Protein AF-0000000080278504 (afdb_homodimer)

Solvent-accessible surface area (backbone atoms only — not comparable to full-atom values): 30532 Å² total; per-residue (Å²): 127,79,62,38,25,28,32,38,35,16,24,67,31,50,74,54,19,68,70,51,45,72,42,65,40,37,61,46,48,38,53,39,74,38,29,20,72,43,46,51,51,50,52,53,53,46,66,71,35,82,59,40,37,34,35,39,34,25,11,42,58,45,89,61,22,21,20,58,58,24,51,53,20,31,54,75,59,33,57,46,95,83,23,35,33,38,81,39,81,30,53,71,37,39,37,78,32,60,40,69,67,48,55,52,47,46,42,72,57,40,50,76,41,89,39,65,66,44,75,51,64,69,59,54,51,51,52,62,67,66,51,78,81,73,70,78,67,66,50,70,75,65,65,59,62,78,80,69,61,76,78,68,79,59,62,59,69,43,47,56,51,42,47,69,68,27,53,56,52,60,46,79,50,84,67,50,74,72,78,65,76,68,71,68,62,87,57,35,46,78,49,70,49,76,39,68,93,77,56,27,38,37,39,34,37,26,37,79,78,54,44,39,37,34,34,38,69,42,62,46,38,68,26,50,50,51,28,40,41,72,73,61,56,51,69,52,27,62,55,25,16,53,48,19,18,52,34,34,48,49,37,47,17,66,74,68,50,30,40,75,50,82,100,51,78,76,44,70,69,63,76,73,79,73,77,74,79,72,81,120,129,80,60,37,26,26,33,38,35,16,25,68,32,51,75,54,19,69,70,51,45,73,42,65,40,36,60,46,46,37,54,41,72,39,28,18,69,43,45,51,51,50,52,52,54,46,68,71,34,83,59,40,38,34,34,40,34,24,11,42,58,45,88,61,22,22,22,57,60,26,52,53,21,31,54,76,59,33,58,46,96,83,24,35,32,39,81,40,81,27,53,72,34,39,39,78,32,59,40,69,69,46,54,51,46,46,43,71,57,38,49,76,41,86,37,65,65,44,76,50,65,69,60,53,52,51,52,61,69,67,51,78,82,73,69,79,68,65,52,71,74,64,66,58,60,79,79,71,62,77,78,67,78,58,64,61,70,43,47,54,49,40,48,70,68,27,52,55,50,60,45,80,49,84,68,52,74,72,79,65,76,68,71,67,63,85,57,36,46,78,48,71,48,75,39,67,94,76,57,26,39,38,40,34,39,27,37,80,77,54,45,41,37,34,33,38,70,42,62,46,38,68,28,50,51,51,28,40,41,71,73,62,56,52,67,50,26,63,55,25,16,51,50,18,18,53,35,33,49,48,37,49,17,65,74,68,50,30,39,75,50,83,99,52,80,76,44,70,68,62,74,73,79,74,78,75,78,74,80,118

Sequence (560 aa):
MVTADVAVCTLGTPALSARVSAHPRVAVAAGLATANLGIETLVLGALARPSVRHVVVCGRDSRLFHPGQSLLSLAANGVADDGTIIGAAGHRPRLRTLRPAVVAEFRRRIAVHDLRECENEREVLTTVAALPIMKEFPRMSELRRPEAAETGIDDISSIAAEMACSGPVLERLPVQGKRSPIASGGNGYFVVSLDRPARRIVLRHYRPDLTTGHELRHHSAAALMTSVVSHGLISDPAHAGYLGGELAKAETALRLDLGYAQDRPLAGPVVALRGGNHDGMVTADVAVCTLGTPALSARVSAHPRVAVAAGLATANLGIETLVLGALARPSVRHVVVCGRDSRLFHPGQSLLSLAANGVADDGTIIGAAGHRPRLRTLRPAVVAEFRRRIAVHDLRECENEREVLTTVAALPIMKEFPRMSELRRPEAAETGIDDISSIAAEMACSGPVLERLPVQGKRSPIASGGNGYFVVSLDRPARRIVLRHYRPDLTTGHELRHHSAAALMTSVVSHGLISDPAHAGYLGGELAKAETALRLDLGYAQDRPLAGPVVALRGGNHDG

Organism: Amycolatopsis orientalis (NCBI:txid31958)

Secondary structure (DSSP, 8-state):
-----EEEE-TT-THHHHHHTTSTTEEEEE----SSHHHHHHHHHHHHSTT--EEEEEEPPPTTT-HHHHHHHHHHH-B-TTSBBTT--SS--B-SS--HHHHHHHHHH-EEEEEET---HHHHHHHHHHS--------TTT---TTTTSS---HHHHHHHHHHT-S-EEEE-------------SS-EEEEEEETTTTEEEEEEE-TTSSEEEEEEES-HHHHHHHHHHTTS---HHHHHHHHHHHHHHHHHHHHTEE--TTSPPEEE-----------/-----EEEE-TT-THHHHHHTTSTTEEEEE----SSHHHHHHHHHHHHSTT--EEEEEEPPPTTT-HHHHHHHHHHH-B-TTSBBTT--SSS-B-SS--HHHHHHHHHH-EEEEEET---HHHHHHHHHHS--------TTT---TTTTSS---HHHHHHHHHHT-S-EEEE-------------SS-EEEEEEETTTTEEEEEEE-TTSSEEEEEEES-HHHHHHHHHHTTS---HHHHHHHHHHHHHHHHHHHHTEE--TTSPPEEE-----------

pLDDT: mean 84.85, std 19.75, range [19.56, 98.56]

Radius of gyration: 30.26 Å; Cα contacts (8 Å, |Δi|>4): 1079; chains: 2; bounding box: 46×99×77 Å

Nearest PDB structures (foldseek):
  5l8x-assembly2_B  TM=9.746E-01  e=4.360E-10  Methanocaldococcus jannaschii DSM 2661
  5laa-assembly2_B  TM=9.404E-01  e=5.117E-09  Methanothermus fervidus DSM 2088
  7w7h-assembly1_B  TM=4.396E-01  e=4.352E-01  Streptococcus suis 05ZYH33
  3wnv-assembly1_A  TM=4.663E-01  e=6.493E+00  Paecilomyces sp. 'thermophila'
  5l8x-assembly2_B  TM=9.747E-01  e=8.513E-10  Methanocaldococcus jannaschii DSM 2661

Structure (mmCIF, N/CA/C/O backbone):
data_AF-0000000080278504-model_v1
#
loop_
_entity.id
_entity.type
_entity.pdbx_description
1 polymer 'DUF4346 domain-containing protein'
#
loop_
_atom_site.group_PDB
_atom_site.id
_atom_site.type_symbol
_atom_site.label_atom_id
_atom_site.label_alt_id
_atom_site.label_comp_id
_atom_site.label_asym_id
_atom_site.label_entity_id
_atom_site.label_seq_id
_atom_site.pdbx_PDB_ins_code
_atom_site.Cartn_x
_atom_site.Cartn_y
_atom_site.Cartn_z
_atom_site.occupancy
_atom_site.B_iso_or_equiv
_atom_site.auth_seq_id
_atom_site.auth_comp_id
_atom_site.auth_asym_id
_atom_site.auth_atom_id
_atom_site.pdbx_PDB_model_num
ATOM 1 N N . MET A 1 1 ? -3.309 17.922 38.906 1 51.06 1 MET A N 1
ATOM 2 C CA . MET A 1 1 ? -3.33 17.109 37.688 1 51.06 1 MET A CA 1
ATOM 3 C C . MET A 1 1 ? -2.674 17.859 36.531 1 51.06 1 MET A C 1
ATOM 5 O O . MET A 1 1 ? -2.934 19.047 36.312 1 51.06 1 MET A O 1
ATOM 9 N N . VAL A 1 2 ? -1.536 17.375 36.094 1 69.75 2 VAL A N 1
ATOM 10 C CA . VAL A 1 2 ? -0.755 18.062 35.062 1 69.75 2 VAL A CA 1
ATOM 11 C C . VAL A 1 2 ? -1.6 18.25 33.812 1 69.75 2 VAL A C 1
ATOM 13 O O . VAL A 1 2 ? -2.248 17.312 33.344 1 69.75 2 VAL A O 1
ATOM 16 N N . THR A 1 3 ? -1.937 19.406 33.5 1 82 3 THR A N 1
ATOM 17 C CA . THR A 1 3 ? -2.756 19.781 32.344 1 82 3 THR A CA 1
ATOM 18 C C . THR A 1 3 ? -1.975 19.609 31.047 1 82 3 THR A C 1
ATOM 20 O O . THR A 1 3 ? -0.789 19.938 30.984 1 82 3 THR A O 1
ATOM 23 N N . ALA A 1 4 ? -2.6 18.922 30.141 1 92.62 4 ALA A N 1
ATOM 24 C CA . ALA A 1 4 ? -2.021 18.766 28.812 1 92.62 4 ALA A CA 1
ATOM 25 C C . ALA A 1 4 ? -2.098 20.078 28.031 1 92.62 4 ALA A C 1
ATOM 27 O O . ALA A 1 4 ? -3.074 20.328 27.312 1 92.62 4 ALA A O 1
ATOM 28 N N . ASP A 1 5 ? -1.044 20.891 28.188 1 95.75 5 ASP A N 1
ATOM 29 C CA . ASP A 1 5 ? -1.117 22.234 27.641 1 95.75 5 ASP A CA 1
ATOM 30 C C . ASP A 1 5 ? -0.084 22.438 26.531 1 95.75 5 ASP A C 1
ATOM 32 O O . ASP A 1 5 ? 0.168 23.578 26.109 1 95.75 5 ASP A O 1
ATOM 36 N N . VAL A 1 6 ? 0.541 21.344 26.062 1 97.38 6 VAL A N 1
ATOM 37 C CA . VAL A 1 6 ? 1.594 21.484 25.062 1 97.38 6 VAL A CA 1
ATOM 38 C C . VAL A 1 6 ? 1.244 20.672 23.828 1 97.38 6 VAL A C 1
ATOM 40 O O . VAL A 1 6 ? 0.9 19.484 23.938 1 97.38 6 VAL A O 1
ATOM 43 N N . ALA A 1 7 ? 1.254 21.281 22.672 1 97.56 7 ALA A N 1
ATOM 44 C CA . ALA A 1 7 ? 1.255 20.578 21.375 1 97.56 7 ALA A CA 1
ATOM 45 C C . ALA A 1 7 ? 2.67 20.469 20.828 1 97.56 7 ALA A C 1
ATOM 47 O O . ALA A 1 7 ? 3.469 21.391 20.938 1 97.56 7 ALA A O 1
ATOM 48 N N . VAL A 1 8 ? 2.986 19.297 20.266 1 97.94 8 VAL A N 1
ATOM 49 C CA . VAL A 1 8 ? 4.324 19.094 19.719 1 97.94 8 VAL A CA 1
ATOM 50 C C . VAL A 1 8 ? 4.23 18.859 18.219 1 97.94 8 VAL A C 1
ATOM 52 O O . VAL A 1 8 ? 3.539 17.938 17.766 1 97.94 8 VAL A O 1
ATOM 55 N N . CYS A 1 9 ? 4.875 19.703 17.453 1 97.81 9 CYS A N 1
ATOM 56 C CA . CYS A 1 9 ? 5.027 19.547 16.016 1 97.81 9 CYS A CA 1
ATOM 57 C C . CYS A 1 9 ? 6.379 18.938 15.664 1 97.81 9 CYS A C 1
ATOM 59 O O . CYS A 1 9 ? 7.418 19.578 15.852 1 97.81 9 CYS A O 1
ATOM 61 N N . THR A 1 10 ? 6.363 17.797 15.031 1 96.69 10 THR A N 1
ATOM 62 C CA . THR A 1 10 ? 7.609 17.047 14.859 1 96.69 10 THR A CA 1
ATOM 63 C C . THR A 1 10 ? 8.117 17.172 13.422 1 96.69 10 THR A C 1
ATOM 65 O O . THR A 1 10 ? 9.062 16.484 13.039 1 96.69 10 THR A O 1
ATOM 68 N N . LEU A 1 11 ? 7.5 18.016 12.656 1 96.19 11 LEU A N 1
ATOM 69 C CA . LEU A 1 11 ? 7.895 18.328 11.281 1 96.19 11 LEU A CA 1
ATOM 70 C C . LEU A 1 11 ? 8.156 17.062 10.484 1 96.19 11 LEU A C 1
ATOM 72 O O . LEU A 1 11 ? 7.273 16.203 10.375 1 96.19 11 LEU A O 1
ATOM 76 N N . GLY A 1 12 ? 9.281 16.891 9.922 1 92.62 12 GLY A N 1
ATOM 77 C CA . GLY A 1 12 ? 9.602 15.773 9.039 1 92.62 12 GLY A CA 1
ATOM 78 C C . GLY A 1 12 ? 10.07 14.539 9.773 1 92.62 12 GLY A C 1
ATOM 79 O O . GLY A 1 12 ? 10.641 13.625 9.172 1 92.62 12 GLY A O 1
ATOM 80 N N . THR A 1 13 ? 9.883 14.492 11.07 1 91.06 13 THR A N 1
ATOM 81 C CA . THR A 1 13 ? 10.242 13.336 11.883 1 91.06 13 THR A CA 1
ATOM 82 C C . THR A 1 13 ? 9.016 12.773 12.594 1 91.06 13 THR A C 1
ATOM 84 O O . THR A 1 13 ? 8.953 12.766 13.828 1 91.06 13 THR A O 1
ATOM 87 N N . PRO A 1 14 ? 8.148 12.195 11.867 1 85.56 14 PRO A N 1
ATOM 88 C CA . PRO A 1 14 ? 6.852 11.805 12.438 1 85.56 14 PRO A CA 1
ATOM 89 C C . PRO A 1 14 ? 6.977 10.695 13.477 1 85.56 14 PRO A C 1
ATOM 91 O O . PRO A 1 14 ? 6.137 10.594 14.375 1 85.56 14 PRO A O 1
ATOM 94 N N . ALA A 1 15 ? 7.988 9.891 13.445 1 85 15 ALA A N 1
ATOM 95 C CA . ALA A 1 15 ? 8.18 8.836 14.438 1 85 15 ALA A CA 1
ATOM 96 C C . ALA A 1 15 ? 8.32 9.422 15.836 1 85 15 ALA A C 1
ATOM 98 O O . ALA A 1 15 ? 7.969 8.773 16.828 1 85 15 ALA A O 1
ATOM 99 N N . LEU A 1 16 ? 8.828 10.594 15.922 1 91.25 16 LEU A N 1
ATOM 100 C CA . LEU A 1 16 ? 9.039 11.281 17.188 1 91.25 16 LEU A CA 1
ATOM 101 C C . LEU A 1 16 ? 7.707 11.602 17.859 1 91.25 16 LEU A C 1
ATOM 103 O O . LEU A 1 16 ? 7.633 11.727 19.078 1 91.25 16 LEU A O 1
ATOM 107 N N . SER A 1 17 ? 6.648 11.734 17.078 1 91.69 17 SER A N 1
ATOM 108 C CA . SER A 1 17 ? 5.34 12.094 17.594 1 91.69 17 SER A CA 1
ATOM 109 C C . SER A 1 17 ? 4.82 11.039 18.578 1 91.69 17 SER A C 1
ATOM 111 O O . SER A 1 17 ? 4.344 11.375 19.656 1 91.69 17 SER A O 1
ATOM 113 N N . ALA A 1 18 ? 5.012 9.836 18.219 1 86.56 18 ALA A N 1
ATOM 114 C CA . ALA A 1 18 ? 4.539 8.75 19.078 1 86.56 18 ALA A CA 1
ATOM 115 C C . ALA A 1 18 ? 5.332 8.695 20.375 1 86.56 18 ALA A C 1
ATOM 117 O O . ALA A 1 18 ? 4.773 8.422 21.438 1 86.56 18 ALA A O 1
ATOM 118 N N . ARG A 1 19 ? 6.531 9.008 20.312 1 89.94 19 ARG A N 1
ATOM 119 C CA . ARG A 1 19 ? 7.434 8.883 21.438 1 89.94 19 ARG A CA 1
ATOM 120 C C . ARG A 1 19 ? 7.191 9.992 22.469 1 89.94 19 ARG A C 1
ATOM 122 O O . ARG A 1 19 ? 7.352 9.781 23.672 1 89.94 19 ARG A O 1
ATOM 129 N N . VAL A 1 20 ? 6.75 11.047 21.984 1 94.25 20 VAL A N 1
ATOM 130 C CA . VAL A 1 20 ? 6.641 12.18 22.906 1 94.25 20 VAL A CA 1
ATOM 131 C C . VAL A 1 20 ? 5.203 12.305 23.406 1 94.25 20 VAL A C 1
ATOM 133 O O . VAL A 1 20 ? 4.934 13.031 24.359 1 94.25 20 VAL A O 1
ATOM 136 N N . SER A 1 21 ? 4.301 11.578 22.781 1 92 21 SER A N 1
ATOM 137 C CA . SER A 1 21 ? 2.879 11.719 23.062 1 92 21 SER A CA 1
ATOM 138 C C . SER A 1 21 ? 2.549 11.211 24.469 1 92 21 SER A C 1
ATOM 140 O O . SER A 1 21 ? 1.524 11.586 25.047 1 92 21 SER A O 1
ATOM 142 N N . ALA A 1 22 ? 3.438 10.492 25.047 1 90.56 22 ALA A N 1
ATOM 143 C CA . ALA A 1 22 ? 3.166 9.883 26.344 1 90.56 22 ALA A CA 1
ATOM 144 C C . ALA A 1 22 ? 3.389 10.883 27.469 1 90.56 22 ALA A C 1
ATOM 146 O O . ALA A 1 22 ? 2.938 10.672 28.594 1 90.56 22 ALA A O 1
ATOM 147 N N . HIS A 1 23 ? 4.047 11.898 27.266 1 94.19 23 HIS A N 1
ATOM 148 C CA . HIS A 1 23 ? 4.289 12.898 28.297 1 94.19 23 HIS A CA 1
ATOM 149 C C . HIS A 1 23 ? 2.986 13.531 28.766 1 94.19 23 HIS A C 1
ATOM 151 O O . HIS A 1 23 ? 2.137 13.898 27.953 1 94.19 23 HIS A O 1
ATOM 157 N N . PRO A 1 24 ? 2.76 13.711 29.984 1 93.44 24 PRO A N 1
ATOM 158 C CA . PRO A 1 24 ? 1.479 14.172 30.531 1 93.44 24 PRO A CA 1
ATOM 159 C C . PRO A 1 24 ? 1.11 15.578 30.062 1 93.44 24 PRO A C 1
ATOM 161 O O . PRO A 1 24 ? -0.073 15.914 29.969 1 93.44 24 PRO A O 1
ATOM 164 N N . ARG A 1 25 ? 2.049 16.375 29.75 1 95.81 25 ARG A N 1
ATOM 165 C CA . ARG A 1 25 ? 1.759 17.75 29.344 1 95.81 25 ARG A CA 1
ATOM 166 C C . ARG A 1 25 ? 1.462 17.828 27.844 1 95.81 25 ARG A C 1
ATOM 168 O O . ARG A 1 25 ? 0.989 18.859 27.359 1 95.81 25 ARG A O 1
ATOM 175 N N . VAL A 1 26 ? 1.751 16.766 27.141 1 96.44 26 VAL A N 1
ATOM 176 C CA . VAL A 1 26 ? 1.548 16.797 25.688 1 96.44 26 VAL A CA 1
ATOM 177 C C . VAL A 1 26 ? 0.09 16.469 25.375 1 96.44 26 VAL A C 1
ATOM 179 O O . VAL A 1 26 ? -0.39 15.367 25.656 1 96.44 26 VAL A O 1
ATOM 182 N N . ALA A 1 27 ? -0.533 17.422 24.781 1 95.06 27 ALA A N 1
ATOM 183 C CA . ALA A 1 27 ? -1.935 17.25 24.406 1 95.06 27 ALA A CA 1
ATOM 184 C C . ALA A 1 27 ? -2.062 16.547 23.062 1 95.06 27 ALA A C 1
ATOM 186 O O . ALA A 1 27 ? -3 15.781 22.844 1 95.06 27 ALA A O 1
ATOM 187 N N . VAL A 1 28 ? -1.168 16.859 22.156 1 93.81 28 VAL A N 1
ATOM 188 C CA . VAL A 1 28 ? -1.181 16.312 20.812 1 93.81 28 VAL A CA 1
ATOM 189 C C . VAL A 1 28 ? 0.212 16.422 20.188 1 93.81 28 VAL A C 1
ATOM 191 O O . VAL A 1 28 ? 0.982 17.328 20.547 1 93.81 28 VAL A O 1
ATOM 194 N N . ALA A 1 29 ? 0.587 15.461 19.438 1 94.94 29 ALA A N 1
ATOM 195 C CA . ALA A 1 29 ? 1.85 15.469 18.703 1 94.94 29 ALA A CA 1
ATOM 196 C C . ALA A 1 29 ? 1.652 14.969 17.266 1 94.94 29 ALA A C 1
ATOM 198 O O . ALA A 1 29 ? 0.959 13.977 17.031 1 94.94 29 ALA A O 1
ATOM 199 N N . ALA A 1 30 ? 2.182 15.703 16.312 1 92.19 30 ALA A N 1
ATOM 200 C CA . ALA A 1 30 ? 2.033 15.312 14.914 1 92.19 30 ALA A CA 1
ATOM 201 C C . ALA A 1 30 ? 3.115 15.945 14.047 1 92.19 30 ALA A C 1
ATOM 203 O O . ALA A 1 30 ? 3.764 16.906 14.461 1 92.19 30 ALA A O 1
ATOM 204 N N . GLY A 1 31 ? 3.271 15.445 12.906 1 92.62 31 GLY A N 1
ATOM 205 C CA . GLY A 1 31 ? 4.203 16.016 11.945 1 92.62 31 GLY A CA 1
ATOM 206 C C . GLY A 1 31 ? 3.611 17.156 11.148 1 92.62 31 GLY A C 1
ATOM 207 O O . GLY A 1 31 ? 2.424 17.469 11.273 1 92.62 31 GLY A O 1
ATOM 208 N N . LEU A 1 32 ? 4.402 17.781 10.406 1 93.56 32 LEU A N 1
ATOM 209 C CA . LEU A 1 32 ? 4.047 18.875 9.516 1 93.56 32 LEU A CA 1
ATOM 210 C C . LEU A 1 32 ? 4.941 18.891 8.281 1 93.56 32 LEU A C 1
ATOM 212 O O . LEU A 1 32 ? 6.164 19.047 8.398 1 93.56 32 LEU A O 1
ATOM 216 N N . ALA A 1 33 ? 4.332 18.828 7.148 1 89.31 33 ALA A N 1
ATOM 217 C CA . ALA A 1 33 ? 5.129 18.641 5.938 1 89.31 33 ALA A CA 1
ATOM 218 C C . ALA A 1 33 ? 5.117 19.891 5.07 1 89.31 33 ALA A C 1
ATOM 220 O O . ALA A 1 33 ? 6.078 20.156 4.344 1 89.31 33 ALA A O 1
ATOM 221 N N . THR A 1 34 ? 4 20.641 5.125 1 86.94 34 THR A N 1
ATOM 222 C CA . THR A 1 34 ? 3.883 21.766 4.219 1 86.94 34 THR A CA 1
ATOM 223 C C . THR A 1 34 ? 3.559 23.047 4.992 1 86.94 34 THR A C 1
ATOM 225 O O . THR A 1 34 ? 3.107 22.984 6.141 1 86.94 34 THR A O 1
ATOM 228 N N . ALA A 1 35 ? 3.822 24.156 4.348 1 92.5 35 ALA A N 1
ATOM 229 C CA . ALA A 1 35 ? 3.678 25.469 5 1 92.5 35 ALA A CA 1
ATOM 230 C C . ALA A 1 35 ? 2.328 26.094 4.668 1 92.5 35 ALA A C 1
ATOM 232 O O . ALA A 1 35 ? 2.184 27.312 4.711 1 92.5 35 ALA A O 1
ATOM 233 N N . ASN A 1 36 ? 1.339 25.312 4.301 1 92.56 36 ASN A N 1
ATOM 234 C CA . ASN A 1 36 ? 0.024 25.844 3.934 1 92.56 36 ASN A CA 1
ATOM 235 C C . ASN A 1 36 ? -1.093 25.094 4.66 1 92.56 36 ASN A C 1
ATOM 237 O O . ASN A 1 36 ? -1.348 25.344 5.84 1 92.56 36 ASN A O 1
ATOM 241 N N . LEU A 1 37 ? -1.55 24.062 4.035 1 89.56 37 LEU A N 1
ATOM 242 C CA . LEU A 1 37 ? -2.641 23.297 4.629 1 89.56 37 LEU A CA 1
ATOM 243 C C . LEU A 1 37 ? -2.223 22.703 5.977 1 89.56 37 LEU A C 1
ATOM 245 O O . LEU A 1 37 ? -3.027 22.641 6.906 1 89.56 37 LEU A O 1
ATOM 249 N N . GLY A 1 38 ? -1.004 22.312 6.012 1 92.06 38 GLY A N 1
ATOM 250 C CA . GLY A 1 38 ? -0.511 21.734 7.254 1 92.06 38 GLY A CA 1
ATOM 251 C C . GLY A 1 38 ? -0.543 22.719 8.414 1 92.06 38 GLY A C 1
ATOM 252 O O . GLY A 1 38 ? -0.946 22.359 9.523 1 92.06 38 GLY A O 1
ATOM 253 N N . ILE A 1 39 ? -0.125 23.875 8.164 1 95.25 39 ILE A N 1
ATOM 254 C CA . ILE A 1 39 ? -0.102 24.891 9.203 1 95.25 39 ILE A CA 1
ATOM 255 C C . ILE A 1 39 ? -1.531 25.266 9.586 1 95.25 39 ILE A C 1
ATOM 257 O O . ILE A 1 39 ? -1.831 25.469 10.766 1 95.25 39 ILE A O 1
ATOM 261 N N . GLU A 1 40 ? -2.43 25.375 8.602 1 94.44 40 GLU A N 1
ATOM 262 C CA . GLU A 1 40 ? -3.824 25.672 8.906 1 94.44 40 GLU A CA 1
ATOM 263 C C . GLU A 1 40 ? -4.418 24.625 9.844 1 94.44 40 GLU A C 1
ATOM 265 O O . GLU A 1 40 ? -5.09 24.953 10.82 1 94.44 40 GLU A O 1
ATOM 270 N N . THR A 1 41 ? -4.102 23.391 9.531 1 91.88 41 THR A N 1
ATOM 271 C CA . THR A 1 41 ? -4.598 22.297 10.352 1 91.88 41 THR A CA 1
ATOM 272 C C . THR A 1 41 ? -4.012 22.375 11.758 1 91.88 41 THR A C 1
ATOM 274 O O . THR A 1 41 ? -4.719 22.141 12.742 1 91.88 41 THR A O 1
ATOM 277 N N . LEU A 1 42 ? -2.789 22.641 11.836 1 94.88 42 LEU A N 1
ATOM 278 C CA . LEU A 1 42 ? -2.109 22.734 13.125 1 94.88 42 LEU A CA 1
ATOM 279 C C . LEU A 1 42 ? -2.691 23.859 13.977 1 94.88 42 LEU A C 1
ATOM 281 O O . LEU A 1 42 ? -2.965 23.672 15.164 1 94.88 42 LEU A O 1
ATOM 285 N N . VAL A 1 43 ? -2.9 25.016 13.375 1 96.25 43 VAL A N 1
ATOM 286 C CA . VAL A 1 43 ? -3.432 26.172 14.078 1 96.25 43 VAL A CA 1
ATOM 287 C C . VAL A 1 43 ? -4.828 25.859 14.617 1 96.25 43 VAL A C 1
ATOM 289 O O . VAL A 1 43 ? -5.105 26.062 15.797 1 96.25 43 VAL A O 1
ATOM 292 N N . LEU A 1 44 ? -5.652 25.344 13.781 1 93.81 44 LEU A N 1
ATOM 293 C CA . LEU A 1 44 ? -7.016 25.031 14.18 1 93.81 44 LEU A CA 1
ATOM 294 C C . LEU A 1 44 ? -7.027 23.938 15.25 1 93.81 44 LEU A C 1
ATOM 296 O O . LEU A 1 44 ? -7.809 24 16.203 1 93.81 44 LEU A O 1
ATOM 300 N N . GLY A 1 45 ? -6.164 23 15.109 1 93.19 45 GLY A N 1
ATOM 301 C CA . GLY A 1 45 ? -6.07 21.938 16.094 1 93.19 45 GLY A CA 1
ATOM 302 C C . GLY A 1 45 ? -5.621 22.422 17.453 1 93.19 45 GLY A C 1
ATOM 303 O O . GLY A 1 45 ? -6.145 21.969 18.484 1 93.19 45 GLY A O 1
ATOM 304 N N . ALA A 1 46 ? -4.68 23.234 17.453 1 94.81 46 ALA A N 1
ATOM 305 C CA . ALA A 1 46 ? -4.176 23.781 18.719 1 94.81 46 ALA A CA 1
ATOM 306 C C . ALA A 1 46 ? -5.25 24.625 19.406 1 94.81 46 ALA A C 1
ATOM 308 O O . ALA A 1 46 ? -5.461 24.484 20.625 1 94.81 46 ALA A O 1
ATOM 309 N N . LEU A 1 47 ? -5.938 25.438 18.656 1 93.44 47 LEU A N 1
ATOM 310 C CA . LEU A 1 47 ? -6.934 26.344 19.219 1 93.44 47 LEU A CA 1
ATOM 311 C C . LEU A 1 47 ? -8.18 25.578 19.656 1 93.44 47 LEU A C 1
ATOM 313 O O . LEU A 1 47 ? -8.922 26.047 20.516 1 93.44 47 LEU A O 1
ATOM 317 N N . ALA A 1 48 ? -8.391 24.438 19.047 1 91.81 48 ALA A N 1
ATOM 318 C CA . ALA A 1 48 ? -9.539 23.609 19.406 1 91.81 48 ALA A CA 1
ATOM 319 C C . ALA A 1 48 ? -9.352 23 20.797 1 91.81 48 ALA A C 1
ATOM 321 O O . ALA A 1 48 ? -10.312 22.531 21.406 1 91.81 48 ALA A O 1
ATOM 322 N N . ARG A 1 49 ? -8.133 22.984 21.25 1 90.94 49 ARG A N 1
ATOM 323 C CA . ARG A 1 49 ? -7.805 22.484 22.578 1 90.94 49 ARG A CA 1
ATOM 324 C C . ARG A 1 49 ? -7.605 23.609 23.578 1 90.94 49 ARG A C 1
ATOM 326 O O . ARG A 1 49 ? -6.539 24.234 23.609 1 90.94 49 ARG A O 1
ATOM 333 N N . PRO A 1 50 ? -8.562 23.781 24.406 1 89.12 50 PRO A N 1
ATOM 334 C CA . PRO A 1 50 ? -8.57 24.969 25.266 1 89.12 50 PRO A CA 1
ATOM 335 C C . PRO A 1 50 ? -7.371 25.016 26.203 1 89.12 50 PRO A C 1
ATOM 337 O O . PRO A 1 50 ? -6.938 26.109 26.578 1 89.12 50 PRO A O 1
ATOM 340 N N . SER A 1 51 ? -6.805 23.875 26.469 1 92.06 51 SER A N 1
ATOM 341 C CA . SER A 1 51 ? -5.723 23.844 27.453 1 92.06 51 SER A CA 1
ATOM 342 C C . SER A 1 51 ? -4.379 24.172 26.812 1 92.06 51 SER A C 1
ATOM 344 O O . SER A 1 51 ? -3.412 24.484 27.5 1 92.06 51 SER A O 1
ATOM 346 N N . VAL A 1 52 ? -4.332 24.125 25.562 1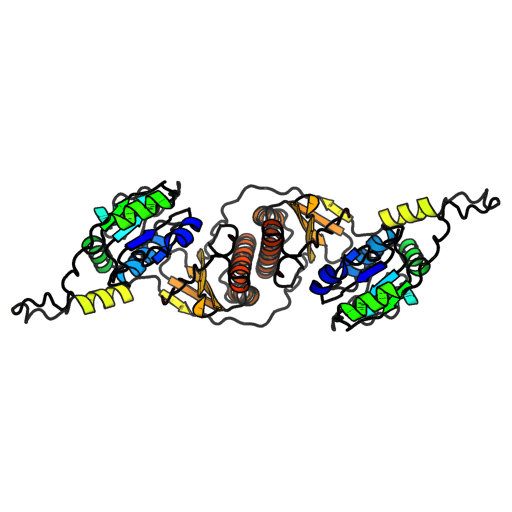 95 52 VAL A N 1
ATOM 347 C CA . VAL A 1 52 ? -3.051 24.266 24.891 1 95 52 VAL A CA 1
ATOM 348 C C . VAL A 1 52 ? -2.607 25.734 24.906 1 95 52 VAL A C 1
ATOM 350 O O . VAL A 1 52 ? -3.385 26.625 24.578 1 95 52 VAL A O 1
ATOM 353 N N . ARG A 1 53 ? -1.3 25.906 25.281 1 95.62 53 ARG A N 1
ATOM 354 C CA . ARG A 1 53 ? -0.721 27.234 25.359 1 95.62 53 ARG A CA 1
ATOM 355 C C . ARG A 1 53 ? 0.634 27.281 24.656 1 95.62 53 ARG A C 1
ATOM 357 O O . ARG A 1 53 ? 1.145 28.375 24.359 1 95.62 53 ARG A O 1
ATOM 364 N N . HIS A 1 54 ? 1.128 26.078 24.438 1 97.31 54 HIS A N 1
ATOM 365 C CA . HIS A 1 54 ? 2.459 25.984 23.859 1 97.31 54 HIS A CA 1
ATOM 366 C C . HIS A 1 54 ? 2.455 25.062 22.641 1 97.31 54 HIS A C 1
ATOM 368 O O . HIS A 1 54 ? 1.75 24.062 22.609 1 97.31 54 HIS A O 1
ATOM 374 N N . VAL A 1 55 ? 3.223 25.469 21.641 1 98.12 55 VAL A N 1
ATOM 375 C CA . VAL A 1 55 ? 3.582 24.578 20.547 1 98.12 55 VAL A CA 1
ATOM 376 C C . VAL A 1 55 ? 5.102 24.453 20.453 1 98.12 55 VAL A C 1
ATOM 378 O O . VAL A 1 55 ? 5.809 25.453 20.312 1 98.12 55 VAL A O 1
ATOM 381 N N . VAL A 1 56 ? 5.586 23.266 20.609 1 98.44 56 VAL A N 1
ATOM 382 C CA . VAL A 1 56 ? 7.008 22.984 20.438 1 98.44 56 VAL A CA 1
ATOM 383 C C . VAL A 1 56 ? 7.258 22.453 19.016 1 98.44 56 VAL A C 1
ATOM 385 O O . VAL A 1 56 ? 6.648 21.469 18.609 1 98.44 56 VAL A O 1
ATOM 388 N N . VAL A 1 57 ? 8.102 23.156 18.297 1 98.5 57 VAL A N 1
ATOM 389 C CA . VAL A 1 57 ? 8.43 22.75 16.938 1 98.5 57 VAL A CA 1
ATOM 390 C C . VAL A 1 57 ? 9.781 22.031 16.922 1 98.5 57 VAL A C 1
ATOM 392 O O . VAL A 1 57 ? 10.82 22.656 17.141 1 98.5 57 VAL A O 1
ATOM 395 N N . CYS A 1 58 ? 9.703 20.734 16.672 1 97.94 58 CYS A N 1
ATOM 396 C CA . CYS A 1 58 ? 10.938 19.953 16.672 1 97.94 58 CYS A CA 1
ATOM 397 C C . CYS A 1 58 ? 10.992 19.031 15.453 1 97.94 58 CYS A C 1
ATOM 399 O O . CYS A 1 58 ? 10.016 18.922 14.703 1 97.94 58 CYS A O 1
ATOM 401 N N . GLY A 1 59 ? 12.188 18.438 15.266 1 96.81 59 GLY A N 1
ATOM 402 C CA . GLY A 1 59 ? 12.375 17.547 14.133 1 96.81 59 GLY A CA 1
ATOM 403 C C . GLY A 1 59 ? 12.961 18.234 12.914 1 96.81 59 GLY A C 1
ATOM 404 O O . GLY A 1 59 ? 13.242 19.438 12.961 1 96.81 59 GLY A O 1
ATOM 405 N N . ARG A 1 60 ? 13.086 17.516 11.812 1 95.75 60 ARG A N 1
ATOM 406 C CA . ARG A 1 60 ? 13.734 18.016 10.609 1 95.75 60 ARG A CA 1
ATOM 407 C C . ARG A 1 60 ? 12.789 18.922 9.812 1 95.75 60 ARG A C 1
ATOM 409 O O . ARG A 1 60 ? 11.688 18.5 9.461 1 95.75 60 ARG A O 1
ATOM 416 N N . ASP A 1 61 ? 13.281 20.094 9.523 1 95.94 61 ASP A N 1
ATOM 417 C CA . ASP A 1 61 ? 12.492 21.016 8.703 1 95.94 61 ASP A CA 1
ATOM 418 C C . ASP A 1 61 ? 12.758 20.781 7.215 1 95.94 61 ASP A C 1
ATOM 420 O O . ASP A 1 61 ? 13.906 20.641 6.793 1 95.94 61 ASP A O 1
ATOM 424 N N . SER A 1 62 ? 11.695 20.719 6.469 1 92.38 62 SER A N 1
ATOM 425 C CA . SER A 1 62 ? 11.836 20.578 5.023 1 92.38 62 SER A CA 1
ATOM 426 C C . SER A 1 62 ? 12.656 21.719 4.426 1 92.38 62 SER A C 1
ATOM 428 O O . SER A 1 62 ? 12.484 22.875 4.805 1 92.38 62 SER A O 1
ATOM 430 N N . ARG A 1 63 ? 13.484 21.359 3.475 1 90.62 63 ARG A N 1
ATOM 431 C CA . ARG A 1 63 ? 14.336 22.359 2.84 1 90.62 63 ARG A CA 1
ATOM 432 C C . ARG A 1 63 ? 13.562 23.125 1.77 1 90.62 63 ARG A C 1
ATOM 434 O O . ARG A 1 63 ? 13.945 24.234 1.4 1 90.62 63 ARG A O 1
ATOM 441 N N . LEU A 1 64 ? 12.539 22.562 1.336 1 88.94 64 LEU A N 1
ATOM 442 C CA . LEU A 1 64 ? 11.75 23.172 0.272 1 88.94 64 LEU A CA 1
ATOM 443 C C . LEU A 1 64 ? 10.609 24 0.852 1 88.94 64 LEU A C 1
ATOM 445 O O . LEU A 1 64 ? 10.445 25.172 0.498 1 88.94 64 LEU A O 1
ATOM 449 N N . PHE A 1 65 ? 9.945 23.469 1.826 1 91.5 65 PHE A N 1
ATOM 450 C CA . PHE A 1 65 ? 8.719 24.109 2.297 1 91.5 65 PHE A CA 1
ATOM 451 C C . PHE A 1 65 ? 8.977 24.906 3.568 1 91.5 65 PHE A C 1
ATOM 453 O O . PHE A 1 65 ? 8.227 25.828 3.891 1 91.5 65 PHE A O 1
ATOM 460 N N . HIS A 1 66 ? 9.961 24.516 4.332 1 95.75 66 HIS A N 1
ATOM 461 C CA . HIS A 1 66 ? 10.32 25.172 5.586 1 95.75 66 HIS A CA 1
ATOM 462 C C . HIS A 1 66 ? 9.094 25.375 6.473 1 95.75 66 HIS A C 1
ATOM 464 O O . HIS A 1 66 ? 8.836 26.484 6.934 1 95.75 66 HIS A O 1
ATOM 470 N N . PRO A 1 67 ? 8.375 24.297 6.711 1 96.19 67 PRO A N 1
ATOM 471 C CA . PRO A 1 67 ? 7.137 24.484 7.469 1 96.19 67 PRO A CA 1
ATOM 472 C C . PRO A 1 67 ? 7.387 24.953 8.906 1 96.19 67 PRO A C 1
ATOM 474 O O . PRO A 1 67 ? 6.594 25.719 9.461 1 96.19 67 PRO A O 1
ATOM 477 N N . GLY A 1 68 ? 8.477 24.516 9.516 1 97.88 68 GLY A N 1
ATOM 478 C CA . GLY A 1 68 ? 8.812 24.984 10.852 1 97.88 68 GLY A CA 1
ATOM 479 C C . GLY A 1 68 ? 9.125 26.469 10.898 1 97.88 68 GLY A C 1
ATOM 480 O O . GLY A 1 68 ? 8.594 27.188 11.75 1 97.88 68 GLY A O 1
ATOM 481 N N . GLN A 1 69 ? 9.977 26.875 10 1 97.81 69 GLN A N 1
ATOM 482 C CA . GLN A 1 69 ? 10.312 28.281 9.906 1 97.81 69 GLN A CA 1
ATOM 483 C C . GLN A 1 69 ? 9.07 29.125 9.617 1 97.81 69 GLN A C 1
ATOM 485 O O . GLN A 1 69 ? 8.922 30.234 10.148 1 97.81 69 GLN A O 1
ATOM 490 N N . SER A 1 70 ? 8.227 28.578 8.82 1 98 70 SER A N 1
ATOM 491 C CA . SER A 1 70 ? 6.996 29.281 8.477 1 98 70 SER A CA 1
ATOM 492 C C . SER A 1 70 ? 6.07 29.406 9.68 1 98 70 SER A C 1
ATOM 494 O O . SER A 1 70 ? 5.434 30.453 9.875 1 98 70 SER A O 1
ATOM 496 N N . LEU A 1 71 ? 5.977 28.359 10.43 1 97.88 71 LEU A N 1
ATOM 497 C CA . LEU A 1 71 ? 5.141 28.375 11.625 1 97.88 71 LEU A CA 1
ATOM 498 C C . LEU A 1 71 ? 5.656 29.406 12.633 1 97.88 71 LEU A C 1
ATOM 500 O O . LEU A 1 71 ? 4.871 30.141 13.227 1 97.88 71 LEU A O 1
ATOM 504 N N . LEU A 1 72 ? 6.918 29.453 12.836 1 97.94 72 LEU A N 1
ATOM 505 C CA . LEU A 1 72 ? 7.539 30.438 13.711 1 97.94 72 LEU A CA 1
ATOM 506 C C . LEU A 1 72 ? 7.289 31.859 13.203 1 97.94 72 LEU A C 1
ATOM 508 O O . LEU A 1 72 ? 6.996 32.75 13.992 1 97.94 72 LEU A O 1
ATOM 512 N N . SER A 1 73 ? 7.41 32.031 11.953 1 98.25 73 SER A N 1
ATOM 513 C CA . SER A 1 73 ? 7.156 33.344 11.336 1 98.25 73 SER A CA 1
ATOM 514 C C . SER A 1 73 ? 5.699 33.75 11.516 1 98.25 73 SER A C 1
ATOM 516 O O . SER A 1 73 ? 5.414 34.938 11.75 1 98.25 73 SER A O 1
ATOM 518 N N . LEU A 1 74 ? 4.836 32.812 11.359 1 97.88 74 LEU A N 1
ATOM 519 C CA . LEU A 1 74 ? 3.418 33.094 11.57 1 97.88 74 LEU A CA 1
ATOM 520 C C . LEU A 1 74 ? 3.162 33.594 12.984 1 97.88 74 LEU A C 1
ATOM 522 O O . LEU A 1 74 ? 2.443 34.562 13.172 1 97.88 74 LEU A O 1
ATOM 526 N N . ALA A 1 75 ? 3.719 32.938 13.938 1 97.31 75 ALA A N 1
ATOM 527 C CA . ALA A 1 75 ? 3.551 33.312 15.336 1 97.31 75 ALA A CA 1
ATOM 528 C C . ALA A 1 75 ? 4.117 34.688 15.609 1 97.31 75 ALA A C 1
ATOM 530 O O . ALA A 1 75 ? 3.539 35.469 16.375 1 97.31 75 ALA A O 1
ATOM 531 N N . ALA A 1 76 ? 5.207 35.031 14.984 1 97.12 76 ALA A N 1
ATOM 532 C CA . ALA A 1 76 ? 5.918 36.281 15.25 1 97.12 76 ALA A CA 1
ATOM 533 C C . ALA A 1 76 ? 5.297 37.438 14.477 1 97.12 76 ALA A C 1
ATOM 535 O O . ALA A 1 76 ? 5.215 38.562 14.984 1 97.12 76 ALA A O 1
ATOM 536 N N . ASN A 1 77 ? 4.836 37.094 13.18 1 97.19 77 ASN A N 1
ATOM 537 C CA . ASN A 1 77 ? 4.59 38.219 12.281 1 97.19 77 ASN A CA 1
ATOM 538 C C . ASN A 1 77 ? 3.172 38.188 11.711 1 97.19 77 ASN A C 1
ATOM 540 O O . ASN A 1 77 ? 2.695 39.156 11.156 1 97.19 77 ASN A O 1
ATOM 544 N N . GLY A 1 78 ? 2.521 37.094 11.828 1 97.12 78 GLY A N 1
ATOM 545 C CA . GLY A 1 78 ? 1.186 37 11.266 1 97.12 78 GLY A CA 1
ATOM 546 C C . GLY A 1 78 ? 1.187 36.812 9.758 1 97.12 78 GLY A C 1
ATOM 547 O O . GLY A 1 78 ? 2.082 36.188 9.203 1 97.12 78 GLY A O 1
ATOM 548 N N . VAL A 1 79 ? 0.108 37.219 9.148 1 97.38 79 VAL A N 1
ATOM 549 C CA . VAL A 1 79 ? -0.059 37.031 7.715 1 97.38 79 VAL A CA 1
ATOM 550 C C . VAL A 1 79 ? -0.355 38.375 7.047 1 97.38 79 VAL A C 1
ATOM 552 O O . VAL A 1 79 ? -0.875 39.281 7.684 1 97.38 79 VAL A O 1
ATOM 555 N N . ALA A 1 80 ? 0.008 38.438 5.781 1 96.94 80 ALA A N 1
ATOM 556 C CA . ALA A 1 80 ? -0.377 39.562 4.949 1 96.94 80 ALA A CA 1
ATOM 557 C C . ALA A 1 80 ? -1.83 39.469 4.496 1 96.94 80 ALA A C 1
ATOM 559 O O . ALA A 1 80 ? -2.51 38.469 4.824 1 96.94 80 ALA A O 1
ATOM 560 N N . ASP A 1 81 ? -2.379 40.438 3.805 1 93.94 81 ASP A N 1
ATOM 561 C CA . ASP A 1 81 ? -3.773 40.5 3.383 1 93.94 81 ASP A CA 1
ATOM 562 C C . ASP A 1 81 ? -4.137 39.312 2.488 1 93.94 81 ASP A C 1
ATOM 564 O O . ASP A 1 81 ? -5.273 38.844 2.506 1 93.94 81 ASP A O 1
ATOM 568 N N . ASP A 1 82 ? -3.172 38.812 1.749 1 92.19 82 ASP A N 1
ATOM 569 C CA . ASP A 1 82 ? -3.453 37.75 0.818 1 92.19 82 ASP A CA 1
ATOM 570 C C . ASP A 1 82 ? -3.275 36.375 1.491 1 92.19 82 ASP A C 1
ATOM 572 O O . ASP A 1 82 ? -3.359 35.344 0.834 1 92.19 82 ASP A O 1
ATOM 576 N N . GLY A 1 83 ? -2.906 36.375 2.781 1 94.62 83 GLY A N 1
ATOM 577 C CA . GLY A 1 83 ? -2.773 35.125 3.523 1 94.62 83 GLY A CA 1
ATOM 578 C C . GLY A 1 83 ? -1.347 34.625 3.588 1 94.62 83 GLY A C 1
ATOM 579 O O . GLY A 1 83 ? -1.072 33.625 4.227 1 94.62 83 GLY A O 1
ATOM 580 N N . THR A 1 84 ? -0.445 35.344 2.961 1 96.94 84 THR A N 1
ATOM 581 C CA . THR A 1 84 ? 0.955 34.938 2.975 1 96.94 84 THR A CA 1
ATOM 582 C C . THR A 1 84 ? 1.568 35.156 4.355 1 96.94 84 THR A C 1
ATOM 584 O O . THR A 1 84 ? 1.413 36.219 4.945 1 96.94 84 THR A O 1
ATOM 587 N N . ILE A 1 85 ? 2.189 34.156 4.828 1 97.5 85 ILE A N 1
ATOM 588 C CA . ILE A 1 85 ? 2.861 34.281 6.117 1 97.5 85 ILE A CA 1
ATOM 589 C C . ILE A 1 85 ? 4.035 35.25 5.996 1 97.5 85 ILE A C 1
ATOM 591 O O . ILE A 1 85 ? 4.949 35.031 5.199 1 97.5 85 ILE A O 1
ATOM 595 N N . ILE A 1 86 ? 3.973 36.25 6.785 1 97.81 86 ILE A N 1
ATOM 596 C CA . ILE A 1 86 ? 5 37.281 6.715 1 97.81 86 ILE A CA 1
ATOM 597 C C . ILE A 1 86 ? 6.32 36.719 7.246 1 97.81 86 ILE A C 1
ATOM 599 O O . ILE A 1 86 ? 6.395 36.25 8.383 1 97.81 86 ILE A O 1
ATOM 603 N N . GLY A 1 87 ? 7.367 36.75 6.41 1 97 87 GLY A N 1
ATOM 604 C CA . GLY A 1 87 ? 8.688 36.312 6.828 1 97 87 GLY A CA 1
ATOM 605 C C . GLY A 1 87 ? 8.961 34.875 6.52 1 97 87 GLY A C 1
ATOM 606 O O . GLY A 1 87 ? 10.055 34.375 6.789 1 97 87 GLY A O 1
ATOM 607 N N . ALA A 1 88 ? 8.008 34.188 6 1 96.88 88 ALA A N 1
ATOM 608 C CA . ALA A 1 88 ? 8.203 32.781 5.648 1 96.88 88 ALA A CA 1
ATOM 609 C C . ALA A 1 88 ? 9.133 32.656 4.445 1 96.88 88 ALA A C 1
ATOM 611 O O . ALA A 1 88 ? 9.039 33.406 3.484 1 96.88 88 ALA A O 1
ATOM 612 N N . ALA A 1 89 ? 10.008 31.625 4.504 1 94.69 89 ALA A N 1
ATOM 613 C CA . ALA A 1 89 ? 11.031 31.469 3.473 1 94.69 89 ALA A CA 1
ATOM 614 C C . ALA A 1 89 ? 10.703 30.297 2.549 1 94.69 89 ALA A C 1
ATOM 616 O O . ALA A 1 89 ? 11.281 30.172 1.467 1 94.69 89 ALA A O 1
ATOM 617 N N . GLY A 1 90 ? 9.773 29.578 2.961 1 91.44 90 GLY A N 1
ATOM 618 C CA . GLY A 1 90 ? 9.516 28.344 2.254 1 91.44 90 GLY A CA 1
ATOM 619 C C . GLY A 1 90 ? 8.656 28.531 1.016 1 91.44 90 GLY A C 1
ATOM 620 O O . GLY A 1 90 ? 8.312 29.656 0.655 1 91.44 90 GLY A O 1
ATOM 621 N N . HIS A 1 91 ? 8.398 27.359 0.354 1 89.31 91 HIS A N 1
ATOM 622 C CA . HIS A 1 91 ? 7.609 27.312 -0.873 1 89.31 91 HIS A CA 1
ATOM 623 C C . HIS A 1 91 ? 6.121 27.469 -0.577 1 89.31 91 HIS A C 1
ATOM 625 O O . HIS A 1 91 ? 5.555 26.688 0.194 1 89.31 91 HIS A O 1
ATOM 631 N N . ARG A 1 92 ? 5.445 28.484 -1.125 1 88.06 92 ARG A N 1
ATOM 632 C CA . ARG A 1 92 ? 4.008 28.734 -1.104 1 88.06 92 ARG A CA 1
ATOM 633 C C . ARG A 1 92 ? 3.479 28.766 0.326 1 88.06 92 ARG A C 1
ATOM 635 O O . ARG A 1 92 ? 2.527 28.062 0.66 1 88.06 92 ARG A O 1
ATOM 642 N N . PRO A 1 93 ? 4.027 29.672 1.113 1 94.19 93 PRO A N 1
ATOM 643 C CA . PRO A 1 93 ? 3.566 29.781 2.498 1 94.19 93 PRO A CA 1
ATOM 644 C C . PRO A 1 93 ? 2.32 30.656 2.633 1 94.19 93 PRO A C 1
ATOM 646 O O . PRO A 1 93 ? 2.348 31.688 3.326 1 94.19 93 PRO A O 1
ATOM 649 N N . ARG A 1 94 ? 1.242 30.219 2.049 1 94.88 94 ARG A N 1
ATOM 650 C CA . ARG A 1 94 ? 0.001 30.984 2.037 1 94.88 94 ARG A CA 1
ATOM 651 C C . ARG A 1 94 ? -1.133 30.203 2.689 1 94.88 94 ARG A C 1
ATOM 653 O O . ARG A 1 94 ? -1.39 29.047 2.324 1 94.88 94 ARG A O 1
ATOM 660 N N . LEU A 1 95 ? -1.719 30.812 3.693 1 95.19 95 LEU A N 1
ATOM 661 C CA . LEU A 1 95 ? -2.879 30.25 4.371 1 95.19 95 LEU A CA 1
ATOM 662 C C . LEU A 1 95 ? -4.176 30.75 3.75 1 95.19 95 LEU A C 1
ATOM 664 O O . LEU A 1 95 ? -4.645 31.844 4.09 1 95.19 95 LEU A O 1
ATOM 668 N N . ARG A 1 96 ? -4.816 30.016 3.006 1 90.94 96 ARG A N 1
ATOM 669 C CA . ARG A 1 96 ? -5.891 30.469 2.129 1 90.94 96 ARG A CA 1
ATOM 670 C C . ARG A 1 96 ? -7.227 30.5 2.863 1 90.94 96 ARG A C 1
ATOM 672 O O . ARG A 1 96 ? -8.117 31.281 2.525 1 90.94 96 ARG A O 1
ATOM 679 N N . THR A 1 97 ? -7.328 29.672 3.877 1 92.44 97 THR A N 1
ATOM 680 C CA . THR A 1 97 ? -8.664 29.516 4.434 1 92.44 97 THR A CA 1
ATOM 681 C C . THR A 1 97 ? -8.703 29.969 5.891 1 92.44 97 THR A C 1
ATOM 683 O O . THR A 1 97 ? -9.766 29.953 6.52 1 92.44 97 THR A O 1
ATOM 686 N N . LEU A 1 98 ? -7.621 30.328 6.426 1 93.12 98 LEU A N 1
ATOM 687 C CA . LEU A 1 98 ? -7.594 30.766 7.816 1 93.12 98 LEU A CA 1
ATOM 688 C C . LEU A 1 98 ? -8.008 32.219 7.934 1 93.12 98 LEU A C 1
ATOM 690 O O . LEU A 1 98 ? -7.363 33.094 7.352 1 93.12 98 LEU A O 1
ATOM 694 N N . ARG A 1 99 ? -8.977 32.5 8.695 1 92.75 99 ARG A N 1
ATOM 695 C CA . ARG A 1 99 ? -9.461 33.875 8.891 1 92.75 99 ARG A CA 1
ATOM 696 C C . ARG A 1 99 ? -8.492 34.656 9.75 1 92.75 99 ARG A C 1
ATOM 698 O O . ARG A 1 99 ? -7.867 34.125 10.664 1 92.75 99 ARG A O 1
ATOM 705 N N . PRO A 1 100 ? -8.438 35.938 9.531 1 92.06 100 PRO A N 1
ATOM 706 C CA . PRO A 1 100 ? -7.504 36.781 10.273 1 92.06 100 PRO A CA 1
ATOM 707 C C . PRO A 1 100 ? -7.723 36.719 11.781 1 92.06 100 PRO A C 1
ATOM 709 O O . PRO A 1 100 ? -6.758 36.75 12.547 1 92.06 100 PRO A O 1
ATOM 712 N N . ALA A 1 101 ? -8.961 36.594 12.164 1 92.81 101 ALA A N 1
ATOM 713 C CA . ALA A 1 101 ? -9.258 36.531 13.594 1 92.81 101 ALA A CA 1
ATOM 714 C C . ALA A 1 101 ? -8.656 35.281 14.227 1 92.81 101 ALA A C 1
ATOM 716 O O . ALA A 1 101 ? -8.234 35.312 15.383 1 92.81 101 ALA A O 1
ATOM 717 N N . VAL A 1 102 ? -8.68 34.25 13.5 1 94.06 102 VAL A N 1
ATOM 718 C CA . VAL A 1 102 ? -8.133 32.969 13.992 1 94.06 102 VAL A CA 1
ATOM 719 C C . VAL A 1 102 ? -6.609 33.094 14.094 1 94.06 102 VAL A C 1
ATOM 721 O O . VAL A 1 102 ? -6.016 32.625 15.07 1 94.06 102 VAL A O 1
ATOM 724 N N . VAL A 1 103 ? -5.969 33.719 13.133 1 95.81 103 VAL A N 1
ATOM 725 C CA . VAL A 1 103 ? -4.531 33.938 13.172 1 95.81 103 VAL A CA 1
ATOM 726 C C . VAL A 1 103 ? -4.168 34.781 14.391 1 95.81 103 VAL A C 1
ATOM 728 O O . VAL A 1 103 ? -3.209 34.469 15.102 1 95.81 103 VAL A O 1
ATOM 731 N N . ALA A 1 104 ? -4.938 35.781 14.594 1 94.69 104 ALA A N 1
ATOM 732 C CA . ALA A 1 104 ? -4.699 36.688 15.727 1 94.69 104 ALA A CA 1
ATOM 733 C C . ALA A 1 104 ? -4.832 35.938 17.047 1 94.69 104 ALA A C 1
ATOM 735 O O . ALA A 1 104 ? -4.035 36.125 17.969 1 94.69 104 ALA A O 1
ATOM 736 N N . GLU A 1 105 ? -5.836 35.094 17.109 1 94.06 105 GLU A N 1
ATOM 737 C CA . GLU A 1 105 ? -6.039 34.312 18.312 1 94.06 105 GLU A CA 1
ATOM 738 C C . GLU A 1 105 ? -4.871 33.344 18.562 1 94.06 105 GLU A C 1
ATOM 740 O O . GLU A 1 105 ? -4.438 33.188 19.703 1 94.06 105 GLU A O 1
ATOM 745 N N . PHE A 1 106 ? -4.418 32.781 17.531 1 96.12 106 PHE A N 1
ATOM 746 C CA . PHE A 1 106 ? -3.277 31.875 17.641 1 96.12 106 PHE A CA 1
ATOM 747 C C . PHE A 1 106 ? -2.055 32.594 18.188 1 96.12 106 PHE A C 1
ATOM 749 O O . PHE A 1 106 ? -1.38 32.094 19.094 1 96.12 106 PHE A O 1
ATOM 756 N N . ARG A 1 107 ? -1.746 33.75 17.672 1 96.56 107 ARG A N 1
ATOM 757 C CA . ARG A 1 107 ? -0.576 34.5 18.078 1 96.56 107 ARG A CA 1
ATOM 758 C C . ARG A 1 107 ? -0.708 35 19.516 1 96.56 107 ARG A C 1
ATOM 760 O O . ARG A 1 107 ? 0.29 35.125 20.219 1 96.56 107 ARG A O 1
ATOM 767 N N . ARG A 1 108 ? -1.85 35.25 19.859 1 93.81 10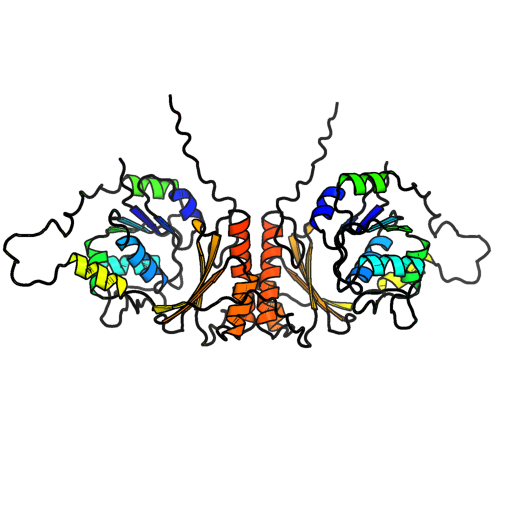8 ARG A N 1
ATOM 768 C CA . ARG A 1 108 ? -2.104 35.781 21.203 1 93.81 108 ARG A CA 1
ATOM 769 C C . ARG A 1 108 ? -2.023 34.688 22.25 1 93.81 108 ARG A C 1
ATOM 771 O O . ARG A 1 108 ? -1.44 34.875 23.312 1 93.81 108 ARG A O 1
ATOM 778 N N . ARG A 1 109 ? -2.578 33.5 21.969 1 92.75 109 ARG A N 1
ATOM 779 C CA . ARG A 1 109 ? -2.82 32.469 22.969 1 92.75 109 ARG A CA 1
ATOM 780 C C . ARG A 1 109 ? -1.655 31.484 23.016 1 92.75 109 ARG A C 1
ATOM 782 O O . ARG A 1 109 ? -1.396 30.875 24.062 1 92.75 109 ARG A O 1
ATOM 789 N N . ILE A 1 110 ? -1.023 31.312 21.906 1 95.81 110 ILE A N 1
ATOM 790 C CA . ILE A 1 110 ? -0.107 30.172 21.812 1 95.81 110 ILE A CA 1
ATOM 791 C C . ILE A 1 110 ? 1.327 30.688 21.672 1 95.81 110 ILE A C 1
ATOM 793 O O . ILE A 1 110 ? 1.626 31.5 20.797 1 95.81 110 ILE A O 1
ATOM 797 N N . ALA A 1 111 ? 2.189 30.25 22.594 1 96.62 111 ALA A N 1
ATOM 798 C CA . ALA A 1 111 ? 3.627 30.469 22.469 1 96.62 111 ALA A CA 1
ATOM 799 C C . ALA A 1 111 ? 4.285 29.344 21.672 1 96.62 111 ALA A C 1
ATOM 801 O O . ALA A 1 111 ? 4.109 28.156 22 1 96.62 111 ALA A O 1
ATOM 802 N N . VAL A 1 112 ? 5.012 29.703 20.609 1 98.06 112 VAL A N 1
ATOM 803 C CA . VAL A 1 112 ? 5.68 28.703 19.766 1 98.06 112 VAL A CA 1
ATOM 804 C C . VAL A 1 112 ? 7.168 28.656 20.109 1 98.06 112 VAL A C 1
ATOM 806 O O . VAL A 1 112 ? 7.832 29.688 20.156 1 98.06 112 VAL A O 1
ATOM 809 N N . HIS A 1 113 ? 7.664 27.453 20.328 1 97.88 113 HIS A N 1
ATOM 810 C CA . HIS A 1 113 ? 9.047 27.25 20.75 1 97.88 113 HIS A CA 1
ATOM 811 C C . HIS A 1 113 ? 9.852 26.531 19.672 1 97.88 113 HIS A C 1
ATOM 813 O O . HIS A 1 113 ? 9.445 25.484 19.172 1 97.88 113 HIS A O 1
ATOM 819 N N . ASP A 1 114 ? 10.984 27.094 19.391 1 98.12 114 ASP A N 1
ATOM 820 C CA . ASP A 1 114 ? 11.812 26.625 18.281 1 98.12 114 ASP A CA 1
ATOM 821 C C . ASP A 1 114 ? 12.797 25.547 18.75 1 98.12 114 ASP A C 1
ATOM 823 O O . ASP A 1 114 ? 13.766 25.859 19.453 1 98.12 114 ASP A O 1
ATOM 827 N N . LEU A 1 115 ? 12.578 24.406 18.391 1 98 115 LEU A N 1
ATOM 828 C CA . LEU A 1 115 ? 13.508 23.281 18.562 1 98 115 LEU A CA 1
ATOM 829 C C . LEU A 1 115 ? 13.727 22.547 17.25 1 98 115 LEU A C 1
ATOM 831 O O . LEU A 1 115 ? 13.891 21.328 17.234 1 98 115 LEU A O 1
ATOM 835 N N . ARG A 1 116 ? 13.633 23.25 16.141 1 97.25 116 ARG A N 1
ATOM 836 C CA . ARG A 1 116 ? 13.844 22.641 14.836 1 97.25 116 ARG A CA 1
ATOM 837 C C . ARG A 1 116 ? 15.188 21.922 14.781 1 97.25 116 ARG A C 1
ATOM 839 O O . ARG A 1 116 ? 16.156 22.328 15.43 1 97.25 116 ARG A O 1
ATOM 846 N N . GLU A 1 117 ? 15.227 20.891 14.039 1 97 117 GLU A N 1
ATOM 847 C CA . GLU A 1 117 ? 16.391 20.062 13.773 1 97 117 GLU A CA 1
ATOM 848 C C . GLU A 1 117 ? 16.734 19.188 14.977 1 97 117 GLU A C 1
ATOM 850 O O . GLU A 1 117 ? 17.656 18.375 14.914 1 97 117 GLU A O 1
ATOM 855 N N . CYS A 1 118 ? 16.031 19.359 16.094 1 97 118 CYS A N 1
ATOM 856 C CA . CYS A 1 118 ? 16.172 18.453 17.234 1 97 118 CYS A CA 1
ATOM 857 C C . CYS A 1 118 ? 15.336 17.203 17.047 1 97 118 CYS A C 1
ATOM 859 O O . CYS A 1 118 ? 14.102 17.266 17.031 1 97 118 CYS A O 1
ATOM 861 N N . GLU A 1 119 ? 15.891 16.078 16.953 1 96 119 GLU A N 1
ATOM 862 C CA . GLU A 1 119 ? 15.188 14.812 16.797 1 96 119 GLU A CA 1
ATOM 863 C C . GLU A 1 119 ? 15.352 13.93 18.031 1 96 119 GLU A C 1
ATOM 865 O O . GLU A 1 119 ? 14.93 12.773 18.031 1 96 119 GLU A O 1
ATOM 870 N N . ASN A 1 120 ? 15.992 14.484 19.031 1 96.31 120 ASN A N 1
ATOM 871 C CA . ASN A 1 120 ? 16.234 13.758 20.266 1 96.31 120 ASN A CA 1
ATOM 872 C C . ASN A 1 120 ? 15.031 13.82 21.203 1 96.31 120 ASN A C 1
ATOM 874 O O . ASN A 1 120 ? 14.68 14.898 21.703 1 96.31 120 ASN A O 1
ATOM 878 N N . GLU A 1 121 ? 14.508 12.68 21.516 1 96.06 121 GLU A N 1
ATOM 879 C CA . GLU A 1 121 ? 13.305 12.57 22.328 1 96.06 121 GLU A CA 1
ATOM 880 C C . GLU A 1 121 ? 13.516 13.203 23.703 1 96.06 121 GLU A C 1
ATOM 882 O O . GLU A 1 121 ? 12.672 13.969 24.188 1 96.06 121 GLU A O 1
ATOM 887 N N . ARG A 1 122 ? 14.602 12.844 24.391 1 95.75 122 ARG A N 1
ATOM 888 C CA . ARG A 1 122 ? 14.883 13.328 25.75 1 95.75 122 ARG A CA 1
ATOM 889 C C . ARG A 1 122 ? 14.977 14.852 25.766 1 95.75 122 ARG A C 1
ATOM 891 O O . ARG A 1 122 ? 14.477 15.5 26.688 1 95.75 122 ARG A O 1
ATOM 898 N N . GLU A 1 123 ? 15.578 15.406 24.797 1 97.5 123 GLU A N 1
ATOM 899 C CA . GLU A 1 123 ? 15.727 16.859 24.719 1 97.5 123 GLU A CA 1
ATOM 900 C C . GLU A 1 123 ? 14.367 17.531 24.531 1 97.5 123 GLU A C 1
ATOM 902 O O . GLU A 1 123 ? 14.094 18.562 25.156 1 97.5 123 GLU A O 1
ATOM 907 N N . VAL A 1 124 ? 13.57 17 23.656 1 97.81 124 VAL A N 1
ATOM 908 C CA . VAL A 1 124 ? 12.242 17.562 23.406 1 97.81 124 VAL A CA 1
ATOM 909 C C . VAL A 1 124 ? 11.406 17.5 24.688 1 97.81 124 VAL A C 1
ATOM 911 O O . VAL A 1 124 ? 10.773 18.484 25.062 1 97.81 124 VAL A O 1
ATOM 914 N N . LEU A 1 125 ? 11.492 16.375 25.406 1 97.12 125 LEU A N 1
ATOM 915 C CA . LEU A 1 125 ? 10.695 16.188 26.609 1 97.12 125 LEU A CA 1
ATOM 916 C C . LEU A 1 125 ? 11.18 17.109 27.719 1 97.12 125 LEU A C 1
ATOM 918 O O . LEU A 1 125 ? 10.383 17.594 28.531 1 97.12 125 LEU A O 1
ATOM 922 N N . THR A 1 126 ? 12.484 17.25 27.766 1 96.94 126 THR A N 1
ATOM 923 C CA . THR A 1 126 ? 13.047 18.172 28.75 1 96.94 126 THR A CA 1
ATOM 924 C C . THR A 1 126 ? 12.539 19.594 28.516 1 96.94 126 THR A C 1
ATOM 926 O O . THR A 1 126 ? 12.203 20.312 29.453 1 96.94 126 THR A O 1
ATOM 929 N N . THR A 1 127 ? 12.484 19.984 27.266 1 97 127 THR A N 1
ATOM 930 C CA . THR A 1 127 ? 11.969 21.297 26.922 1 97 127 THR A CA 1
ATOM 931 C C . THR A 1 127 ? 10.492 21.422 27.297 1 97 127 THR A C 1
ATOM 933 O O . THR A 1 127 ? 10.078 22.438 27.859 1 97 127 THR A O 1
ATOM 936 N N . VAL A 1 128 ? 9.711 20.438 26.984 1 97.06 128 VAL A N 1
ATOM 937 C CA . VAL A 1 128 ? 8.281 20.422 27.281 1 97.06 128 VAL A CA 1
ATOM 938 C C . VAL A 1 128 ? 8.07 20.562 28.797 1 97.06 128 VAL A C 1
ATOM 940 O O . VAL A 1 128 ? 7.227 21.344 29.234 1 97.06 128 VAL A O 1
ATOM 943 N N . ALA A 1 129 ? 8.836 19.875 29.516 1 95.62 129 ALA A N 1
ATOM 944 C CA . ALA A 1 129 ? 8.703 19.859 30.969 1 95.62 129 ALA A CA 1
ATOM 945 C C . ALA A 1 129 ? 9.078 21.219 31.562 1 95.62 129 ALA A C 1
ATOM 947 O O . ALA A 1 129 ? 8.531 21.625 32.594 1 95.62 129 ALA A O 1
ATOM 948 N N . ALA A 1 130 ? 9.961 21.891 30.922 1 95.88 130 ALA A N 1
ATOM 949 C CA . ALA A 1 130 ? 10.523 23.125 31.469 1 95.88 130 ALA A CA 1
ATOM 950 C C . ALA A 1 130 ? 9.648 24.328 31.125 1 95.88 130 ALA A C 1
ATOM 952 O O . ALA A 1 130 ? 9.82 25.422 31.672 1 95.88 130 ALA A O 1
ATOM 953 N N . LEU A 1 131 ? 8.695 24.172 30.219 1 95.56 131 LEU A N 1
ATOM 954 C CA . LEU A 1 131 ? 7.855 25.297 29.797 1 95.56 131 LEU A CA 1
ATOM 955 C C . LEU A 1 131 ? 6.996 25.797 30.953 1 95.56 131 LEU A C 1
ATOM 957 O O . LEU A 1 131 ? 6.551 25 31.797 1 95.56 131 LEU A O 1
ATOM 961 N N . PRO A 1 132 ? 6.785 27.078 31.047 1 91.88 132 PRO A N 1
ATOM 962 C CA . PRO A 1 132 ? 5.973 27.609 32.125 1 91.88 132 PRO A CA 1
ATOM 963 C C . PRO A 1 132 ? 4.512 27.156 32.062 1 91.88 132 PRO A C 1
ATOM 965 O O . PRO A 1 132 ? 3.961 27.016 30.969 1 91.88 132 PRO A O 1
ATOM 968 N N . ILE A 1 133 ? 3.984 26.828 33.219 1 84.94 133 ILE A N 1
ATOM 969 C CA . ILE A 1 133 ? 2.562 26.516 33.312 1 84.94 133 ILE A CA 1
ATOM 970 C C . ILE A 1 133 ? 1.746 27.797 33.281 1 84.94 133 ILE A C 1
ATOM 972 O O . ILE A 1 133 ? 1.907 28.656 34.156 1 84.94 133 ILE A O 1
ATOM 976 N N . MET A 1 134 ? 1.322 28.141 32.125 1 70.5 134 MET A N 1
ATOM 977 C CA . MET A 1 134 ? 0.59 29.391 32 1 70.5 134 MET A CA 1
ATOM 978 C C . MET A 1 134 ? -0.776 29.297 32.688 1 70.5 134 MET A C 1
ATOM 980 O O . MET A 1 134 ? -1.42 28.25 32.625 1 70.5 134 MET A O 1
ATOM 984 N N . LYS A 1 135 ? -0.894 30.062 33.812 1 59.06 135 LYS A N 1
ATOM 985 C CA . LYS A 1 135 ? -2.168 30.172 34.5 1 59.06 135 LYS A CA 1
ATOM 986 C C . LYS A 1 135 ? -3.322 30.359 33.531 1 59.06 135 LYS A C 1
ATOM 988 O O . LYS A 1 135 ? -3.131 30.891 32.438 1 59.06 135 LYS A O 1
ATOM 993 N N . GLU A 1 136 ? -4.379 29.641 33.688 1 54.03 136 GLU A N 1
ATOM 994 C CA . GLU A 1 136 ? -5.598 29.641 32.906 1 54.03 136 GLU A CA 1
ATOM 995 C C . GLU A 1 136 ? -5.949 31.047 32.438 1 54.03 136 GLU A C 1
ATOM 997 O O . GLU A 1 136 ? -5.922 32 33.219 1 54.03 136 GLU A O 1
ATOM 1002 N N . PHE A 1 137 ? -5.41 31.562 31.281 1 50.12 137 PHE A N 1
ATOM 1003 C CA . PHE A 1 137 ? -6.004 32.812 30.812 1 50.12 137 PHE A CA 1
ATOM 1004 C C . PHE A 1 137 ? -7.48 32.875 31.172 1 50.12 137 PHE A C 1
ATOM 1006 O O . PHE A 1 137 ? -8.172 31.859 31.219 1 50.12 137 PHE A O 1
ATOM 1013 N N . PRO A 1 138 ? -7.945 33.906 31.906 1 43.88 138 PRO A N 1
ATOM 1014 C CA . PRO A 1 138 ? -9.383 33.906 32.188 1 43.88 138 PRO A CA 1
ATOM 1015 C C . PRO A 1 138 ? -10.219 33.469 30.984 1 43.88 138 PRO A C 1
ATOM 1017 O O . PRO A 1 138 ? -9.844 33.688 29.844 1 43.88 138 PRO A O 1
ATOM 1020 N N . ARG A 1 139 ? -10.867 32.438 31.219 1 43.72 139 ARG A N 1
ATOM 1021 C CA . ARG A 1 139 ? -11.875 32.094 30.219 1 43.72 139 ARG A CA 1
ATOM 1022 C C . ARG A 1 139 ? -12.469 33.344 29.594 1 43.72 139 ARG A C 1
ATOM 1024 O O . ARG A 1 139 ? -12.758 34.312 30.281 1 43.72 139 ARG A O 1
ATOM 1031 N N . MET A 1 140 ? -12.133 33.531 28.391 1 38.97 140 MET A N 1
ATOM 1032 C CA . MET A 1 140 ? -12.75 34.688 27.734 1 38.97 140 MET A CA 1
ATOM 1033 C C . MET A 1 140 ? -14.133 34.969 28.312 1 38.97 140 MET A C 1
ATOM 1035 O O . MET A 1 140 ? -14.695 36.031 28.094 1 38.97 140 MET A O 1
ATOM 1039 N N . SER A 1 141 ? -14.742 33.938 28.812 1 39.09 141 SER A N 1
ATOM 1040 C CA . SER A 1 141 ? -15.992 34.219 29.516 1 39.09 141 SER A CA 1
ATOM 1041 C C . SER A 1 141 ? -15.758 35.094 30.734 1 39.09 141 SER A C 1
ATOM 1043 O O . SER A 1 141 ? -16.625 35.906 31.109 1 39.09 141 SER A O 1
ATOM 1045 N N . GLU A 1 142 ? -14.664 34.875 31.375 1 41.59 142 GLU A N 1
ATOM 1046 C CA . GLU A 1 142 ? -14.578 35.531 32.656 1 41.59 142 GLU A CA 1
ATOM 1047 C C . GLU A 1 142 ? -13.992 36.938 32.5 1 41.59 142 GLU A C 1
ATOM 1049 O O . GLU A 1 142 ? -13.969 37.719 33.469 1 41.59 142 GLU A O 1
ATOM 1054 N N . LEU A 1 143 ? -13.312 37.25 31.438 1 39.38 143 LEU A N 1
ATOM 1055 C CA . LEU A 1 143 ? -12.906 38.625 31.219 1 39.38 143 LEU A CA 1
ATOM 1056 C C . LEU A 1 143 ? -14.109 39.5 30.891 1 39.38 143 LEU A C 1
ATOM 1058 O O . LEU A 1 143 ? -14.328 39.875 29.734 1 39.38 143 LEU A O 1
ATOM 1062 N N . ARG A 1 144 ? -15.312 39.156 31.328 1 38.66 144 ARG A N 1
ATOM 1063 C CA . ARG A 1 144 ? -16.422 40.094 31.328 1 38.66 144 ARG A CA 1
ATOM 1064 C C . ARG A 1 144 ? -16.109 41.344 32.156 1 38.66 144 ARG A C 1
ATOM 1066 O O . ARG A 1 144 ? -16.078 41.281 33.375 1 38.66 144 ARG A O 1
ATOM 1073 N N . ARG A 1 145 ? -15.242 42.125 31.656 1 35.78 145 ARG A N 1
ATOM 1074 C CA . ARG A 1 145 ? -15.414 43.438 32.312 1 35.78 145 ARG A CA 1
ATOM 1075 C C . ARG A 1 145 ? -16.875 43.844 32.312 1 35.78 145 ARG A C 1
ATOM 1077 O O . ARG A 1 145 ? -17.609 43.594 31.328 1 35.78 145 ARG A O 1
ATOM 1084 N N . PRO A 1 146 ? -17.484 44.188 33.375 1 35.88 146 PRO A N 1
ATOM 1085 C CA . PRO A 1 146 ? -18.844 44.719 33.5 1 35.88 146 PRO A CA 1
ATOM 1086 C C . PRO A 1 146 ? -19.219 45.656 32.344 1 35.88 146 PRO A C 1
ATOM 1088 O O . PRO A 1 146 ? -20.359 45.656 31.875 1 35.88 146 PRO A O 1
ATOM 1091 N N . GLU A 1 147 ? -18.438 46.781 32.156 1 35.59 147 GLU A N 1
ATOM 1092 C CA . GLU A 1 147 ? -18.922 47.938 31.438 1 35.59 147 GLU A CA 1
ATOM 1093 C C . GLU A 1 147 ? -19 47.688 29.938 1 35.59 147 GLU A C 1
ATOM 1095 O O . GLU A 1 147 ? -19.297 48.594 29.156 1 35.59 147 GLU A O 1
ATOM 1100 N N . ALA A 1 148 ? -18.297 46.688 29.359 1 38.5 148 ALA A N 1
ATOM 1101 C CA . ALA A 1 148 ? -18.578 46.594 27.938 1 38.5 148 ALA A CA 1
ATOM 1102 C C . ALA A 1 148 ? -20 46.094 27.688 1 38.5 148 ALA A C 1
ATOM 1104 O O . ALA A 1 148 ? -20.25 44.875 27.625 1 38.5 148 ALA A O 1
ATOM 1105 N N . ALA A 1 149 ? -21 46.312 28.359 1 37.09 149 ALA A N 1
ATOM 1106 C CA . ALA A 1 149 ? -22.438 46.188 28.109 1 37.09 149 ALA A CA 1
ATOM 1107 C C . ALA A 1 149 ? -22.766 46.469 26.656 1 37.09 149 ALA A C 1
ATOM 1109 O O . ALA A 1 149 ? -23.641 45.844 26.062 1 37.09 149 ALA A O 1
ATOM 1110 N N . GLU A 1 150 ? -22.609 47.688 26.094 1 35.41 150 GLU A N 1
ATOM 1111 C CA . GLU A 1 150 ? -23.234 48.062 24.828 1 35.41 150 GLU A CA 1
ATOM 1112 C C . GLU A 1 150 ? -22.641 47.281 23.672 1 35.41 150 GLU A C 1
ATOM 1114 O O . GLU A 1 150 ? -23.281 47.094 22.641 1 35.41 150 GLU A O 1
ATOM 1119 N N . THR A 1 151 ? -21.328 47.312 23.422 1 36 151 THR A N 1
ATOM 1120 C CA . THR A 1 151 ? -21.031 46.719 22.125 1 36 151 THR A CA 1
ATOM 1121 C C . THR A 1 151 ? -20.984 45.219 22.219 1 36 151 THR A C 1
ATOM 1123 O O . THR A 1 151 ? -20.25 44.656 23.047 1 36 151 THR A O 1
ATOM 1126 N N . GLY A 1 152 ? -22 44.375 22.125 1 35.12 152 GLY A N 1
ATOM 1127 C CA . GLY A 1 152 ? -22.625 43.062 22.156 1 35.12 152 GLY A CA 1
ATOM 1128 C C . GLY A 1 152 ? -21.672 41.969 21.719 1 35.12 152 GLY A C 1
ATOM 1129 O O . GLY A 1 152 ? -22.094 40.812 21.547 1 35.12 152 GLY A O 1
ATOM 1130 N N . ILE A 1 153 ? -20.828 42.125 20.641 1 40.22 153 ILE A N 1
ATOM 1131 C CA . ILE A 1 153 ? -20.406 40.875 20 1 40.22 153 ILE A CA 1
ATOM 1132 C C . ILE A 1 153 ? -19.641 40 21 1 40.22 153 ILE A C 1
ATOM 1134 O O . ILE A 1 153 ? -18.609 40.406 21.516 1 40.22 153 ILE A O 1
ATOM 1138 N N . ASP A 1 154 ? -20.078 39.188 21.781 1 46.09 154 ASP A N 1
ATOM 1139 C CA . ASP A 1 154 ? -19.547 38.094 22.594 1 46.09 154 ASP A CA 1
ATOM 1140 C C . ASP A 1 154 ? -18.359 37.438 21.906 1 46.09 154 ASP A C 1
ATOM 1142 O O . ASP A 1 154 ? -18.5 36.906 20.797 1 46.09 154 ASP A O 1
ATOM 1146 N N . ASP A 1 155 ? -17.062 37.75 22.203 1 51.34 155 ASP A N 1
ATOM 1147 C CA . ASP A 1 155 ? -15.734 37.5 21.672 1 51.34 155 ASP A CA 1
ATOM 1148 C C . ASP A 1 155 ? -15.5 36 21.469 1 51.34 155 ASP A C 1
ATOM 1150 O O . ASP A 1 155 ? -14.953 35.594 20.438 1 51.34 155 ASP A O 1
ATOM 1154 N N . ILE A 1 156 ? -15.828 35.062 22.516 1 54.47 156 ILE A N 1
ATOM 1155 C CA . ILE A 1 156 ? -15.562 33.656 22.375 1 54.47 156 ILE A CA 1
ATOM 1156 C C . ILE A 1 156 ? -16.406 33.062 21.234 1 54.47 156 ILE A C 1
ATOM 1158 O O . ILE A 1 156 ? -15.906 32.312 20.406 1 54.47 156 ILE A O 1
ATOM 1162 N N . SER A 1 157 ? -17.781 33.344 21.453 1 59.62 157 SER A N 1
ATOM 1163 C CA . SER A 1 157 ? -18.672 32.875 20.391 1 59.62 157 SER A CA 1
ATOM 1164 C C . SER A 1 157 ? -18.188 33.344 19.016 1 59.62 157 SER A C 1
ATOM 1166 O O . SER A 1 157 ? -18.297 32.625 18.031 1 59.62 157 SER A O 1
ATOM 1168 N N . SER A 1 158 ? -17.328 34.438 19.234 1 80.12 158 SER A N 1
ATOM 1169 C CA . SER A 1 158 ? -16.891 35.031 17.969 1 80.12 158 SER A CA 1
ATOM 1170 C C . SER A 1 158 ? -15.734 34.219 17.359 1 80.12 158 SER A C 1
ATOM 1172 O O . SER A 1 158 ? -15.742 33.938 16.172 1 80.12 158 SER A O 1
ATOM 1174 N N . ILE A 1 159 ? -14.891 33.656 18.328 1 85.5 159 ILE A N 1
ATOM 1175 C CA . ILE A 1 159 ? -13.734 32.969 17.766 1 85.5 159 ILE A CA 1
ATOM 1176 C C . ILE A 1 159 ? -14.164 31.578 17.266 1 85.5 159 ILE A C 1
ATOM 1178 O O . ILE A 1 159 ? -13.656 31.094 16.234 1 85.5 159 ILE A O 1
ATOM 1182 N N . ALA A 1 160 ? -15.031 31.016 18.047 1 87.56 160 ALA A N 1
ATOM 1183 C CA . ALA A 1 160 ? -15.562 29.719 17.609 1 87.56 160 ALA A CA 1
ATOM 1184 C C . ALA A 1 160 ? -16.172 29.812 16.219 1 87.56 160 ALA A C 1
ATOM 1186 O O . ALA A 1 160 ? -15.977 28.922 15.383 1 87.56 160 ALA A O 1
ATOM 1187 N N . ALA A 1 161 ? -16.875 30.844 16.031 1 88.31 161 ALA A N 1
ATOM 1188 C CA . ALA A 1 161 ? -17.5 31.047 14.727 1 88.31 161 ALA A CA 1
ATOM 1189 C C . ALA A 1 161 ? -16.453 31.266 13.648 1 88.31 161 ALA A C 1
ATOM 1191 O O . ALA A 1 161 ? -16.578 30.766 12.531 1 88.31 161 ALA A O 1
ATOM 1192 N N . GLU A 1 162 ? -15.43 32.031 13.984 1 90.75 162 GLU A N 1
ATOM 1193 C CA . GLU A 1 162 ? -14.336 32.281 13.055 1 90.75 162 GLU A CA 1
ATOM 1194 C C . GLU A 1 162 ? -13.57 31.016 12.719 1 90.75 162 GLU A C 1
ATOM 1196 O O . GLU A 1 162 ? -13.156 30.812 11.57 1 90.75 162 GLU A O 1
ATOM 1201 N N . MET A 1 163 ? -13.414 30.219 13.727 1 90.19 163 MET A N 1
ATOM 1202 C CA . MET A 1 163 ? -12.734 28.953 13.516 1 90.19 163 MET A CA 1
ATOM 1203 C C . MET A 1 163 ? -13.57 28.031 12.641 1 90.19 163 MET A C 1
ATOM 1205 O O . MET A 1 163 ? -13.031 27.328 11.773 1 90.19 163 MET A O 1
ATOM 1209 N N . ALA A 1 164 ? -14.867 28.062 12.852 1 87.88 164 ALA A N 1
ATOM 1210 C CA . ALA A 1 164 ? -15.781 27.219 12.078 1 87.88 164 ALA A CA 1
ATOM 1211 C C . ALA A 1 164 ? -15.766 27.609 10.602 1 87.88 164 ALA A C 1
ATOM 1213 O O . ALA A 1 164 ? -15.953 26.766 9.727 1 87.88 164 ALA A O 1
ATOM 1214 N N . CYS A 1 165 ? -15.484 28.859 10.391 1 89.25 165 CYS A N 1
ATOM 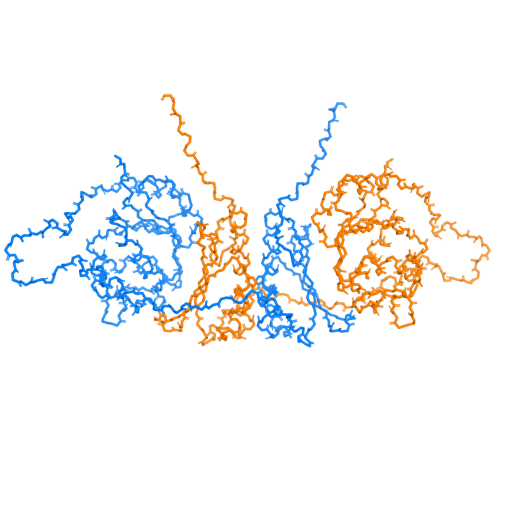1215 C CA . CYS A 1 165 ? -15.477 29.359 9.023 1 89.25 165 CYS A CA 1
ATOM 1216 C C . CYS A 1 165 ? -14.078 29.297 8.422 1 89.25 165 CYS A C 1
ATOM 1218 O O . CYS A 1 165 ? -13.859 29.766 7.305 1 89.25 165 CYS A O 1
ATOM 1220 N N . SER A 1 166 ? -13.18 28.781 9.281 1 89.5 166 SER A N 1
ATOM 1221 C CA . SER A 1 166 ? -11.812 28.594 8.797 1 89.5 166 SER A CA 1
ATOM 1222 C C . SER A 1 166 ? -11.57 27.141 8.391 1 89.5 166 SER A C 1
ATOM 1224 O O . SER A 1 166 ? -12.188 26.219 8.945 1 89.5 166 SER A O 1
ATOM 1226 N N . GLY A 1 167 ? -10.711 26.969 7.43 1 89 167 GLY A N 1
ATOM 1227 C CA . GLY A 1 167 ? -10.438 25.641 6.898 1 89 167 GLY A CA 1
ATOM 1228 C C . GLY A 1 167 ? -11.109 25.375 5.562 1 89 167 GLY A C 1
ATOM 1229 O O . GLY A 1 167 ? -12.109 26.031 5.23 1 89 167 GLY A O 1
ATOM 1230 N N . PRO A 1 168 ? -10.539 24.484 4.816 1 87.31 168 PRO A N 1
ATOM 1231 C CA . PRO A 1 168 ? -11.133 24.172 3.518 1 87.31 168 PRO A CA 1
ATOM 1232 C C . PRO A 1 168 ? -12.523 23.547 3.646 1 87.31 168 PRO A C 1
ATOM 1234 O O . PRO A 1 168 ? -12.797 22.812 4.602 1 87.31 168 PRO A O 1
ATOM 1237 N N . VAL A 1 169 ? -13.383 23.938 2.746 1 86.69 169 VAL A N 1
ATOM 1238 C CA . VAL A 1 169 ? -14.711 23.344 2.693 1 86.69 169 VAL A CA 1
ATOM 1239 C C . VAL A 1 169 ? -14.648 22 1.963 1 86.69 169 VAL A C 1
ATOM 1241 O O . VAL A 1 169 ? -14.312 21.953 0.778 1 86.69 169 VAL A O 1
ATOM 1244 N N . LEU A 1 170 ? -14.938 20.969 2.684 1 91.62 170 LEU A N 1
ATOM 1245 C CA . LEU A 1 170 ? -14.844 19.625 2.105 1 91.62 170 LEU A CA 1
ATOM 1246 C C . LEU A 1 170 ? -16.234 19.016 1.936 1 91.62 170 LEU A C 1
ATOM 1248 O O . LEU A 1 170 ? -17 18.906 2.9 1 91.62 170 LEU A O 1
ATOM 1252 N N . GLU A 1 171 ? -16.594 18.672 0.75 1 93.06 171 GLU A N 1
ATOM 1253 C CA . GLU A 1 171 ? -17.828 17.938 0.477 1 93.06 171 GLU A CA 1
ATOM 1254 C C . GLU A 1 171 ? -17.641 16.453 0.715 1 93.06 171 GLU A C 1
ATOM 1256 O O . GLU A 1 171 ? -16.688 15.844 0.211 1 93.06 171 GLU A O 1
ATOM 1261 N N . ARG A 1 172 ? -18.531 15.898 1.47 1 94.25 172 ARG A N 1
ATOM 1262 C CA . ARG A 1 172 ? -18.469 14.461 1.706 1 94.25 172 ARG A CA 1
ATOM 1263 C C . ARG A 1 172 ? -19 13.68 0.503 1 94.25 172 ARG A C 1
ATOM 1265 O O . ARG A 1 172 ? -20.094 13.953 0.016 1 94.25 172 ARG A O 1
ATOM 1272 N N . LEU A 1 173 ? -18.219 12.766 0.012 1 94.06 173 LEU A N 1
ATOM 1273 C CA . LEU A 1 173 ? -18.609 11.922 -1.104 1 94.06 173 LEU A CA 1
ATOM 1274 C C . LEU A 1 173 ? -18.875 10.492 -0.637 1 94.06 173 LEU A C 1
ATOM 1276 O O . LEU A 1 173 ? -18.156 9.984 0.24 1 94.06 173 LEU A O 1
ATOM 1280 N N . PRO A 1 174 ? -19.844 9.828 -1.231 1 91.19 174 PRO A N 1
ATOM 1281 C CA . PRO A 1 174 ? -20.109 8.43 -0.881 1 91.19 174 PRO A CA 1
ATOM 1282 C C . PRO A 1 174 ? -19.031 7.48 -1.391 1 91.19 174 PRO A C 1
ATOM 1284 O O . PRO A 1 174 ? -18.391 7.754 -2.414 1 91.19 174 PRO A O 1
ATOM 1287 N N . VAL A 1 175 ? -18.75 6.422 -0.679 1 91.19 175 VAL A N 1
ATOM 1288 C CA . VAL A 1 175 ? -17.812 5.379 -1.085 1 91.19 175 VAL A CA 1
ATOM 1289 C C . VAL A 1 175 ? -18.594 4.145 -1.547 1 91.19 175 VAL A C 1
ATOM 1291 O O . VAL A 1 175 ? -19.453 3.643 -0.828 1 91.19 175 VAL A O 1
ATOM 1294 N N . GLN A 1 176 ? -18.25 3.752 -2.816 1 80.69 176 GLN A N 1
ATOM 1295 C CA . GLN A 1 176 ? -18.922 2.584 -3.383 1 80.69 176 GLN A CA 1
ATOM 1296 C C . GLN A 1 176 ? -18.109 1.312 -3.119 1 80.69 176 GLN A C 1
ATOM 1298 O O . GLN A 1 176 ? -16.891 1.323 -3.184 1 80.69 176 GLN A O 1
ATOM 1303 N N . GLY A 1 177 ? -18.578 0.401 -2.406 1 66.12 177 GLY A N 1
ATOM 1304 C CA . GLY A 1 177 ? -17.922 -0.837 -2.035 1 66.12 177 GLY A CA 1
ATOM 1305 C C . GLY A 1 177 ? -17.75 -1.795 -3.199 1 66.12 177 GLY A C 1
ATOM 1306 O O . GLY A 1 177 ? -17 -2.771 -3.102 1 66.12 177 GLY A O 1
ATOM 1307 N N . LYS A 1 178 ? -18.469 -1.619 -4.332 1 58.5 178 LYS A N 1
ATOM 1308 C CA . LYS A 1 178 ? -18.453 -2.721 -5.289 1 58.5 178 LYS A CA 1
ATOM 1309 C C . LYS A 1 178 ? -17.172 -2.727 -6.109 1 58.5 178 LYS A C 1
ATOM 1311 O O . LYS A 1 178 ? -16.734 -1.681 -6.594 1 58.5 178 LYS A O 1
ATOM 1316 N N . ARG A 1 179 ? -16.5 -3.807 -5.992 1 55 179 ARG A N 1
ATOM 1317 C CA . ARG A 1 179 ? -15.312 -4.098 -6.789 1 55 179 ARG A CA 1
ATOM 1318 C C . ARG A 1 179 ? -15.641 -4.141 -8.273 1 55 179 ARG A C 1
ATOM 1320 O O . ARG A 1 179 ? -16.531 -4.887 -8.695 1 55 179 ARG A O 1
ATOM 1327 N N . SER A 1 180 ? -15.641 -2.994 -8.977 1 51.56 180 SER A N 1
ATOM 1328 C CA . SER A 1 180 ? -15.727 -3.234 -10.414 1 51.56 180 SER A CA 1
ATOM 1329 C C . SER A 1 180 ? -14.5 -3.984 -10.922 1 51.56 180 SER A C 1
ATOM 1331 O O . SER A 1 180 ? -13.375 -3.736 -10.469 1 51.56 180 SER A O 1
ATOM 1333 N N . PRO A 1 181 ? -14.789 -5.164 -11.516 1 51.41 181 PRO A N 1
ATOM 1334 C CA . PRO A 1 181 ? -13.633 -5.844 -12.094 1 51.41 181 PRO A CA 1
ATOM 1335 C C . PRO A 1 181 ? -12.703 -4.891 -12.844 1 51.41 181 PRO A C 1
ATOM 1337 O O . PRO A 1 181 ? -13.172 -3.939 -13.477 1 51.41 181 PRO A O 1
ATOM 1340 N N . ILE A 1 182 ? -11.625 -4.535 -12.281 1 50.22 182 ILE A N 1
ATOM 1341 C CA . ILE A 1 182 ? -10.656 -3.758 -13.047 1 50.22 182 ILE A CA 1
ATOM 1342 C C . ILE A 1 182 ? -10.625 -4.246 -14.492 1 50.22 182 ILE A C 1
ATOM 1344 O O . ILE A 1 182 ? -10.359 -5.422 -14.75 1 50.22 182 ILE A O 1
ATOM 1348 N N . ALA A 1 183 ? -11.453 -3.611 -15.289 1 45.91 183 ALA A N 1
ATOM 1349 C CA . ALA A 1 183 ? -11.398 -3.941 -16.719 1 45.91 183 ALA A CA 1
ATOM 1350 C C . ALA A 1 183 ? -9.961 -4.145 -17.172 1 45.91 183 ALA A C 1
ATOM 1352 O O . ALA A 1 183 ? -9.086 -3.328 -16.875 1 45.91 183 ALA A O 1
ATOM 1353 N N . SER A 1 184 ? -9.422 -5.328 -17.016 1 49.28 184 SER A N 1
ATOM 1354 C CA . SER A 1 184 ? -8.164 -5.551 -17.719 1 49.28 184 SER A CA 1
ATOM 1355 C C . SER A 1 184 ? -8.109 -4.754 -19.016 1 49.28 184 SER A C 1
ATOM 1357 O O . SER A 1 184 ? -8.625 -5.199 -20.047 1 49.28 184 SER A O 1
ATOM 1359 N N . GLY A 1 185 ? -8.586 -3.639 -18.969 1 46.81 185 GLY A N 1
ATOM 1360 C CA . GLY A 1 185 ? -8.281 -3.047 -20.266 1 46.81 185 GLY A CA 1
ATOM 1361 C C . GLY A 1 185 ? -6.859 -3.299 -20.719 1 46.81 185 GLY A C 1
ATOM 1362 O O . GLY A 1 185 ? -5.91 -3.088 -19.969 1 46.81 185 GLY A O 1
ATOM 1363 N N . GLY A 1 186 ? -6.727 -3.986 -21.984 1 58.84 186 GLY A N 1
ATOM 1364 C CA . GLY A 1 186 ? -5.824 -4.41 -23.031 1 58.84 186 GLY A CA 1
ATOM 1365 C C . GLY A 1 186 ? -4.379 -4.496 -22.594 1 58.84 186 GLY A C 1
ATOM 1366 O O . GLY A 1 186 ? -3.523 -5 -23.312 1 58.84 186 GLY A O 1
ATOM 1367 N N . ASN A 1 187 ? -4.086 -3.916 -21.219 1 71.44 187 ASN A N 1
ATOM 1368 C CA . ASN A 1 187 ? -2.631 -3.799 -21.172 1 71.44 187 ASN A CA 1
ATOM 1369 C C . ASN A 1 187 ? -1.997 -4.934 -20.375 1 71.44 187 ASN A C 1
ATOM 1371 O O . ASN A 1 187 ? -0.796 -4.91 -20.109 1 71.44 187 ASN A O 1
ATOM 1375 N N . GLY A 1 188 ? -2.807 -5.961 -19.969 1 83.88 188 GLY A N 1
ATOM 1376 C CA . GLY A 1 188 ? -2.129 -7.129 -19.422 1 83.88 188 GLY A CA 1
ATOM 1377 C C . GLY A 1 188 ? -2.35 -7.316 -17.938 1 83.88 188 GLY A C 1
ATOM 1378 O O . GLY A 1 188 ? -3.303 -6.773 -17.375 1 83.88 188 GLY A O 1
ATOM 1379 N N . TYR A 1 189 ? -1.619 -8.312 -17.391 1 88.06 189 TYR A N 1
ATOM 1380 C CA . TYR A 1 189 ? -1.762 -8.703 -15.992 1 88.06 189 TYR A CA 1
ATOM 1381 C C . TYR A 1 189 ? -0.455 -8.508 -15.234 1 88.06 189 TYR A C 1
ATOM 1383 O O . TYR A 1 189 ? 0.629 -8.672 -15.797 1 88.06 189 TYR A O 1
ATOM 1391 N N . PHE A 1 190 ? -0.694 -8.062 -13.977 1 93.12 190 PHE A N 1
ATOM 1392 C CA . PHE A 1 190 ? 0.483 -7.883 -13.133 1 93.12 190 PHE A CA 1
ATOM 1393 C C . PHE A 1 190 ? 0.511 -8.914 -12.008 1 93.12 190 PHE A C 1
ATOM 1395 O O . PHE A 1 190 ? -0.523 -9.219 -11.414 1 93.12 190 PHE A O 1
ATOM 1402 N N . VAL A 1 191 ? 1.611 -9.492 -11.789 1 92.56 191 VAL A N 1
ATOM 1403 C CA . VAL A 1 191 ? 1.845 -10.398 -10.664 1 92.56 191 VAL A CA 1
ATOM 1404 C C . VAL A 1 191 ? 2.971 -9.859 -9.789 1 92.56 191 VAL A C 1
ATOM 1406 O O . VAL A 1 191 ? 4.059 -9.547 -10.281 1 92.56 191 VAL A O 1
ATOM 1409 N N . VAL A 1 192 ? 2.666 -9.703 -8.547 1 96.06 192 VAL A N 1
ATOM 1410 C CA . VAL A 1 192 ? 3.629 -9.188 -7.578 1 96.06 192 VAL A CA 1
ATOM 1411 C C . VAL A 1 192 ? 4.078 -10.32 -6.656 1 96.06 192 VAL A C 1
ATOM 1413 O O . VAL A 1 192 ? 3.252 -11.07 -6.133 1 96.06 192 VAL A O 1
ATOM 1416 N N . SER A 1 193 ? 5.332 -10.523 -6.492 1 93.62 193 SER A N 1
ATOM 1417 C CA . SER A 1 193 ? 5.898 -11.508 -5.574 1 93.62 193 SER A CA 1
ATOM 1418 C C . SER A 1 193 ? 7.145 -10.969 -4.883 1 93.62 193 SER A C 1
ATOM 1420 O O . SER A 1 193 ? 7.57 -9.844 -5.152 1 93.62 193 SER A O 1
ATOM 1422 N N . LEU A 1 194 ? 7.637 -11.766 -3.898 1 94.81 194 LEU A N 1
ATOM 1423 C CA . LEU A 1 194 ? 8.789 -11.32 -3.127 1 94.81 194 LEU A CA 1
ATOM 1424 C C . LEU A 1 194 ? 9.977 -12.258 -3.328 1 94.81 194 LEU A C 1
ATOM 1426 O O . LEU A 1 194 ? 9.805 -13.477 -3.365 1 94.81 194 LEU A O 1
ATOM 1430 N N . ASP A 1 195 ? 11.117 -11.727 -3.625 1 94.62 195 ASP A N 1
ATOM 1431 C CA . ASP A 1 195 ? 12.414 -12.383 -3.467 1 94.62 195 ASP A CA 1
ATOM 1432 C C . ASP A 1 195 ? 13.062 -12 -2.141 1 94.62 195 ASP A C 1
ATOM 1434 O O . ASP A 1 195 ? 13.844 -11.047 -2.08 1 94.62 195 ASP A O 1
ATOM 1438 N N . ARG A 1 196 ? 12.727 -12.711 -1.086 1 92.38 196 ARG A N 1
ATOM 1439 C CA . ARG A 1 196 ? 13.07 -12.328 0.278 1 92.38 196 ARG A CA 1
ATOM 1440 C C . ARG A 1 196 ? 14.578 -12.383 0.499 1 92.38 196 ARG A C 1
ATOM 1442 O O . ARG A 1 196 ? 15.164 -11.477 1.094 1 92.38 196 ARG A O 1
ATOM 1449 N N . PRO A 1 197 ? 15.234 -13.523 -0.005 1 92.69 197 PRO A N 1
ATOM 1450 C CA . PRO A 1 197 ? 16.688 -13.539 0.177 1 92.69 197 PRO A CA 1
ATOM 1451 C C . PRO A 1 197 ? 17.359 -12.312 -0.423 1 92.69 197 PRO A C 1
ATOM 1453 O O . PRO A 1 197 ? 18.297 -11.766 0.174 1 92.69 197 PRO A O 1
ATOM 1456 N N . ALA A 1 198 ? 16.922 -11.828 -1.559 1 95.88 198 ALA A N 1
ATOM 1457 C CA . ALA A 1 198 ? 17.516 -10.664 -2.219 1 95.88 198 ALA A CA 1
ATOM 1458 C C . ALA A 1 198 ? 16.891 -9.367 -1.718 1 95.88 198 ALA A C 1
ATOM 1460 O O . ALA A 1 198 ? 17.312 -8.273 -2.105 1 95.88 198 ALA A O 1
ATOM 1461 N N . ARG A 1 199 ? 15.836 -9.508 -0.904 1 95.88 199 ARG A N 1
ATOM 1462 C CA . ARG A 1 199 ? 15.094 -8.375 -0.361 1 95.88 199 ARG A CA 1
ATOM 1463 C C . ARG A 1 199 ? 14.586 -7.469 -1.477 1 95.88 199 ARG A C 1
ATOM 1465 O O . ARG A 1 199 ? 14.805 -6.254 -1.444 1 95.88 199 ARG A O 1
ATOM 1472 N N . ARG A 1 200 ? 13.984 -8.117 -2.482 1 97.69 200 ARG A N 1
ATOM 1473 C CA . ARG A 1 200 ? 13.445 -7.387 -3.625 1 97.69 200 ARG A CA 1
ATOM 1474 C C . ARG A 1 200 ? 12.008 -7.797 -3.914 1 97.69 200 ARG A C 1
ATOM 1476 O O . ARG A 1 200 ? 11.602 -8.922 -3.605 1 97.69 200 ARG A O 1
ATOM 1483 N N . ILE A 1 201 ? 11.281 -6.828 -4.422 1 97.88 201 ILE A N 1
ATOM 1484 C CA . ILE A 1 201 ? 9.977 -7.094 -5.012 1 97.88 201 ILE A CA 1
ATOM 1485 C C . ILE A 1 201 ? 10.141 -7.512 -6.473 1 97.88 201 ILE A C 1
ATOM 1487 O O . ILE A 1 201 ? 10.93 -6.91 -7.211 1 97.88 201 ILE A O 1
ATOM 1491 N N . VAL A 1 202 ? 9.531 -8.547 -6.852 1 96.94 202 VAL A N 1
ATOM 1492 C CA . VAL A 1 202 ? 9.508 -8.992 -8.242 1 96.94 202 VAL A CA 1
ATOM 1493 C C . VAL A 1 202 ? 8.156 -8.656 -8.867 1 96.94 202 VAL A C 1
ATOM 1495 O O . VAL A 1 202 ? 7.117 -9.148 -8.406 1 96.94 202 VAL A O 1
ATOM 1498 N N . LEU A 1 203 ? 8.141 -7.797 -9.82 1 97.38 203 LEU A N 1
ATOM 1499 C CA . LEU A 1 203 ? 6.941 -7.406 -10.555 1 97.38 203 LEU A CA 1
ATOM 1500 C C . LEU A 1 203 ? 6.977 -7.949 -11.977 1 97.38 203 LEU A C 1
ATOM 1502 O O . LEU A 1 203 ? 7.898 -7.641 -12.742 1 97.38 203 LEU A O 1
ATOM 1506 N N . ARG A 1 204 ? 5.984 -8.719 -12.32 1 93.94 204 ARG A N 1
ATOM 1507 C CA . ARG A 1 204 ? 5.891 -9.266 -13.672 1 93.94 204 ARG A CA 1
ATOM 1508 C C . ARG A 1 204 ? 4.629 -8.766 -14.375 1 93.94 204 ARG A C 1
ATOM 1510 O O . ARG A 1 204 ? 3.564 -8.688 -13.758 1 93.94 204 ARG A O 1
ATOM 1517 N N . HIS A 1 205 ? 4.766 -8.336 -15.523 1 94 205 HIS A N 1
ATOM 1518 C CA . HIS A 1 205 ? 3.68 -7.945 -16.406 1 94 205 HIS A CA 1
ATOM 1519 C C . HIS A 1 205 ? 3.502 -8.953 -17.547 1 94 205 HIS A C 1
ATOM 1521 O O . HIS A 1 205 ? 4.461 -9.289 -18.234 1 94 205 HIS A O 1
ATOM 1527 N N . TYR A 1 206 ? 2.297 -9.5 -17.656 1 89.19 206 TYR A N 1
ATOM 1528 C CA . TYR A 1 206 ? 1.978 -10.43 -18.734 1 89.19 206 TYR A CA 1
ATOM 1529 C C . TYR A 1 206 ? 1.03 -9.789 -19.734 1 89.19 206 TYR A C 1
ATOM 1531 O O . TYR A 1 206 ? 0.041 -9.156 -19.359 1 89.19 206 TYR A O 1
ATOM 1539 N N . ARG A 1 207 ? 1.355 -9.938 -20.938 1 86.94 207 ARG A N 1
ATOM 1540 C CA . ARG A 1 207 ? 0.434 -9.492 -21.984 1 86.94 207 ARG A CA 1
ATOM 1541 C C . ARG A 1 207 ? -0.847 -10.32 -21.969 1 86.94 207 ARG A C 1
ATOM 1543 O O . ARG A 1 207 ? -0.911 -11.367 -21.312 1 86.94 207 ARG A O 1
ATOM 1550 N N . PRO A 1 208 ? -1.832 -9.836 -22.641 1 82.5 208 PRO A N 1
ATOM 1551 C CA . PRO A 1 208 ? -3.131 -10.508 -22.562 1 82.5 208 PRO A CA 1
ATOM 1552 C C . PRO A 1 208 ? -3.064 -11.969 -23 1 82.5 208 PRO A C 1
ATOM 1554 O O . PRO A 1 208 ? -3.842 -12.797 -22.531 1 82.5 208 PRO A O 1
ATOM 1557 N N . ASP A 1 209 ? -2.105 -12.336 -23.812 1 81 209 ASP A N 1
ATOM 1558 C CA . ASP A 1 209 ? -2.004 -13.703 -24.297 1 81 209 ASP A CA 1
ATOM 1559 C C . ASP A 1 209 ? -1.188 -14.57 -23.344 1 81 209 ASP A C 1
ATOM 1561 O O . ASP A 1 209 ? -1.077 -15.789 -23.547 1 81 209 ASP A O 1
ATOM 1565 N N . LEU A 1 210 ? -0.538 -14.023 -22.344 1 84.31 210 LEU A N 1
ATOM 1566 C CA . LEU A 1 210 ? 0.153 -14.68 -21.234 1 84.31 210 LEU A CA 1
ATOM 1567 C C . LEU A 1 210 ? 1.425 -15.367 -21.719 1 84.31 210 LEU A C 1
ATOM 1569 O O . LEU A 1 210 ? 1.956 -16.25 -21.047 1 84.31 210 LEU A O 1
ATOM 1573 N N . THR A 1 211 ? 1.888 -15.039 -22.891 1 85.94 211 THR A N 1
ATOM 1574 C CA . THR A 1 211 ? 3.055 -15.719 -23.453 1 85.94 211 THR A CA 1
ATOM 1575 C C . THR A 1 211 ? 4.305 -14.852 -23.297 1 85.94 211 THR A C 1
ATOM 1577 O O . THR A 1 211 ? 5.426 -15.375 -23.281 1 85.94 211 THR A O 1
ATOM 1580 N N . THR A 1 212 ? 4.043 -13.625 -23.359 1 85 212 THR A N 1
ATOM 1581 C CA . THR A 1 212 ? 5.156 -12.688 -23.203 1 85 212 THR A CA 1
ATOM 1582 C C . THR A 1 212 ? 4.828 -11.617 -22.172 1 85 212 THR A C 1
ATOM 1584 O O . THR A 1 212 ? 3.672 -11.453 -21.781 1 85 212 THR A O 1
ATOM 1587 N N . GLY A 1 213 ? 5.922 -11.055 -21.719 1 92.25 213 GLY A N 1
ATOM 1588 C CA . GLY A 1 213 ? 5.73 -9.984 -20.75 1 92.25 213 GLY A CA 1
ATOM 1589 C C . GLY A 1 213 ? 7.027 -9.328 -20.328 1 92.25 213 GLY A C 1
ATOM 1590 O O . GLY A 1 213 ? 7.961 -9.211 -21.125 1 92.25 213 GLY A O 1
ATOM 1591 N N . HIS A 1 214 ? 6.98 -8.695 -19.219 1 94.56 214 HIS A N 1
ATOM 1592 C CA . HIS A 1 214 ? 8.117 -7.953 -18.672 1 94.56 214 HIS A CA 1
ATOM 1593 C C . HIS A 1 214 ? 8.32 -8.273 -17.188 1 94.56 214 HIS A C 1
ATOM 1595 O O . HIS A 1 214 ? 7.387 -8.703 -16.5 1 94.56 214 HIS A O 1
ATOM 1601 N N . GLU A 1 215 ? 9.523 -8.148 -16.766 1 95.62 215 GLU A N 1
ATOM 1602 C CA . GLU A 1 215 ? 9.844 -8.32 -15.359 1 95.62 215 GLU A CA 1
ATOM 1603 C C . GLU A 1 215 ? 10.656 -7.141 -14.828 1 95.62 215 GLU A C 1
ATOM 1605 O O . GLU A 1 215 ? 11.586 -6.68 -15.492 1 95.62 215 GLU A O 1
ATOM 1610 N N . LEU A 1 216 ? 10.281 -6.578 -13.773 1 97 216 LEU A N 1
ATOM 1611 C CA . LEU A 1 216 ? 11.016 -5.559 -13.039 1 97 216 LEU A CA 1
ATOM 1612 C C . LEU A 1 216 ? 11.312 -6.023 -11.609 1 97 216 LEU A C 1
ATOM 1614 O O . LEU A 1 216 ? 10.469 -6.656 -10.977 1 97 216 LEU A O 1
ATOM 1618 N N . ARG A 1 217 ? 12.477 -5.738 -11.133 1 96.88 217 ARG A N 1
ATOM 1619 C CA . ARG A 1 217 ? 12.883 -6.07 -9.773 1 96.88 217 ARG A CA 1
ATOM 1620 C C . ARG A 1 217 ? 13.477 -4.859 -9.07 1 96.88 217 ARG A C 1
ATOM 1622 O O . ARG A 1 217 ? 14.32 -4.16 -9.633 1 96.88 217 ARG A O 1
ATOM 1629 N N . HIS A 1 218 ? 13.016 -4.625 -7.906 1 97.19 218 HIS A N 1
ATOM 1630 C CA . HIS A 1 218 ? 13.539 -3.52 -7.113 1 97.19 218 HIS A CA 1
ATOM 1631 C C . HIS A 1 218 ? 13.039 -3.59 -5.672 1 97.19 218 HIS A C 1
ATOM 1633 O O . HIS A 1 218 ? 12.055 -4.281 -5.387 1 97.19 218 HIS A O 1
ATOM 1639 N N . HIS A 1 219 ? 13.703 -2.959 -4.77 1 96.19 219 HIS A N 1
ATOM 1640 C CA . HIS A 1 219 ? 13.289 -3 -3.371 1 96.19 219 HIS A CA 1
ATOM 1641 C C . HIS A 1 219 ? 12.227 -1.942 -3.078 1 96.19 219 HIS A C 1
ATOM 1643 O O . HIS A 1 219 ? 11.516 -2.035 -2.076 1 96.19 219 HIS A O 1
ATOM 1649 N N . SER A 1 220 ? 12.125 -0.946 -3.926 1 95.88 220 SER A N 1
ATOM 1650 C CA . SER A 1 220 ? 11.25 0.195 -3.691 1 95.88 220 SER A CA 1
ATOM 1651 C C . SER A 1 220 ? 9.961 0.078 -4.504 1 95.88 220 SER A C 1
ATOM 1653 O O . SER A 1 220 ? 10 0.045 -5.738 1 95.88 220 SER A O 1
ATOM 1655 N N . ALA A 1 221 ? 8.852 0.063 -3.781 1 97.06 221 ALA A N 1
ATOM 1656 C CA . ALA A 1 221 ? 7.547 0.054 -4.434 1 97.06 221 ALA A CA 1
ATOM 1657 C C . ALA A 1 221 ? 7.375 1.276 -5.332 1 97.06 221 ALA A C 1
ATOM 1659 O O . ALA A 1 221 ? 6.863 1.168 -6.449 1 97.06 221 ALA A O 1
ATOM 1660 N N . ALA A 1 222 ? 7.754 2.461 -4.82 1 95.31 222 ALA A N 1
ATOM 1661 C CA . ALA A 1 222 ? 7.613 3.709 -5.566 1 95.31 222 ALA A CA 1
ATOM 1662 C C . ALA A 1 222 ? 8.398 3.656 -6.875 1 95.31 222 ALA A C 1
ATOM 1664 O O . ALA A 1 222 ? 7.91 4.105 -7.914 1 95.31 222 ALA A O 1
ATOM 1665 N N . ALA A 1 223 ? 9.602 3.123 -6.855 1 95.56 223 ALA A N 1
ATOM 1666 C CA . ALA A 1 223 ? 10.438 3.01 -8.047 1 95.56 223 ALA A CA 1
ATOM 1667 C C . ALA A 1 223 ? 9.797 2.082 -9.078 1 95.56 223 ALA A C 1
ATOM 1669 O O . ALA A 1 223 ? 9.805 2.377 -10.273 1 95.56 223 ALA A O 1
ATOM 1670 N N . LEU A 1 224 ? 9.297 0.98 -8.602 1 97.06 224 LEU A N 1
ATOM 1671 C CA . LEU A 1 224 ? 8.641 0.038 -9.5 1 97.06 224 LEU A CA 1
ATOM 1672 C C . LEU A 1 224 ? 7.414 0.674 -10.156 1 97.06 224 LEU A C 1
ATOM 1674 O O . LEU A 1 224 ? 7.223 0.56 -11.367 1 97.06 224 LEU A O 1
ATOM 1678 N N . MET A 1 225 ? 6.594 1.362 -9.32 1 95.56 225 MET A N 1
ATOM 1679 C CA . MET A 1 225 ? 5.367 1.97 -9.828 1 95.56 225 MET A CA 1
ATOM 1680 C C . MET A 1 225 ? 5.676 3.023 -10.883 1 95.56 225 MET A C 1
ATOM 1682 O O . MET A 1 225 ? 5.051 3.047 -11.945 1 95.56 225 MET A O 1
ATOM 1686 N N . THR A 1 226 ? 6.594 3.9 -10.609 1 93.75 226 THR A N 1
ATOM 1687 C CA . THR A 1 226 ? 6.977 4.945 -11.555 1 93.75 226 THR A CA 1
ATOM 1688 C C . THR A 1 226 ? 7.512 4.336 -12.844 1 93.75 226 THR A C 1
ATOM 1690 O O . THR A 1 226 ? 7.223 4.832 -13.938 1 93.75 226 THR A O 1
ATOM 1693 N N . SER A 1 227 ? 8.266 3.271 -12.75 1 94.88 227 SER A N 1
ATOM 1694 C CA . SER A 1 227 ? 8.867 2.637 -13.922 1 94.88 227 SER A CA 1
ATOM 1695 C C . SER A 1 227 ? 7.809 1.989 -14.805 1 94.88 227 SER A C 1
ATOM 1697 O O . SER A 1 227 ? 7.891 2.055 -16.031 1 94.88 227 SER A O 1
ATOM 1699 N N . VAL A 1 228 ? 6.887 1.332 -14.18 1 94.38 228 VAL A N 1
ATOM 1700 C CA . VAL A 1 228 ? 5.82 0.677 -14.938 1 94.38 228 VAL A CA 1
ATOM 1701 C C . VAL A 1 228 ? 5.047 1.716 -15.742 1 94.38 228 VAL A C 1
ATOM 1703 O O . VAL A 1 228 ? 4.664 1.463 -16.891 1 94.38 228 VAL A O 1
ATOM 1706 N N . VAL A 1 229 ? 4.77 2.881 -15.164 1 93.06 229 VAL A N 1
ATOM 1707 C CA . VAL A 1 229 ? 4.07 3.961 -15.852 1 93.06 229 VAL A CA 1
ATOM 1708 C C . VAL A 1 229 ? 4.953 4.516 -16.969 1 93.06 229 VAL A C 1
ATOM 1710 O O . VAL A 1 229 ? 4.492 4.715 -18.094 1 93.06 229 VAL A O 1
ATOM 1713 N N . SER A 1 230 ? 6.172 4.719 -16.672 1 93.12 230 SER A N 1
ATOM 1714 C CA . SER A 1 230 ? 7.109 5.285 -17.625 1 93.12 230 SER A CA 1
ATOM 1715 C C . SER A 1 230 ? 7.285 4.371 -18.828 1 93.12 230 SER A C 1
ATOM 1717 O O . SER A 1 230 ? 7.465 4.844 -19.953 1 93.12 230 SER A O 1
ATOM 1719 N N . HIS A 1 231 ? 7.277 3.061 -18.672 1 93.56 231 HIS A N 1
ATOM 1720 C CA . HIS A 1 231 ? 7.43 2.092 -19.75 1 93.56 231 HIS A CA 1
ATOM 1721 C C . HIS A 1 231 ? 6.117 1.889 -20.5 1 93.56 231 HIS A C 1
ATOM 1723 O O . HIS A 1 231 ? 6.062 1.12 -21.469 1 93.56 231 HIS A O 1
ATOM 1729 N N . GLY A 1 232 ? 5.059 2.527 -20 1 92 232 GLY A N 1
ATOM 1730 C CA . GLY A 1 232 ? 3.779 2.461 -20.688 1 92 232 GLY A CA 1
ATOM 1731 C C . GLY A 1 232 ? 3.053 1.146 -20.469 1 92 232 GLY A C 1
ATOM 1732 O O . GLY A 1 232 ? 2.232 0.742 -21.297 1 92 232 GLY A O 1
ATOM 1733 N N . LEU A 1 233 ? 3.318 0.452 -19.422 1 93.19 233 LEU A N 1
ATOM 1734 C CA . LEU A 1 233 ? 2.727 -0.859 -19.172 1 93.19 233 LEU A CA 1
ATOM 1735 C C . LEU A 1 233 ? 1.357 -0.725 -18.516 1 93.19 233 LEU A C 1
ATOM 1737 O O . LEU A 1 233 ? 0.589 -1.688 -18.469 1 93.19 233 LEU A O 1
ATOM 1741 N N . ILE A 1 234 ? 1.1 0.461 -17.938 1 92.62 234 ILE A N 1
ATOM 1742 C CA . ILE A 1 234 ? -0.175 0.706 -17.266 1 92.62 234 ILE A CA 1
ATOM 1743 C C . ILE A 1 234 ? -0.646 2.129 -17.562 1 92.62 234 ILE A C 1
ATOM 1745 O O . ILE A 1 234 ? 0.141 3.076 -17.5 1 92.62 234 ILE A O 1
ATOM 1749 N N . SER A 1 235 ? -1.93 2.264 -17.938 1 91.31 235 SER A N 1
ATOM 1750 C CA . SER A 1 235 ? -2.455 3.584 -18.266 1 91.31 235 SER A CA 1
ATOM 1751 C C . SER A 1 235 ? -3.76 3.861 -17.531 1 91.31 235 SER A C 1
ATOM 1753 O O . SER A 1 235 ? -4.145 5.02 -17.344 1 91.31 235 SER A O 1
ATOM 1755 N N . ASP A 1 236 ? -4.453 2.867 -17.141 1 92.44 236 ASP A N 1
ATOM 1756 C CA . ASP A 1 236 ? -5.727 3.01 -16.453 1 92.44 236 ASP A CA 1
ATOM 1757 C C . ASP A 1 236 ? -5.516 3.375 -14.977 1 92.44 236 ASP A C 1
ATOM 1759 O O . ASP A 1 236 ? -4.824 2.662 -14.25 1 92.44 236 ASP A O 1
ATOM 1763 N N . PRO A 1 237 ? -6.137 4.441 -14.477 1 92.69 237 PRO A N 1
ATOM 1764 C CA . PRO A 1 237 ? -5.887 4.883 -13.109 1 92.69 237 PRO A CA 1
ATOM 1765 C C . PRO A 1 237 ? -6.371 3.879 -12.062 1 92.69 237 PRO A C 1
ATOM 1767 O O . PRO A 1 237 ? -5.762 3.746 -11 1 92.69 237 PRO A O 1
ATOM 1770 N N . ALA A 1 238 ? -7.477 3.256 -12.383 1 92.62 238 ALA A N 1
ATOM 1771 C CA . ALA A 1 238 ? -7.965 2.258 -11.438 1 92.62 238 ALA A CA 1
ATOM 1772 C C . ALA A 1 238 ? -6.973 1.11 -11.289 1 92.62 238 ALA A C 1
ATOM 1774 O O . ALA A 1 238 ? -6.676 0.677 -10.172 1 92.62 238 ALA A O 1
ATOM 1775 N N . HIS A 1 239 ? -6.457 0.655 -12.383 1 94.62 239 HIS A N 1
ATOM 1776 C CA . HIS A 1 239 ? -5.465 -0.412 -12.367 1 94.62 239 HIS A CA 1
ATOM 1777 C C . HIS A 1 239 ? -4.176 0.043 -11.695 1 94.62 239 HIS A C 1
ATOM 1779 O O . HIS A 1 239 ? -3.553 -0.725 -10.953 1 94.62 239 HIS A O 1
ATOM 1785 N N . ALA A 1 240 ? -3.797 1.258 -12 1 94.94 240 ALA A N 1
ATOM 1786 C CA . ALA A 1 240 ? -2.604 1.819 -11.367 1 94.94 240 ALA A CA 1
ATOM 1787 C C . ALA A 1 240 ? -2.766 1.899 -9.859 1 94.94 240 ALA A C 1
ATOM 1789 O O . ALA A 1 240 ? -1.834 1.589 -9.109 1 94.94 240 ALA A O 1
ATOM 1790 N N . GLY A 1 241 ? -3.934 2.342 -9.43 1 95.75 241 GLY A N 1
ATOM 1791 C CA . GLY A 1 241 ? -4.211 2.383 -8 1 95.75 241 GLY A CA 1
ATOM 1792 C C . GLY A 1 241 ? -4.125 1.022 -7.336 1 95.75 241 GLY A C 1
ATOM 1793 O O . GLY A 1 241 ? -3.529 0.886 -6.266 1 95.75 241 GLY A O 1
ATOM 1794 N N . TYR A 1 242 ? -4.691 0.049 -7.984 1 95.81 242 TYR A N 1
ATOM 1795 C CA . TYR A 1 242 ? -4.598 -1.318 -7.484 1 95.81 242 TYR A CA 1
ATOM 1796 C C . TYR A 1 242 ? -3.143 -1.758 -7.371 1 95.81 242 TYR A C 1
ATOM 1798 O O . TYR A 1 242 ? -2.725 -2.285 -6.34 1 95.81 242 TYR A O 1
ATOM 1806 N N . LEU A 1 243 ? -2.436 -1.558 -8.438 1 96.88 243 LEU A N 1
ATOM 1807 C CA . LEU A 1 243 ? -1.049 -2.008 -8.477 1 96.88 243 LEU A CA 1
ATOM 1808 C C . LEU A 1 243 ? -0.22 -1.295 -7.414 1 96.88 243 LEU A C 1
ATOM 1810 O O . LEU A 1 243 ? 0.601 -1.92 -6.738 1 96.88 243 LEU A O 1
ATOM 1814 N N . GLY A 1 244 ? -0.412 -0.009 -7.297 1 97.44 244 GLY A N 1
ATOM 1815 C CA . GLY A 1 244 ? 0.274 0.729 -6.25 1 97.44 244 GLY A CA 1
ATOM 1816 C C . GLY A 1 244 ? 0.037 0.159 -4.863 1 97.44 244 GLY A C 1
ATOM 1817 O O . GLY A 1 244 ? 0.963 0.071 -4.059 1 97.44 244 GLY A O 1
ATOM 1818 N N . GLY A 1 245 ? -1.172 -0.146 -4.625 1 98.06 245 GLY A N 1
ATOM 1819 C CA . GLY A 1 245 ? -1.504 -0.771 -3.355 1 98.06 245 GLY A CA 1
ATOM 1820 C C . GLY A 1 245 ? -0.78 -2.084 -3.131 1 98.06 245 GLY A C 1
ATOM 1821 O O . GLY A 1 245 ? -0.243 -2.324 -2.047 1 98.06 245 GLY A O 1
ATOM 1822 N N . GLU A 1 246 ? -0.77 -2.92 -4.121 1 97.81 246 GLU A N 1
ATOM 1823 C CA . GLU A 1 246 ? -0.119 -4.223 -4.008 1 97.81 246 GLU A CA 1
ATOM 1824 C C . GLU A 1 246 ? 1.387 -4.07 -3.807 1 97.81 246 GLU A C 1
ATOM 1826 O O . GLU A 1 246 ? 1.986 -4.793 -3.006 1 97.81 246 GLU A O 1
ATOM 1831 N N . LEU A 1 247 ? 1.992 -3.191 -4.535 1 98.25 247 LEU A N 1
ATOM 1832 C CA . LEU A 1 247 ? 3.426 -2.953 -4.402 1 98.25 247 LEU A CA 1
ATOM 1833 C C . LEU A 1 247 ? 3.762 -2.434 -3.008 1 98.25 247 LEU A C 1
ATOM 1835 O O . LEU A 1 247 ? 4.77 -2.834 -2.418 1 98.25 247 LEU A O 1
ATOM 1839 N N . ALA A 1 248 ? 2.918 -1.525 -2.531 1 97.94 248 ALA A N 1
ATOM 1840 C CA . ALA A 1 248 ? 3.137 -1.013 -1.181 1 97.94 248 ALA A CA 1
ATOM 1841 C C . ALA A 1 248 ? 3.031 -2.129 -0.146 1 97.94 248 ALA A C 1
ATOM 1843 O O . ALA A 1 248 ? 3.818 -2.182 0.801 1 97.94 248 ALA A O 1
ATOM 1844 N N . LYS A 1 249 ? 2.033 -2.965 -0.293 1 97.31 249 LYS A N 1
ATOM 1845 C CA . LYS A 1 249 ? 1.914 -4.125 0.586 1 97.31 249 LYS A CA 1
ATOM 1846 C C . LYS A 1 249 ? 3.168 -4.992 0.524 1 97.31 249 LYS A C 1
ATOM 1848 O O . LYS A 1 249 ? 3.666 -5.445 1.556 1 97.31 249 LYS A O 1
ATOM 1853 N N . ALA A 1 250 ? 3.611 -5.23 -0.652 1 97.69 250 ALA A N 1
ATOM 1854 C CA . ALA A 1 250 ? 4.797 -6.059 -0.846 1 97.69 250 ALA A CA 1
ATOM 1855 C C . ALA A 1 250 ? 6.012 -5.453 -0.149 1 97.69 250 ALA A C 1
ATOM 1857 O O . ALA A 1 250 ? 6.762 -6.156 0.534 1 97.69 250 ALA A O 1
ATOM 1858 N N . GLU A 1 251 ? 6.207 -4.184 -0.329 1 97.38 251 GLU A N 1
ATOM 1859 C CA . GLU A 1 251 ? 7.332 -3.506 0.313 1 97.38 251 GLU A CA 1
ATOM 1860 C C . GLU A 1 251 ? 7.227 -3.586 1.834 1 97.38 251 GLU A C 1
ATOM 1862 O O . GLU A 1 251 ? 8.227 -3.828 2.518 1 97.38 251 GLU A O 1
ATOM 1867 N N . THR A 1 252 ? 6.047 -3.391 2.328 1 95.94 252 THR A N 1
ATOM 1868 C CA . THR A 1 252 ? 5.812 -3.469 3.766 1 95.94 252 THR A CA 1
ATOM 1869 C C . THR A 1 252 ? 6.121 -4.867 4.289 1 95.94 252 THR A C 1
ATOM 1871 O O . THR A 1 252 ? 6.738 -5.02 5.344 1 95.94 252 THR A O 1
ATOM 1874 N N . ALA A 1 253 ? 5.676 -5.824 3.584 1 94.81 253 ALA A N 1
ATOM 1875 C CA . ALA A 1 253 ? 5.926 -7.211 3.973 1 94.81 253 ALA A CA 1
ATOM 1876 C C . ALA A 1 253 ? 7.422 -7.492 4.066 1 94.81 253 ALA A C 1
ATOM 1878 O O . ALA A 1 253 ? 7.875 -8.164 4.996 1 94.81 253 ALA A O 1
ATOM 1879 N N . LEU A 1 254 ? 8.195 -7.008 3.139 1 94.25 254 LEU A N 1
ATOM 1880 C CA . LEU A 1 254 ? 9.648 -7.184 3.146 1 94.25 254 LEU A CA 1
ATOM 1881 C C . LEU A 1 254 ? 10.273 -6.496 4.355 1 94.25 254 LEU A C 1
ATOM 1883 O O . LEU A 1 254 ? 11.117 -7.078 5.035 1 94.25 254 LEU A O 1
ATOM 1887 N N . ARG A 1 255 ? 9.789 -5.352 4.582 1 92.69 255 ARG A N 1
ATOM 1888 C CA . ARG A 1 255 ? 10.391 -4.531 5.629 1 92.69 255 ARG A CA 1
ATOM 1889 C C . ARG A 1 255 ? 10.062 -5.074 7.012 1 92.69 255 ARG A C 1
ATOM 1891 O O . ARG A 1 255 ? 10.906 -5.051 7.914 1 92.69 255 ARG A O 1
ATOM 1898 N N . LEU A 1 256 ? 8.883 -5.562 7.18 1 91.38 256 LEU A N 1
ATOM 1899 C CA . LEU A 1 256 ? 8.422 -5.969 8.5 1 91.38 256 LEU A CA 1
ATOM 1900 C C . LEU A 1 256 ? 8.391 -7.488 8.625 1 91.38 256 LEU A C 1
ATOM 1902 O O . LEU A 1 256 ? 7.891 -8.023 9.617 1 91.38 256 LEU A O 1
ATOM 1906 N N . ASP A 1 257 ? 8.828 -8.156 7.547 1 89.44 257 ASP A N 1
ATOM 1907 C CA . ASP A 1 257 ? 8.883 -9.609 7.516 1 89.44 257 ASP A CA 1
ATOM 1908 C C . ASP A 1 257 ? 7.504 -10.219 7.73 1 89.44 257 ASP A C 1
ATOM 1910 O O . ASP A 1 257 ? 7.32 -11.07 8.602 1 89.44 257 ASP A O 1
ATOM 1914 N N . LEU A 1 258 ? 6.602 -9.711 7.027 1 90.25 258 LEU A N 1
ATOM 1915 C CA . LEU A 1 258 ? 5.234 -10.227 7.047 1 90.25 258 LEU A CA 1
ATOM 1916 C C . LEU A 1 258 ? 4.973 -11.125 5.844 1 90.25 258 LEU A C 1
ATOM 1918 O O . LEU A 1 258 ? 5.707 -11.078 4.855 1 90.25 258 LEU A O 1
ATOM 1922 N N . GLY A 1 259 ? 3.943 -12.008 5.988 1 88.75 259 GLY A N 1
ATOM 1923 C CA . GLY A 1 259 ? 3.498 -12.773 4.832 1 88.75 259 GLY A CA 1
ATOM 1924 C C . GLY A 1 259 ? 2.807 -11.922 3.785 1 88.75 259 GLY A C 1
ATOM 1925 O O . GLY A 1 259 ? 2.059 -11 4.121 1 88.75 259 GLY A O 1
ATOM 1926 N N . TYR A 1 260 ? 3.119 -12.203 2.582 1 92.81 260 TYR A N 1
ATOM 1927 C CA . TYR A 1 260 ? 2.494 -11.477 1.482 1 92.81 260 TYR A CA 1
ATOM 1928 C C . TYR A 1 260 ? 1.854 -12.438 0.488 1 92.81 260 TYR A C 1
ATOM 1930 O O . TYR A 1 260 ? 2.473 -13.422 0.083 1 92.81 260 TYR A O 1
ATOM 1938 N N . ALA A 1 261 ? 0.647 -12.203 0.188 1 89.94 261 ALA A N 1
ATOM 1939 C CA . ALA A 1 261 ? -0.092 -12.812 -0.914 1 89.94 261 ALA A CA 1
ATOM 1940 C C . ALA A 1 261 ? -0.922 -11.766 -1.659 1 89.94 261 ALA A C 1
ATOM 1942 O O . ALA A 1 261 ? -1.662 -11 -1.042 1 89.94 261 ALA A O 1
ATOM 1943 N N . GLN A 1 262 ? -0.728 -11.711 -2.963 1 91.5 262 GLN A N 1
ATOM 1944 C CA . GLN A 1 262 ? -1.469 -10.742 -3.771 1 91.5 262 GLN A CA 1
ATOM 1945 C C . GLN A 1 262 ? -2.975 -10.906 -3.574 1 91.5 262 GLN A C 1
ATOM 1947 O O . GLN A 1 262 ? -3.473 -12.023 -3.449 1 91.5 262 GLN A O 1
ATOM 1952 N N . ASP A 1 263 ? -3.74 -9.773 -3.539 1 89.88 263 ASP A N 1
ATOM 1953 C CA . ASP A 1 263 ? -5.191 -9.672 -3.422 1 89.88 263 ASP A CA 1
ATOM 1954 C C . ASP A 1 263 ? -5.656 -10.062 -2.021 1 89.88 263 ASP A C 1
ATOM 1956 O O . ASP A 1 263 ? -6.844 -10.32 -1.804 1 89.88 263 ASP A O 1
ATOM 1960 N N . ARG A 1 264 ? -4.68 -10.203 -1.07 1 89.06 264 ARG A N 1
ATOM 1961 C CA . ARG A 1 264 ? -5.012 -10.477 0.325 1 89.06 264 ARG A CA 1
ATOM 1962 C C . ARG A 1 264 ? -4.375 -9.445 1.249 1 89.06 264 ARG A C 1
ATOM 1964 O O . ARG A 1 264 ? -3.312 -8.898 0.942 1 89.06 264 ARG A O 1
ATOM 1971 N N . PRO A 1 265 ? -5.07 -9.156 2.4 1 90.19 265 PRO A N 1
ATOM 1972 C CA . PRO A 1 265 ? -4.406 -8.305 3.389 1 90.19 265 PRO A CA 1
ATOM 1973 C C . PRO A 1 265 ? -3.133 -8.938 3.949 1 90.19 265 PRO A C 1
ATOM 1975 O O . PRO A 1 265 ? -3.006 -10.164 3.967 1 90.19 265 PRO A O 1
ATOM 1978 N N . LEU A 1 266 ? -2.162 -8.094 4.332 1 89.69 266 LEU A N 1
ATOM 1979 C CA . LEU A 1 266 ? -0.94 -8.609 4.938 1 89.69 266 LEU A CA 1
ATOM 1980 C C . LEU A 1 266 ? -1.257 -9.422 6.191 1 89.69 266 LEU A C 1
ATOM 1982 O O . LEU A 1 266 ? -2.154 -9.062 6.957 1 89.69 266 LEU A O 1
ATOM 1986 N N . ALA A 1 267 ? -0.671 -10.547 6.27 1 76.69 267 ALA A N 1
ATOM 1987 C CA . ALA A 1 267 ? -0.866 -11.43 7.414 1 76.69 267 ALA A CA 1
ATOM 1988 C C . ALA A 1 267 ? 0.265 -11.273 8.43 1 76.69 267 ALA A C 1
ATOM 1990 O O . ALA A 1 267 ? 1.317 -10.719 8.109 1 76.69 267 ALA A O 1
ATOM 1991 N N . GLY A 1 268 ? -0.008 -11.562 9.781 1 66.56 268 GLY A N 1
ATOM 1992 C CA . GLY A 1 268 ? 0.966 -11.453 10.852 1 66.56 268 GLY A CA 1
ATOM 1993 C C . GLY A 1 268 ? 2.291 -12.117 10.523 1 66.56 268 GLY A C 1
ATOM 1994 O O . GLY A 1 268 ? 2.473 -12.648 9.43 1 66.56 268 GLY A O 1
ATOM 1995 N N . PRO A 1 269 ? 3.25 -11.945 11.469 1 60 269 PRO A N 1
ATOM 1996 C CA . PRO A 1 269 ? 4.629 -12.383 11.242 1 60 269 PRO A CA 1
ATOM 1997 C C . PRO A 1 269 ? 4.723 -13.852 10.844 1 60 269 PRO A C 1
ATOM 1999 O O . PRO A 1 269 ? 3.938 -14.68 11.312 1 60 269 PRO A O 1
ATOM 2002 N N . VAL A 1 270 ? 5.301 -14.219 9.773 1 49.88 270 VAL A N 1
ATOM 2003 C CA . VAL A 1 270 ? 5.695 -15.57 9.398 1 49.88 270 VAL A CA 1
ATOM 2004 C C . VAL A 1 270 ? 6.715 -16.109 10.398 1 49.88 270 VAL A C 1
ATOM 2006 O O . VAL A 1 270 ? 7.789 -15.523 10.57 1 49.88 270 VAL A O 1
ATOM 2009 N N . VAL A 1 271 ? 6.344 -16.531 11.57 1 40.38 271 VAL A N 1
ATOM 2010 C CA . VAL A 1 271 ? 7.254 -17.109 12.555 1 40.38 271 VAL A CA 1
ATOM 2011 C C . VAL A 1 271 ? 8.156 -18.141 11.883 1 40.38 271 VAL A C 1
ATOM 2013 O O . VAL A 1 271 ? 7.676 -19.125 11.312 1 40.38 271 VAL A O 1
ATOM 2016 N N . ALA A 1 272 ? 9.266 -17.875 11.391 1 37.56 272 ALA A N 1
ATOM 2017 C CA . ALA A 1 272 ? 10.219 -18.969 11.195 1 37.56 272 ALA A CA 1
ATOM 2018 C C . ALA A 1 272 ? 10.422 -19.766 12.484 1 37.56 272 ALA A C 1
ATOM 2020 O O . ALA A 1 272 ? 10.781 -19.203 13.516 1 37.56 272 ALA A O 1
ATOM 2021 N N . LEU A 1 273 ? 9.805 -20.812 12.773 1 30.25 273 LEU A N 1
ATOM 2022 C CA . LEU A 1 273 ? 10.281 -21.734 13.805 1 30.25 273 LEU A CA 1
ATOM 2023 C C . LEU A 1 273 ? 11.773 -22.016 13.633 1 30.25 273 LEU A C 1
ATOM 2025 O O . LEU A 1 273 ? 12.188 -22.562 12.609 1 30.25 273 LEU A O 1
ATOM 2029 N N . ARG A 1 274 ? 12.773 -21.25 14.094 1 29.89 274 ARG A N 1
ATOM 2030 C CA . ARG A 1 274 ? 14.117 -21.75 14.336 1 29.89 274 ARG A CA 1
ATOM 2031 C C . ARG A 1 274 ? 14.07 -23.031 15.164 1 29.89 274 ARG A C 1
ATOM 2033 O O . ARG A 1 274 ? 13.438 -23.078 16.219 1 29.89 274 ARG A O 1
ATOM 2040 N N . GLY A 1 275 ? 14.164 -24.188 14.531 1 26.45 275 GLY A N 1
ATOM 2041 C CA . GLY A 1 275 ? 14.57 -25.422 15.203 1 26.45 275 GLY A CA 1
ATOM 2042 C C . GLY A 1 275 ? 15.672 -25.203 16.234 1 26.45 275 GLY A C 1
ATOM 2043 O O . GLY A 1 275 ? 16.703 -24.594 15.922 1 26.45 275 GLY A O 1
ATOM 2044 N N . GLY A 1 276 ? 15.352 -24.969 17.469 1 26.19 276 GLY A N 1
ATOM 2045 C CA . GLY A 1 276 ? 16.266 -25.234 18.578 1 26.19 276 GLY A CA 1
ATOM 2046 C C . GLY A 1 276 ? 16.984 -26.562 18.438 1 26.19 276 GLY A C 1
ATOM 2047 O O . GLY A 1 276 ? 16.359 -27.625 18.344 1 26.19 276 GLY A O 1
ATOM 2048 N N . ASN A 1 277 ? 18.125 -26.656 17.734 1 25.3 277 ASN A N 1
ATOM 2049 C CA . ASN A 1 277 ? 19.109 -27.688 18.031 1 25.3 277 ASN A CA 1
ATOM 2050 C C . ASN A 1 277 ? 19.344 -27.828 19.531 1 25.3 277 ASN A C 1
ATOM 2052 O O . ASN A 1 277 ? 19.844 -26.906 20.188 1 25.3 277 ASN A O 1
ATOM 2056 N N . HIS A 1 278 ? 18.406 -28.422 20.297 1 23.22 278 HIS A N 1
ATOM 2057 C CA . HIS A 1 278 ? 18.859 -29.031 21.547 1 23.22 278 HIS A CA 1
ATOM 2058 C C . HIS A 1 278 ? 20 -30.016 21.312 1 23.22 278 HIS A C 1
ATOM 2060 O O . HIS A 1 278 ? 19.797 -31.031 20.641 1 23.22 278 HIS A O 1
ATOM 2066 N N . ASP A 1 279 ? 21.219 -29.594 21.156 1 21.36 279 ASP A N 1
ATOM 2067 C CA . ASP A 1 279 ? 22.422 -30.312 21.562 1 21.36 279 ASP A CA 1
ATOM 2068 C C . ASP A 1 279 ? 22.328 -30.75 23.031 1 21.36 279 ASP A C 1
ATOM 2070 O O . ASP A 1 279 ? 22.328 -29.922 23.938 1 21.36 279 ASP A O 1
ATOM 2074 N N . GLY A 1 280 ? 21.344 -31.484 23.625 1 19.56 280 GLY A N 1
ATOM 2075 C CA . GLY A 1 280 ? 21.844 -32.531 24.5 1 19.56 280 GLY A CA 1
ATOM 2076 C C . GLY A 1 280 ? 22.344 -33.75 23.75 1 19.56 280 GLY A C 1
ATOM 2077 O O . GLY A 1 280 ? 21.969 -33.969 22.594 1 19.56 280 GLY A O 1
ATOM 2078 N N . MET B 1 1 ? 17.172 -39.406 6.527 1 51.06 1 MET B N 1
ATOM 2079 C CA . MET B 1 1 ? 16.797 -38 6.43 1 51.06 1 MET B CA 1
ATOM 2080 C C . MET B 1 1 ? 15.539 -37.812 5.59 1 51.06 1 MET B C 1
ATOM 2082 O O . MET B 1 1 ? 15.406 -38.406 4.523 1 51.06 1 MET B O 1
ATOM 2086 N N . VAL B 1 2 ? 14.461 -37.406 6.246 1 70 2 VAL B N 1
ATOM 2087 C CA . VAL B 1 2 ? 13.172 -37.312 5.578 1 70 2 VAL B CA 1
ATOM 2088 C C . VAL B 1 2 ? 13.273 -36.375 4.379 1 70 2 VAL B C 1
ATOM 2090 O O . VAL B 1 2 ? 13.82 -35.281 4.488 1 70 2 VAL B O 1
ATOM 2093 N N . THR B 1 3 ? 13.172 -36.844 3.227 1 82.25 3 THR B N 1
ATOM 2094 C CA . THR B 1 3 ? 13.273 -36.125 1.972 1 82.25 3 THR B CA 1
ATOM 2095 C C . THR B 1 3 ? 12.039 -35.25 1.754 1 82.25 3 THR B C 1
ATOM 2097 O O . THR B 1 3 ? 10.914 -35.688 2.027 1 82.25 3 THR B O 1
ATOM 2100 N N . ALA B 1 4 ? 12.32 -34.031 1.462 1 92.69 4 ALA B N 1
ATOM 2101 C CA . ALA B 1 4 ? 11.242 -33.094 1.114 1 92.69 4 ALA B CA 1
ATOM 2102 C C . ALA B 1 4 ? 10.672 -33.406 -0.266 1 92.69 4 ALA B C 1
ATOM 2104 O O . ALA B 1 4 ? 11.133 -32.875 -1.272 1 92.69 4 ALA B O 1
ATOM 2105 N N . ASP B 1 5 ? 9.656 -34.281 -0.268 1 95.81 5 ASP B N 1
ATOM 2106 C CA . ASP B 1 5 ? 9.18 -34.812 -1.548 1 95.81 5 ASP B CA 1
ATOM 2107 C C . ASP B 1 5 ? 7.738 -34.375 -1.812 1 95.81 5 ASP B C 1
ATOM 2109 O O . ASP B 1 5 ? 7.09 -34.906 -2.725 1 95.81 5 ASP B O 1
ATOM 2113 N N . VAL B 1 6 ? 7.219 -33.438 -1.006 1 97.38 6 VAL B N 1
ATOM 2114 C CA . VAL B 1 6 ? 5.82 -33.031 -1.156 1 97.38 6 VAL B CA 1
ATOM 2115 C C . VAL B 1 6 ? 5.727 -31.547 -1.407 1 97.38 6 VAL B C 1
ATOM 2117 O O . VAL B 1 6 ? 6.324 -30.75 -0.68 1 97.38 6 VAL B O 1
ATOM 2120 N N . ALA B 1 7 ? 5.051 -31.141 -2.463 1 97.62 7 ALA B N 1
ATOM 2121 C CA . ALA B 1 7 ? 4.609 -29.766 -2.658 1 97.62 7 ALA B CA 1
ATOM 2122 C C . ALA B 1 7 ? 3.158 -29.594 -2.223 1 97.62 7 ALA B C 1
ATOM 2124 O O . ALA B 1 7 ? 2.32 -30.469 -2.457 1 97.62 7 ALA B O 1
ATOM 2125 N N . VAL B 1 8 ? 2.879 -28.484 -1.563 1 97.94 8 VAL B N 1
ATOM 2126 C CA . VAL B 1 8 ? 1.519 -28.234 -1.099 1 97.94 8 VAL B CA 1
ATOM 2127 C C . VAL B 1 8 ? 0.958 -26.984 -1.785 1 97.94 8 VAL B C 1
ATOM 2129 O O . VAL B 1 8 ? 1.545 -25.906 -1.7 1 97.94 8 VAL B O 1
ATOM 2132 N N . CYS B 1 9 ? -0.131 -27.156 -2.5 1 97.88 9 CYS B N 1
ATOM 2133 C CA . CYS B 1 9 ? -0.888 -26.062 -3.102 1 97.88 9 CYS B CA 1
ATOM 2134 C C . CYS B 1 9 ? -2.088 -25.703 -2.238 1 97.88 9 CYS B C 1
ATOM 2136 O O . CYS B 1 9 ? -3.029 -26.484 -2.104 1 97.88 9 CYS B O 1
ATOM 2138 N N . THR B 1 10 ? -2.117 -24.438 -1.773 1 96.69 10 THR B N 1
ATOM 2139 C CA . THR B 1 10 ? -3.109 -24.078 -0.768 1 96.69 10 THR B CA 1
ATOM 2140 C C . THR B 1 10 ? -4.238 -23.266 -1.39 1 96.69 10 THR B C 1
ATOM 2142 O O . THR B 1 10 ? -5.082 -22.719 -0.676 1 96.69 10 THR B O 1
ATOM 2145 N N . LEU B 1 11 ? -4.25 -23.172 -2.688 1 96.25 11 LEU B N 1
ATOM 2146 C CA . LEU B 1 11 ? -5.289 -22.5 -3.465 1 96.25 11 LEU B CA 1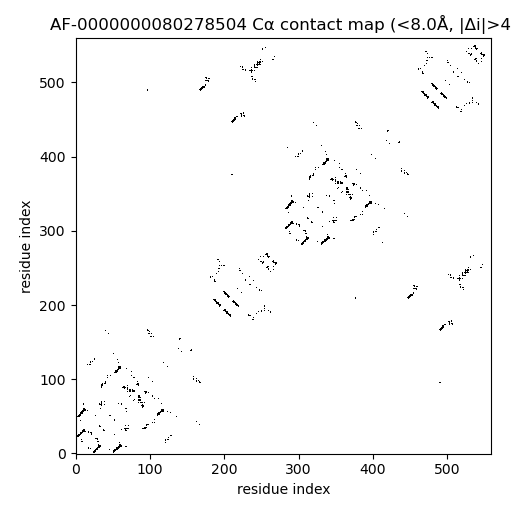
ATOM 2147 C C . LEU B 1 11 ? -5.609 -21.125 -2.875 1 96.25 11 LEU B C 1
ATOM 2149 O O . LEU B 1 11 ? -4.719 -20.281 -2.736 1 96.25 11 LEU B O 1
ATOM 2153 N N . GLY B 1 12 ? -6.801 -20.844 -2.539 1 92.81 12 GLY B N 1
ATOM 2154 C CA . GLY B 1 12 ? -7.246 -19.531 -2.09 1 92.81 12 GLY B CA 1
ATOM 2155 C C . GLY B 1 12 ? -7.047 -19.312 -0.603 1 92.81 12 GLY B C 1
ATOM 2156 O O . GLY B 1 12 ? -7.625 -18.391 -0.024 1 92.81 12 GLY B O 1
ATOM 2157 N N . THR B 1 13 ? -6.289 -20.172 0.048 1 91.25 13 THR B N 1
ATOM 2158 C CA . THR B 1 13 ? -5.977 -20.031 1.467 1 91.25 13 THR B CA 1
ATOM 2159 C C . THR B 1 13 ? -4.473 -19.891 1.68 1 91.25 13 THR B C 1
ATOM 2161 O O . THR B 1 13 ? -3.85 -20.75 2.322 1 91.25 13 THR B O 1
ATOM 2164 N N . PRO B 1 14 ? -3.938 -18.812 1.292 1 85.56 14 PRO B N 1
ATOM 2165 C CA . PRO B 1 14 ? -2.479 -18.688 1.277 1 85.56 14 PRO B CA 1
ATOM 2166 C C . PRO B 1 14 ? -1.87 -18.688 2.678 1 85.56 14 PRO B C 1
ATOM 2168 O O . PRO B 1 14 ? -0.711 -19.078 2.85 1 85.56 14 PRO B O 1
ATOM 2171 N N . ALA B 1 15 ? -2.588 -18.328 3.703 1 85.25 15 ALA B N 1
ATOM 2172 C CA . ALA B 1 15 ? -2.068 -18.359 5.07 1 85.25 15 ALA B CA 1
ATOM 2173 C C . ALA B 1 15 ? -1.673 -19.781 5.477 1 85.25 15 ALA B C 1
ATOM 2175 O O . ALA B 1 15 ? -0.773 -19.969 6.301 1 85.25 15 ALA B O 1
ATOM 2176 N N . LEU B 1 16 ? -2.314 -20.734 4.926 1 91.38 16 LEU B N 1
ATOM 2177 C CA . LEU B 1 16 ? -2.055 -22.141 5.223 1 91.38 16 LEU B CA 1
ATOM 2178 C C . LEU B 1 16 ? -0.668 -22.547 4.738 1 91.38 16 LEU B C 1
ATOM 2180 O O . LEU B 1 16 ? -0.066 -23.484 5.285 1 91.38 16 LEU B O 1
ATOM 2184 N N . SER B 1 17 ? -0.145 -21.875 3.742 1 91.75 17 SER B N 1
ATOM 2185 C CA . SER B 1 17 ? 1.151 -22.219 3.166 1 91.75 17 SER B CA 1
ATOM 2186 C C . SER B 1 17 ? 2.268 -22.078 4.199 1 91.75 17 SER B C 1
ATOM 2188 O O . SER B 1 17 ? 3.109 -22.969 4.332 1 91.75 17 SER B O 1
ATOM 2190 N N . ALA B 1 18 ? 2.191 -21.031 4.938 1 86.62 18 ALA B N 1
ATOM 2191 C CA . ALA B 1 18 ? 3.223 -20.797 5.945 1 86.62 18 ALA B CA 1
ATOM 2192 C C . ALA B 1 18 ? 3.15 -21.859 7.055 1 86.62 18 ALA B C 1
ATOM 2194 O O . ALA B 1 18 ? 4.18 -22.297 7.559 1 86.62 18 ALA B O 1
ATOM 2195 N N . ARG B 1 19 ? 2.021 -22.266 7.355 1 90.06 19 ARG B N 1
ATOM 2196 C CA . ARG B 1 19 ? 1.794 -23.172 8.477 1 90.06 19 ARG B CA 1
ATOM 2197 C C . ARG B 1 19 ? 2.234 -24.594 8.133 1 90.06 19 ARG B C 1
ATOM 2199 O O . ARG B 1 19 ? 2.693 -25.328 9.008 1 90.06 19 ARG B O 1
ATOM 2206 N N . VAL B 1 20 ? 2.182 -24.875 6.926 1 94.31 20 VAL B N 1
ATOM 2207 C CA . VAL B 1 20 ? 2.455 -26.266 6.57 1 94.31 20 VAL B CA 1
ATOM 2208 C C . VAL B 1 20 ? 3.898 -26.406 6.09 1 94.31 20 VAL B C 1
ATOM 2210 O O . VAL B 1 20 ? 4.418 -27.516 5.973 1 94.31 20 VAL B O 1
ATOM 2213 N N . SER B 1 21 ? 4.535 -25.297 5.844 1 92.12 21 SER B N 1
ATOM 2214 C CA . SER B 1 21 ? 5.867 -25.297 5.246 1 92.12 21 SER B CA 1
ATOM 2215 C C . SER B 1 21 ? 6.902 -25.859 6.203 1 92.12 21 SER B C 1
ATOM 2217 O O . SER B 1 21 ? 7.973 -26.312 5.777 1 92.12 21 SER B O 1
ATOM 2219 N N . ALA B 1 22 ? 6.562 -25.969 7.434 1 90.62 22 ALA B N 1
ATOM 2220 C CA . ALA B 1 22 ? 7.523 -26.422 8.438 1 90.62 22 ALA B CA 1
ATOM 2221 C C . ALA B 1 22 ? 7.641 -27.938 8.438 1 90.62 22 ALA B C 1
ATOM 2223 O O . ALA B 1 22 ? 8.594 -28.5 9 1 90.62 22 ALA B O 1
ATOM 2224 N N . HIS B 1 23 ? 6.758 -28.609 7.922 1 94.25 23 HIS B N 1
ATOM 2225 C CA . HIS B 1 23 ? 6.812 -30.078 7.887 1 94.25 23 HIS B CA 1
ATOM 2226 C C . HIS B 1 23 ? 8.016 -30.562 7.09 1 94.25 23 HIS B C 1
ATOM 2228 O O . HIS B 1 23 ? 8.297 -30.047 6 1 94.25 23 HIS B O 1
ATOM 2234 N N . PRO B 1 24 ? 8.742 -31.5 7.512 1 93.5 24 PRO B N 1
ATOM 2235 C CA . PRO B 1 24 ? 9.992 -31.922 6.891 1 93.5 24 PRO B CA 1
ATOM 2236 C C . PRO B 1 24 ? 9.797 -32.469 5.48 1 93.5 24 PRO B C 1
ATOM 2238 O O . PRO B 1 24 ? 10.711 -32.375 4.648 1 93.5 24 PRO B O 1
ATOM 2241 N N . ARG B 1 25 ? 8.672 -32.969 5.18 1 95.81 25 ARG B N 1
ATOM 2242 C CA . ARG B 1 25 ? 8.445 -33.562 3.861 1 95.81 25 ARG B CA 1
ATOM 2243 C C . ARG B 1 25 ? 7.996 -32.5 2.861 1 95.81 25 ARG B C 1
ATOM 2245 O O . ARG B 1 25 ? 7.961 -32.75 1.655 1 95.81 25 ARG B O 1
ATOM 2252 N N . VAL B 1 26 ? 7.641 -31.344 3.363 1 96.5 26 VAL B N 1
ATOM 2253 C CA . VAL B 1 26 ? 7.145 -30.297 2.473 1 96.5 26 VAL B CA 1
ATOM 2254 C C . VAL B 1 26 ? 8.32 -29.547 1.852 1 96.5 26 VAL B C 1
ATOM 2256 O O . VAL B 1 26 ? 9.102 -28.906 2.561 1 96.5 26 VAL B O 1
ATOM 2259 N N . ALA B 1 27 ? 8.391 -29.656 0.575 1 95.12 27 ALA B N 1
ATOM 2260 C CA . ALA B 1 27 ? 9.461 -28.984 -0.151 1 95.12 27 ALA B CA 1
ATOM 2261 C C . ALA B 1 27 ? 9.102 -27.531 -0.438 1 95.12 27 ALA B C 1
ATOM 2263 O O . ALA B 1 27 ? 9.977 -26.656 -0.437 1 95.12 27 ALA B O 1
ATOM 2264 N N . VAL B 1 28 ? 7.852 -27.281 -0.725 1 93.94 28 VAL B N 1
ATOM 2265 C CA . VAL B 1 28 ? 7.359 -25.953 -1.075 1 93.94 28 VAL B CA 1
ATOM 2266 C C . VAL B 1 28 ? 5.852 -25.891 -0.846 1 93.94 28 VAL B C 1
ATOM 2268 O O . VAL B 1 28 ? 5.156 -26.906 -0.941 1 93.94 28 VAL B O 1
ATOM 2271 N N . ALA B 1 29 ? 5.375 -24.781 -0.403 1 95 29 ALA B N 1
ATOM 2272 C CA . ALA B 1 29 ? 3.949 -24.531 -0.221 1 95 29 ALA B CA 1
ATOM 2273 C C . ALA B 1 29 ? 3.566 -23.141 -0.737 1 95 29 ALA B C 1
ATOM 2275 O O . ALA B 1 29 ? 4.266 -22.172 -0.475 1 95 29 ALA B O 1
ATOM 2276 N N . ALA B 1 30 ? 2.529 -23.078 -1.525 1 92.25 30 ALA B N 1
ATOM 2277 C CA . ALA B 1 30 ? 2.1 -21.797 -2.072 1 92.25 30 ALA B CA 1
ATOM 2278 C C . ALA B 1 30 ? 0.633 -21.844 -2.49 1 92.25 30 ALA B C 1
ATOM 2280 O O . ALA B 1 30 ? 0.057 -22.922 -2.643 1 92.25 30 ALA B O 1
ATOM 2281 N N . GLY B 1 31 ? 0.07 -20.719 -2.686 1 92.69 31 GLY B N 1
ATOM 2282 C CA . GLY B 1 31 ? -1.296 -20.625 -3.174 1 92.69 31 GLY B CA 1
ATOM 2283 C C . GLY B 1 31 ? -1.398 -20.719 -4.684 1 92.69 31 GLY B C 1
ATOM 2284 O O . GLY B 1 31 ? -0.381 -20.75 -5.379 1 92.69 31 GLY B O 1
ATOM 2285 N N . LEU B 1 32 ? -2.561 -20.781 -5.152 1 93.69 32 LEU B N 1
ATOM 2286 C CA . LEU B 1 32 ? -2.898 -20.812 -6.574 1 93.69 32 LEU B CA 1
ATOM 2287 C C . LEU B 1 32 ? -4.238 -20.141 -6.832 1 93.69 32 LEU B C 1
ATOM 2289 O O . LEU B 1 32 ? -5.27 -20.578 -6.312 1 93.69 32 LEU B O 1
ATOM 2293 N N . ALA B 1 33 ? -4.223 -19.172 -7.688 1 89.44 33 ALA B N 1
ATOM 2294 C CA . ALA B 1 33 ? -5.426 -18.359 -7.84 1 89.44 33 ALA B CA 1
ATOM 2295 C C . ALA B 1 33 ? -6.082 -18.594 -9.195 1 89.44 33 ALA B C 1
ATOM 2297 O O . ALA B 1 33 ? -7.305 -18.469 -9.328 1 89.44 33 ALA B O 1
ATOM 2298 N N . THR B 1 34 ? -5.258 -18.891 -10.195 1 87.12 34 THR B N 1
ATOM 2299 C CA . THR B 1 34 ? -5.816 -19.016 -11.539 1 87.12 34 THR B CA 1
ATOM 2300 C C . THR B 1 34 ? -5.445 -20.344 -12.172 1 87.12 34 THR B C 1
ATOM 2302 O O . THR B 1 34 ? -4.512 -21.016 -11.719 1 87.12 34 THR B O 1
ATOM 2305 N N . ALA B 1 35 ? -6.207 -20.719 -13.188 1 92.62 35 ALA B N 1
ATOM 2306 C CA . ALA B 1 35 ? -6.055 -22.016 -13.812 1 92.62 35 ALA B CA 1
ATOM 2307 C C . ALA B 1 35 ? -5.18 -21.938 -15.062 1 92.62 35 ALA B C 1
ATOM 2309 O O . ALA B 1 35 ? -5.305 -22.75 -15.969 1 92.62 35 ALA B O 1
ATOM 2310 N N . ASN B 1 36 ? -4.332 -20.938 -15.172 1 92.62 36 ASN B N 1
ATOM 2311 C CA . ASN B 1 36 ? -3.48 -20.75 -16.344 1 92.62 36 ASN B CA 1
ATOM 2312 C C . ASN B 1 36 ? -2.025 -20.531 -15.945 1 92.62 36 ASN B C 1
ATOM 2314 O O . ASN B 1 36 ? -1.315 -21.469 -15.594 1 92.62 36 ASN B O 1
ATOM 2318 N N . LEU B 1 37 ? -1.696 -19.281 -15.766 1 89.62 37 LEU B N 1
ATOM 2319 C CA . LEU B 1 37 ? -0.321 -18.953 -15.406 1 89.62 37 LEU B CA 1
ATOM 2320 C C . LEU B 1 37 ? 0.063 -19.594 -14.078 1 89.62 37 LEU B C 1
ATOM 2322 O O . LEU B 1 37 ? 1.199 -20.047 -13.898 1 89.62 37 LEU B O 1
ATOM 2326 N N . GLY B 1 38 ? -0.886 -19.609 -13.211 1 92.25 38 GLY B N 1
ATOM 2327 C CA . GLY B 1 38 ? -0.617 -20.203 -11.914 1 92.25 38 GLY B CA 1
ATOM 2328 C C . GLY B 1 38 ? -0.264 -21.672 -11.992 1 92.25 38 GLY B C 1
ATOM 2329 O O . GLY B 1 38 ? 0.67 -22.125 -11.328 1 92.25 38 GLY B O 1
ATOM 2330 N N . ILE B 1 39 ? -0.983 -22.359 -12.75 1 95.38 39 ILE B N 1
ATOM 2331 C CA . ILE B 1 39 ? -0.74 -23.797 -12.898 1 95.38 39 ILE B CA 1
ATOM 2332 C C . ILE B 1 39 ? 0.588 -24.016 -13.617 1 95.38 39 ILE B C 1
ATOM 2334 O O . ILE B 1 39 ? 1.347 -24.922 -13.258 1 95.38 39 ILE B O 1
ATOM 2338 N N . GLU B 1 40 ? 0.885 -23.203 -14.633 1 94.5 40 GLU B N 1
ATOM 2339 C CA . GLU B 1 40 ? 2.168 -23.328 -15.32 1 94.5 40 GLU B CA 1
ATOM 2340 C C . GLU B 1 40 ? 3.332 -23.156 -14.352 1 94.5 40 GLU B C 1
ATOM 2342 O O . GLU B 1 40 ? 4.289 -23.938 -14.367 1 94.5 40 GLU B O 1
ATOM 2347 N N . THR B 1 41 ? 3.174 -22.188 -13.508 1 92.06 41 THR B N 1
ATOM 2348 C CA . THR B 1 41 ? 4.215 -21.906 -12.523 1 92.06 41 THR B CA 1
ATOM 2349 C C . THR B 1 41 ? 4.344 -23.078 -11.539 1 92.06 41 THR B C 1
ATOM 2351 O O . THR B 1 41 ? 5.453 -23.469 -11.18 1 92.06 41 THR B O 1
ATOM 2354 N N . LEU B 1 42 ? 3.27 -23.578 -11.133 1 95 42 LEU B N 1
ATOM 2355 C CA . LEU B 1 42 ? 3.258 -24.688 -10.188 1 95 42 LEU B CA 1
ATOM 2356 C C . LEU B 1 42 ? 3.91 -25.922 -10.789 1 95 42 LEU B C 1
ATOM 2358 O O . LEU B 1 42 ? 4.734 -26.578 -10.148 1 95 42 LEU B O 1
ATOM 2362 N N . VAL B 1 43 ? 3.572 -26.234 -12.016 1 96.38 43 VAL B N 1
ATOM 2363 C CA . VAL B 1 43 ? 4.105 -27.406 -12.703 1 96.38 43 VAL B CA 1
ATOM 2364 C C . VAL B 1 43 ? 5.621 -27.281 -12.836 1 96.38 43 VAL B C 1
ATOM 2366 O O . VAL B 1 43 ? 6.363 -28.188 -12.469 1 96.38 43 VAL B O 1
ATOM 2369 N N . LEU B 1 44 ? 6.055 -26.172 -13.297 1 93.94 44 LEU B N 1
ATOM 2370 C CA . LEU B 1 44 ? 7.484 -25.953 -13.492 1 93.94 44 LEU B CA 1
ATOM 2371 C C . LEU B 1 44 ? 8.219 -25.969 -12.148 1 93.94 44 LEU B C 1
ATOM 2373 O O . LEU B 1 44 ? 9.312 -26.516 -12.047 1 93.94 44 LEU B O 1
ATOM 2377 N N . GLY B 1 45 ? 7.602 -25.422 -11.172 1 93.31 45 GLY B N 1
ATOM 2378 C CA . GLY B 1 45 ? 8.195 -25.406 -9.844 1 93.31 45 GLY B CA 1
ATOM 2379 C C . GLY B 1 45 ? 8.344 -26.797 -9.242 1 93.31 45 GLY B C 1
ATOM 2380 O O . GLY B 1 45 ? 9.359 -27.109 -8.625 1 93.31 45 GLY B O 1
ATOM 2381 N N . ALA B 1 46 ? 7.359 -27.547 -9.383 1 94.88 46 ALA B N 1
ATOM 2382 C CA . ALA B 1 46 ? 7.391 -28.906 -8.867 1 94.88 46 ALA B CA 1
ATOM 2383 C C . ALA B 1 46 ? 8.461 -29.734 -9.57 1 94.88 46 ALA B C 1
ATOM 2385 O O . ALA B 1 46 ? 9.234 -30.453 -8.922 1 94.88 46 ALA B O 1
ATOM 2386 N N . LEU B 1 47 ? 8.516 -29.625 -10.875 1 93.56 47 LEU B N 1
ATOM 2387 C CA . LEU B 1 47 ? 9.438 -30.422 -11.664 1 93.56 47 LEU B CA 1
ATOM 2388 C C . LEU B 1 47 ? 10.875 -29.953 -11.469 1 93.56 47 LEU B C 1
ATOM 2390 O O . LEU B 1 47 ? 11.82 -30.719 -11.672 1 93.56 47 LEU B O 1
ATOM 2394 N N . ALA B 1 48 ? 11.023 -28.688 -11.094 1 91.81 48 ALA B N 1
ATOM 2395 C CA . ALA B 1 48 ? 12.359 -28.156 -10.844 1 91.81 48 ALA B CA 1
ATOM 2396 C C . ALA B 1 48 ? 12.961 -28.75 -9.578 1 91.81 48 ALA B C 1
ATOM 2398 O O . ALA B 1 48 ? 14.172 -28.672 -9.359 1 91.81 48 ALA B O 1
ATOM 2399 N N . ARG B 1 49 ? 12.125 -29.344 -8.766 1 90.81 49 ARG B N 1
ATOM 2400 C CA . ARG B 1 49 ? 12.562 -30 -7.543 1 90.81 49 ARG B CA 1
ATOM 2401 C C . ARG B 1 49 ? 12.609 -31.516 -7.719 1 90.81 49 ARG B C 1
ATOM 2403 O O . ARG B 1 49 ? 11.57 -32.188 -7.648 1 90.81 49 ARG B O 1
ATOM 2410 N N . PRO B 1 50 ? 13.781 -32 -7.82 1 89.25 50 PRO B N 1
ATOM 2411 C CA . PRO B 1 50 ? 13.93 -33.406 -8.203 1 89.25 50 PRO B CA 1
ATOM 2412 C C . PRO B 1 50 ? 13.312 -34.375 -7.184 1 89.25 50 PRO B C 1
ATOM 2414 O O . PRO B 1 50 ? 12.883 -35.469 -7.543 1 89.25 50 PRO B O 1
ATOM 2417 N N . SER B 1 51 ? 13.195 -33.906 -5.965 1 92.12 51 SER B N 1
ATOM 2418 C CA . SER B 1 51 ? 12.727 -34.781 -4.918 1 92.12 51 SER B CA 1
ATOM 2419 C C . SER B 1 51 ? 11.203 -34.844 -4.871 1 92.12 51 SER B C 1
ATOM 2421 O O . SER B 1 51 ? 10.617 -35.75 -4.27 1 92.12 51 SER B O 1
ATOM 2423 N N . VAL B 1 52 ? 10.602 -33.938 -5.488 1 95 52 VAL B N 1
ATOM 2424 C CA . VAL B 1 52 ? 9.148 -33.844 -5.359 1 95 52 VAL B CA 1
ATOM 2425 C C . VAL B 1 52 ? 8.461 -34.938 -6.172 1 95 52 VAL B C 1
ATOM 2427 O O . VAL B 1 52 ? 8.789 -35.125 -7.34 1 95 52 VAL B O 1
ATOM 2430 N N . ARG B 1 53 ? 7.473 -35.562 -5.488 1 95.62 53 ARG B N 1
ATOM 2431 C CA . ARG B 1 53 ? 6.727 -36.656 -6.121 1 95.62 53 ARG B CA 1
ATOM 2432 C C . ARG B 1 53 ? 5.227 -36.5 -5.91 1 95.62 53 ARG B C 1
ATOM 2434 O O . ARG B 1 53 ? 4.418 -37.125 -6.59 1 95.62 53 ARG B O 1
ATOM 2441 N N . HIS B 1 54 ? 4.961 -35.625 -4.953 1 97.38 54 HIS B N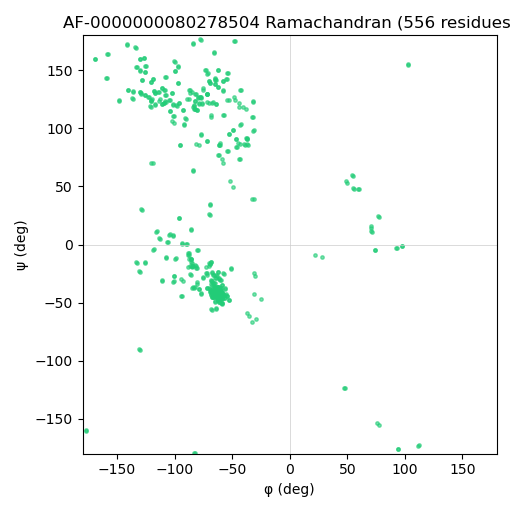 1
ATOM 2442 C CA . HIS B 1 54 ? 3.564 -35.406 -4.586 1 97.38 54 HIS B CA 1
ATOM 2443 C C . HIS B 1 54 ? 3.199 -33.938 -4.602 1 97.38 54 HIS B C 1
ATOM 2445 O O . HIS B 1 54 ? 4.012 -33.094 -4.227 1 97.38 54 HIS B O 1
ATOM 2451 N N . VAL B 1 55 ? 1.994 -33.656 -5.07 1 98.12 55 VAL B N 1
ATOM 2452 C CA . VAL B 1 55 ? 1.37 -32.375 -4.859 1 98.12 55 VAL B CA 1
ATOM 2453 C C . VAL B 1 55 ? 0.049 -32.531 -4.113 1 98.12 55 VAL B C 1
ATOM 2455 O O . VAL B 1 55 ? -0.837 -33.25 -4.57 1 98.12 55 VAL B O 1
ATOM 2458 N N . VAL B 1 56 ? -0.043 -31.953 -2.969 1 98.5 56 VAL B N 1
ATOM 2459 C CA . VAL B 1 56 ? -1.293 -31.938 -2.217 1 98.5 56 VAL B CA 1
ATOM 2460 C C . VAL B 1 56 ? -2.043 -30.625 -2.486 1 98.5 56 VAL B C 1
ATOM 2462 O O . VAL B 1 56 ? -1.498 -29.547 -2.291 1 98.5 56 VAL B O 1
ATOM 2465 N N . VAL B 1 57 ? -3.26 -30.766 -2.979 1 98.56 57 VAL B N 1
ATOM 2466 C CA . VAL B 1 57 ? -4.082 -29.594 -3.277 1 98.56 57 VAL B CA 1
ATOM 2467 C C . VAL B 1 57 ? -5.105 -29.391 -2.162 1 98.56 57 VAL B C 1
ATOM 2469 O O . VAL B 1 57 ? -6.035 -30.188 -2.01 1 98.56 57 VAL B O 1
ATOM 2472 N N . CYS B 1 58 ? -4.875 -28.312 -1.404 1 98 58 CYS B N 1
ATOM 2473 C CA . CYS B 1 58 ? -5.766 -28.031 -0.285 1 98 58 CYS B CA 1
ATOM 2474 C C . CYS B 1 58 ? -6.18 -26.562 -0.269 1 98 58 CYS B C 1
ATOM 2476 O O . CYS B 1 58 ? -5.652 -25.75 -1.041 1 98 58 CYS B O 1
ATOM 2478 N N . GLY B 1 59 ? -7.176 -26.281 0.592 1 96.94 59 GLY B N 1
ATOM 2479 C CA . GLY B 1 59 ? -7.672 -24.922 0.693 1 96.94 59 GLY B CA 1
ATOM 2480 C C . GLY B 1 59 ? -8.883 -24.656 -0.186 1 96.94 59 GLY B C 1
ATOM 2481 O O . GLY B 1 59 ? -9.359 -25.547 -0.878 1 96.94 59 GLY B O 1
ATOM 2482 N N . ARG B 1 60 ? -9.344 -23.406 -0.21 1 95.88 60 ARG B N 1
ATOM 2483 C CA . ARG B 1 60 ? -10.562 -23.031 -0.917 1 95.88 60 ARG B CA 1
ATOM 2484 C C . ARG B 1 60 ? -10.305 -22.875 -2.412 1 95.88 60 ARG B C 1
ATOM 2486 O O . ARG B 1 60 ? -9.43 -22.125 -2.818 1 95.88 60 ARG B O 1
ATOM 2493 N N . ASP B 1 61 ? -11.109 -23.594 -3.18 1 96.06 61 ASP B N 1
ATOM 2494 C CA . ASP B 1 61 ? -11.008 -23.469 -4.629 1 96.06 61 ASP B CA 1
ATOM 2495 C C . ASP B 1 61 ? -11.859 -22.312 -5.148 1 96.06 61 ASP B C 1
ATOM 2497 O O . ASP B 1 61 ? -13.016 -22.156 -4.742 1 96.06 61 ASP B O 1
ATOM 2501 N N . SER B 1 62 ? -11.273 -21.516 -6.004 1 92.5 62 SER B N 1
ATOM 2502 C CA . SER B 1 62 ? -12.023 -20.422 -6.609 1 92.5 62 SER B CA 1
ATOM 2503 C C . SER B 1 62 ? -13.25 -20.953 -7.355 1 92.5 62 SER B C 1
ATOM 2505 O O . SER B 1 62 ? -13.172 -21.969 -8.055 1 92.5 62 SER B O 1
ATOM 2507 N N . ARG B 1 63 ? -14.328 -20.203 -7.23 1 90.81 63 ARG B N 1
ATOM 2508 C CA . ARG B 1 63 ? -15.562 -20.609 -7.891 1 90.81 63 ARG B CA 1
ATOM 2509 C C . ARG B 1 63 ? -15.555 -20.219 -9.367 1 90.81 63 ARG B C 1
ATOM 2511 O O . ARG B 1 63 ? -16.297 -20.781 -10.172 1 90.81 63 ARG B O 1
ATOM 2518 N N . LEU B 1 64 ? -14.758 -19.328 -9.672 1 89.19 64 LEU B N 1
ATOM 2519 C CA . LEU B 1 64 ? -14.695 -18.812 -11.039 1 89.19 64 LEU B CA 1
ATOM 2520 C C . LEU B 1 64 ? -13.617 -19.547 -11.836 1 89.19 64 LEU B C 1
ATOM 2522 O O . LEU B 1 64 ? -13.891 -20.062 -12.922 1 89.19 64 LEU B O 1
ATOM 2526 N N . PHE B 1 65 ? -12.492 -19.734 -11.25 1 91.75 65 PHE B N 1
ATOM 2527 C CA . PHE B 1 65 ? -11.352 -20.25 -12.008 1 91.75 65 PHE B CA 1
ATOM 2528 C C . PHE B 1 65 ? -11.164 -21.734 -11.766 1 91.75 65 PHE B C 1
ATOM 2530 O O . PHE B 1 65 ? -10.562 -22.438 -12.586 1 91.75 65 PHE B O 1
ATOM 2537 N N . HIS B 1 66 ? -11.578 -22.219 -10.625 1 95.81 66 HIS B N 1
ATOM 2538 C CA . HIS B 1 66 ? -11.445 -23.609 -10.234 1 95.81 66 HIS B CA 1
ATOM 2539 C C . HIS B 1 66 ? -10.023 -24.109 -10.469 1 95.81 66 HIS B C 1
ATOM 2541 O O . HIS B 1 66 ? -9.828 -25.141 -11.125 1 95.81 66 HIS B O 1
ATOM 2547 N N . PRO B 1 67 ? -9.062 -23.422 -9.914 1 96.25 67 PRO B N 1
ATOM 2548 C CA . PRO B 1 67 ? -7.688 -23.828 -10.219 1 96.25 67 PRO B CA 1
ATOM 2549 C C . PRO B 1 67 ? -7.34 -25.203 -9.648 1 96.25 67 PRO B C 1
ATOM 2551 O O . PRO B 1 67 ? -6.562 -25.938 -10.258 1 96.25 67 PRO B O 1
ATOM 2554 N N . GLY B 1 68 ? -7.898 -25.562 -8.508 1 97.94 68 GLY B N 1
ATOM 2555 C CA . GLY B 1 68 ? -7.668 -26.891 -7.965 1 97.94 68 GLY B CA 1
ATOM 2556 C C . GLY B 1 68 ? -8.234 -28 -8.836 1 97.94 68 GLY B C 1
ATOM 2557 O O . GLY B 1 68 ? -7.539 -28.969 -9.133 1 97.94 68 GLY B O 1
ATOM 2558 N N . GLN B 1 69 ? -9.469 -27.812 -9.219 1 97.88 69 GLN B N 1
ATOM 2559 C CA . GLN B 1 69 ? -10.102 -28.766 -10.109 1 97.88 69 GLN B CA 1
ATOM 2560 C C . GLN B 1 69 ? -9.344 -28.875 -11.43 1 97.88 69 GLN B C 1
ATOM 2562 O O . GLN B 1 69 ? -9.203 -29.969 -11.984 1 97.88 69 GLN B O 1
ATOM 2567 N N . SER B 1 70 ? -8.875 -27.781 -11.875 1 98.06 70 SER B N 1
ATOM 2568 C CA . SER B 1 70 ? -8.117 -27.75 -13.125 1 98.06 70 SER B CA 1
ATOM 2569 C C . SER B 1 70 ? -6.797 -28.5 -12.984 1 98.06 70 SER B C 1
ATOM 2571 O O . SER B 1 70 ? -6.375 -29.203 -13.906 1 98.06 70 SER B O 1
ATOM 2573 N N . LEU B 1 71 ? -6.141 -28.281 -11.883 1 97.94 71 LEU B N 1
ATOM 2574 C CA . LEU B 1 71 ? -4.875 -28.969 -11.633 1 97.94 71 LEU B CA 1
ATOM 2575 C C . LEU B 1 71 ? -5.074 -30.484 -11.578 1 97.94 71 LEU B C 1
ATOM 2577 O O . LEU B 1 71 ? -4.281 -31.234 -12.141 1 97.94 71 LEU B O 1
ATOM 2581 N N . LEU B 1 72 ? -6.086 -30.922 -10.914 1 98 72 LEU B N 1
ATOM 2582 C CA . LEU B 1 72 ? -6.426 -32.344 -10.844 1 98 72 LEU B CA 1
ATOM 2583 C C . LEU B 1 72 ? -6.738 -32.906 -12.234 1 98 72 LEU B C 1
ATOM 2585 O O . LEU B 1 72 ? -6.316 -34 -12.578 1 98 72 LEU B O 1
ATOM 2589 N N . SER B 1 73 ? -7.461 -32.156 -12.992 1 98.25 73 SER B N 1
ATOM 2590 C CA . SER B 1 73 ? -7.801 -32.562 -14.352 1 98.25 73 SER B CA 1
ATOM 2591 C C . SER B 1 73 ? -6.551 -32.656 -15.227 1 98.25 73 SER B C 1
ATOM 2593 O O . SER B 1 73 ? -6.445 -33.562 -16.062 1 98.25 73 SER B O 1
ATOM 2595 N N . LEU B 1 74 ? -5.68 -31.719 -15.039 1 98 74 LEU B N 1
ATOM 2596 C CA . LEU B 1 74 ? -4.422 -31.75 -15.773 1 98 74 LEU B CA 1
ATOM 2597 C C . LEU B 1 74 ? -3.66 -33.031 -15.484 1 98 74 LEU B C 1
ATOM 2599 O O . LEU B 1 74 ? -3.162 -33.688 -16.406 1 98 74 LEU B O 1
ATOM 2603 N N . ALA B 1 75 ? -3.553 -33.375 -14.25 1 97.31 75 ALA B N 1
ATOM 2604 C CA . ALA B 1 75 ? -2.844 -34.594 -13.836 1 97.31 75 ALA B CA 1
ATOM 2605 C C . ALA B 1 75 ? -3.502 -35.844 -14.414 1 97.31 75 ALA B C 1
ATOM 2607 O O . ALA B 1 75 ? -2.814 -36.781 -14.812 1 97.31 75 ALA B O 1
ATOM 2608 N N . ALA B 1 76 ? -4.801 -35.844 -14.477 1 97.19 76 ALA B N 1
ATOM 2609 C CA . ALA B 1 76 ? -5.555 -37.031 -14.891 1 97.19 76 ALA B CA 1
ATOM 2610 C C . ALA B 1 76 ? -5.625 -37.156 -16.406 1 97.19 76 ALA B C 1
ATOM 2612 O O . ALA B 1 76 ? -5.551 -38.25 -16.969 1 97.19 76 ALA B O 1
ATOM 2613 N N . ASN B 1 77 ? -5.75 -35.906 -17.078 1 97.25 77 ASN B N 1
ATOM 2614 C CA . ASN B 1 77 ? -6.188 -35.969 -18.469 1 97.25 77 ASN B CA 1
ATOM 2615 C C . ASN B 1 77 ? -5.219 -35.25 -19.406 1 97.25 77 ASN B C 1
ATOM 2617 O O . ASN B 1 77 ? -5.273 -35.438 -20.625 1 97.25 77 ASN B O 1
ATOM 2621 N N . GLY B 1 78 ? -4.383 -34.469 -18.875 1 97.19 78 GLY B N 1
ATOM 2622 C CA . GLY B 1 78 ? -3.465 -33.719 -19.703 1 97.19 78 GLY B CA 1
ATOM 2623 C C . GLY B 1 78 ? -4.121 -32.531 -20.406 1 97.19 78 GLY B C 1
ATOM 2624 O O . GLY B 1 78 ? -5.008 -31.891 -19.844 1 97.19 78 GLY B O 1
ATOM 2625 N N . VAL B 1 79 ? -3.557 -32.156 -21.516 1 97.44 79 VAL B N 1
ATOM 2626 C 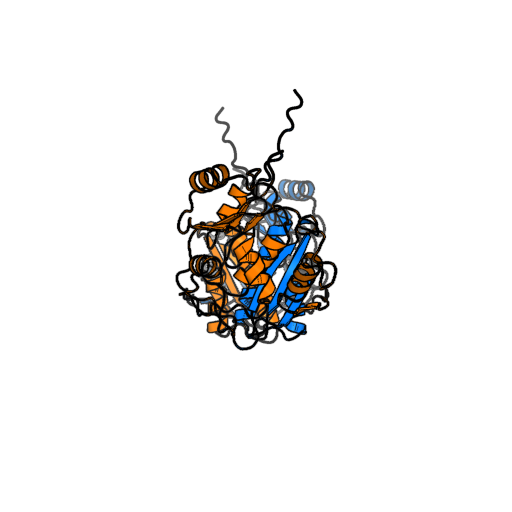CA . VAL B 1 79 ? -4.035 -30.969 -22.234 1 97.44 79 VAL B CA 1
ATOM 2627 C C . VAL B 1 79 ? -4.367 -31.344 -23.672 1 97.44 79 VAL B C 1
ATOM 2629 O O . VAL B 1 79 ? -3.82 -32.312 -24.219 1 97.44 79 VAL B O 1
ATOM 2632 N N . ALA B 1 80 ? -5.281 -30.578 -24.25 1 97 80 ALA B N 1
ATOM 2633 C CA . ALA B 1 80 ? -5.57 -30.688 -25.672 1 97 80 ALA B CA 1
ATOM 2634 C C . ALA B 1 80 ? -4.504 -29.984 -26.5 1 97 80 ALA B C 1
ATOM 2636 O O . ALA B 1 80 ? -3.559 -29.406 -25.953 1 97 80 ALA B O 1
ATOM 2637 N N . ASP B 1 81 ? -4.562 -30.031 -27.812 1 94 81 ASP B N 1
ATOM 2638 C CA . ASP B 1 81 ? -3.566 -29.484 -28.734 1 94 81 ASP B CA 1
ATOM 2639 C C . ASP B 1 81 ? -3.416 -27.984 -28.547 1 94 81 ASP B C 1
ATOM 2641 O O . ASP B 1 81 ? -2.326 -27.438 -28.734 1 94 81 ASP B O 1
ATOM 2645 N N . ASP B 1 82 ? -4.48 -27.328 -28.156 1 92.31 82 ASP B N 1
ATOM 2646 C CA . ASP B 1 82 ? -4.438 -25.875 -28.031 1 92.31 82 ASP B CA 1
ATOM 2647 C C . ASP B 1 82 ? -3.994 -25.469 -26.625 1 92.31 82 ASP B C 1
ATOM 2649 O O . ASP B 1 82 ? -4.004 -24.281 -26.281 1 92.31 82 ASP B O 1
ATOM 2653 N N . GLY B 1 83 ? -3.715 -26.453 -25.75 1 94.81 83 GLY B N 1
ATOM 2654 C CA . GLY B 1 83 ? -3.223 -26.156 -24.422 1 94.81 83 GLY B CA 1
ATOM 2655 C C . GLY B 1 83 ? -4.316 -26.156 -23.359 1 94.81 83 GLY B C 1
ATOM 2656 O O . GLY B 1 83 ? -4.043 -25.984 -22.172 1 94.81 83 GLY B O 1
ATOM 2657 N N . THR B 1 84 ? -5.535 -26.391 -23.781 1 96.94 84 THR B N 1
ATOM 2658 C CA . THR B 1 84 ? -6.648 -26.422 -22.844 1 96.94 84 THR B CA 1
ATOM 2659 C C . THR B 1 84 ? -6.586 -27.672 -21.969 1 96.94 84 THR B C 1
ATOM 2661 O O . THR B 1 84 ? -6.402 -28.781 -22.484 1 96.94 84 THR B O 1
ATOM 2664 N N . ILE B 1 85 ? -6.684 -27.453 -20.719 1 97.56 85 ILE B N 1
ATOM 2665 C CA . ILE B 1 85 ? -6.695 -28.594 -19.797 1 97.56 85 ILE B CA 1
ATOM 2666 C C . ILE B 1 85 ? -7.969 -29.406 -20.016 1 97.56 85 ILE B C 1
ATOM 2668 O O . ILE B 1 85 ? -9.078 -28.891 -19.859 1 97.56 85 ILE B O 1
ATOM 2672 N N . ILE B 1 86 ? -7.766 -30.641 -20.312 1 97.88 86 ILE B N 1
ATOM 2673 C CA . ILE B 1 86 ? -8.906 -31.5 -20.609 1 97.88 86 ILE B CA 1
ATOM 2674 C C . ILE B 1 86 ? -9.68 -31.781 -19.328 1 97.88 86 ILE B C 1
ATOM 2676 O O . ILE B 1 86 ? -9.117 -32.281 -18.344 1 97.88 86 ILE B O 1
ATOM 2680 N N . GLY B 1 87 ? -10.969 -31.438 -19.312 1 97.06 87 GLY B N 1
ATOM 2681 C CA . GLY B 1 87 ? -11.828 -31.703 -18.172 1 97.06 87 GLY B CA 1
ATOM 2682 C C . GLY B 1 87 ? -11.898 -30.562 -17.188 1 97.06 87 GLY B C 1
ATOM 2683 O O . GLY B 1 87 ? -12.609 -30.641 -16.188 1 97.06 87 GLY B O 1
ATOM 2684 N N . ALA B 1 88 ? -11.172 -29.531 -17.422 1 97 88 ALA B N 1
ATOM 2685 C CA . ALA B 1 88 ? -11.211 -28.375 -16.531 1 97 88 ALA B CA 1
ATOM 2686 C C . ALA B 1 88 ? -12.539 -27.625 -16.656 1 97 88 ALA B C 1
ATOM 2688 O O . ALA B 1 88 ? -13.055 -27.453 -17.766 1 97 88 ALA B O 1
ATOM 2689 N N . ALA B 1 89 ? -13.047 -27.156 -15.516 1 94.94 89 ALA B N 1
ATOM 2690 C CA . ALA B 1 89 ? -14.367 -26.547 -15.492 1 94.94 89 ALA B CA 1
ATOM 2691 C C . ALA B 1 89 ? -14.258 -25.031 -15.32 1 94.94 89 ALA B C 1
ATOM 2693 O O . ALA B 1 89 ? -15.234 -24.297 -15.547 1 94.94 89 ALA B O 1
ATOM 2694 N N . GLY B 1 90 ? -13.117 -24.641 -15.016 1 91.69 90 GLY B N 1
ATOM 2695 C CA . GLY B 1 90 ? -12.953 -23.25 -14.641 1 91.69 90 GLY B CA 1
ATOM 2696 C C . GLY B 1 90 ? -12.82 -22.328 -15.836 1 91.69 90 GLY B C 1
ATOM 2697 O O . GLY B 1 90 ? -12.914 -22.766 -16.984 1 91.69 90 GLY B O 1
ATOM 2698 N N . HIS B 1 91 ? -12.656 -21.016 -15.492 1 89.44 91 HIS B N 1
ATOM 2699 C CA . HIS B 1 91 ? -12.531 -19.953 -16.484 1 89.44 91 HIS B CA 1
ATOM 2700 C C . HIS B 1 91 ? -11.141 -19.953 -17.125 1 89.44 91 HIS B C 1
ATOM 2702 O O . HIS B 1 91 ? -10.133 -19.859 -16.422 1 89.44 91 HIS B O 1
ATOM 2708 N N . ARG B 1 92 ? -11.023 -20.094 -18.453 1 88.06 92 ARG B N 1
ATOM 2709 C CA . ARG B 1 92 ? -9.828 -19.984 -19.281 1 88.06 92 ARG B CA 1
ATOM 2710 C C . ARG B 1 92 ? -8.727 -20.906 -18.766 1 88.06 92 ARG B C 1
ATOM 2712 O O . ARG B 1 92 ? -7.602 -20.469 -18.531 1 88.06 92 ARG B O 1
ATOM 2719 N N . PRO B 1 93 ? -9.031 -22.188 -18.734 1 94.25 93 PRO B N 1
ATOM 2720 C CA . PRO B 1 93 ? -8.023 -23.156 -18.281 1 94.25 93 PRO B CA 1
ATOM 2721 C C . PRO B 1 93 ? -7.07 -23.578 -19.391 1 94.25 93 PRO B C 1
ATOM 2723 O O . PRO B 1 93 ? -6.992 -24.766 -19.719 1 94.25 93 PRO B O 1
ATOM 2726 N N . ARG B 1 94 ? -6.324 -22.641 -19.891 1 95 94 ARG B N 1
ATOM 2727 C CA . ARG B 1 94 ? -5.422 -22.891 -21 1 95 94 ARG B CA 1
ATOM 2728 C C . ARG B 1 94 ? -3.979 -22.578 -20.625 1 95 94 ARG B C 1
ATOM 2730 O O . ARG B 1 94 ? -3.682 -21.484 -20.125 1 95 94 ARG B O 1
ATOM 2737 N N . LEU B 1 95 ? -3.143 -23.578 -20.781 1 95.31 95 LEU B N 1
ATOM 2738 C CA . LEU B 1 95 ? -1.71 -23.422 -20.562 1 95.31 95 LEU B CA 1
ATOM 2739 C C . LEU B 1 95 ? -0.986 -23.062 -21.844 1 95.31 95 LEU B C 1
ATOM 2741 O O . LEU B 1 95 ? -0.664 -23.938 -22.656 1 95.31 95 LEU B O 1
ATOM 2745 N N . ARG B 1 96 ? -0.619 -21.891 -22.031 1 91.06 96 ARG B N 1
ATOM 2746 C CA . ARG B 1 96 ? -0.195 -21.359 -23.312 1 91.06 96 ARG B CA 1
ATOM 2747 C C . ARG B 1 96 ? 1.291 -21.609 -23.547 1 91.06 96 ARG B C 1
ATOM 2749 O O . ARG B 1 96 ? 1.733 -21.734 -24.688 1 91.06 96 ARG B O 1
ATOM 2756 N N . THR B 1 97 ? 2.02 -21.75 -22.484 1 92.5 97 THR B N 1
ATOM 2757 C CA . THR B 1 97 ? 3.465 -21.75 -22.688 1 92.5 97 THR B CA 1
ATOM 2758 C C . THR B 1 97 ? 4.074 -23.078 -22.234 1 92.5 97 THR B C 1
ATOM 2760 O O . THR B 1 97 ? 5.277 -23.297 -22.375 1 92.5 97 THR B O 1
ATOM 2763 N N . LEU B 1 98 ? 3.316 -23.922 -21.688 1 93.25 98 LEU B N 1
ATOM 2764 C CA . LEU B 1 98 ? 3.84 -25.203 -21.219 1 93.25 98 LEU B CA 1
ATOM 2765 C C . LEU B 1 98 ? 3.934 -26.188 -22.375 1 93.25 98 LEU B C 1
ATOM 2767 O O . LEU B 1 98 ? 2.924 -26.531 -23 1 93.25 98 LEU B O 1
ATOM 2771 N N . ARG B 1 99 ? 5.062 -26.703 -22.609 1 92.94 99 ARG B N 1
ATOM 2772 C CA . ARG B 1 99 ? 5.273 -27.672 -23.688 1 92.94 99 ARG B CA 1
ATOM 2773 C C . ARG B 1 99 ? 4.668 -29.016 -23.344 1 92.94 99 ARG B C 1
ATOM 2775 O O . ARG B 1 99 ? 4.664 -29.438 -22.188 1 92.94 99 ARG B O 1
ATOM 2782 N N . PRO B 1 100 ? 4.242 -29.75 -24.344 1 92.25 100 PRO B N 1
ATOM 2783 C CA . PRO B 1 100 ? 3.596 -31.047 -24.109 1 92.25 100 PRO B CA 1
ATOM 2784 C C . PRO B 1 100 ? 4.492 -32.031 -23.359 1 92.25 100 PRO B C 1
ATOM 2786 O O . PRO B 1 100 ? 4.008 -32.781 -22.516 1 92.25 100 PRO B O 1
ATOM 2789 N N . ALA B 1 101 ? 5.766 -31.938 -23.641 1 92.94 101 ALA B N 1
ATOM 2790 C CA . ALA B 1 101 ? 6.688 -32.844 -22.969 1 92.94 101 ALA B CA 1
ATOM 2791 C C . ALA B 1 101 ? 6.73 -32.594 -21.469 1 92.94 101 ALA B C 1
ATOM 2793 O O . ALA B 1 101 ? 6.898 -33.5 -20.656 1 92.94 101 ALA B O 1
ATOM 2794 N N . VAL B 1 102 ? 6.641 -31.359 -21.125 1 94.25 102 VAL B N 1
ATOM 2795 C CA . VAL B 1 102 ? 6.664 -30.969 -19.719 1 94.25 102 VAL B CA 1
ATOM 2796 C C . VAL B 1 102 ? 5.383 -31.422 -19.031 1 94.25 102 VAL B C 1
ATOM 2798 O O . VAL B 1 102 ? 5.418 -31.922 -17.906 1 94.25 102 VAL B O 1
ATOM 2801 N N . VAL B 1 103 ? 4.254 -31.312 -19.688 1 95.88 103 VAL B N 1
ATOM 2802 C CA . VAL B 1 103 ? 2.979 -31.781 -19.172 1 95.88 103 VAL B CA 1
ATOM 2803 C C . VAL B 1 103 ? 3.049 -33.281 -18.938 1 95.88 103 VAL B C 1
ATOM 2805 O O . VAL B 1 103 ? 2.617 -33.781 -17.891 1 95.88 103 VAL B O 1
ATOM 2808 N N . ALA B 1 104 ? 3.586 -33.969 -19.906 1 94.75 104 ALA B N 1
ATOM 2809 C CA . ALA B 1 104 ? 3.715 -35.406 -19.812 1 94.75 104 ALA B CA 1
ATOM 2810 C C . ALA B 1 104 ? 4.594 -35.812 -18.625 1 94.75 104 ALA B C 1
ATOM 2812 O O . ALA B 1 104 ? 4.289 -36.781 -17.906 1 94.75 104 ALA B O 1
ATOM 2813 N N . GLU B 1 105 ? 5.668 -35.062 -18.469 1 94.12 105 GLU B N 1
ATOM 2814 C CA . GLU B 1 105 ? 6.57 -35.344 -17.359 1 94.12 105 GLU B CA 1
ATOM 2815 C C . GLU B 1 105 ? 5.879 -35.125 -16.016 1 94.12 105 GLU B C 1
ATOM 2817 O O . GLU B 1 105 ? 6.066 -35.906 -15.07 1 94.12 105 GLU B O 1
ATOM 2822 N N . PHE B 1 106 ? 5.133 -34.125 -15.953 1 96.25 106 PHE B N 1
ATOM 2823 C CA . PHE B 1 106 ? 4.395 -33.812 -14.727 1 96.25 106 PHE B CA 1
ATOM 2824 C C . PHE B 1 106 ? 3.434 -34.938 -14.383 1 96.25 106 PHE B C 1
ATOM 2826 O O . PHE B 1 106 ? 3.377 -35.375 -13.234 1 96.25 106 PHE B O 1
ATOM 2833 N N . ARG B 1 107 ? 2.693 -35.406 -15.312 1 96.62 107 ARG B N 1
ATOM 2834 C CA . ARG B 1 107 ? 1.703 -36.469 -15.102 1 96.62 107 ARG B CA 1
ATOM 2835 C C . ARG B 1 107 ? 2.373 -37.781 -14.734 1 96.62 107 ARG B C 1
ATOM 2837 O O . ARG B 1 107 ? 1.812 -38.594 -13.984 1 96.62 107 ARG B O 1
ATOM 2844 N N . ARG B 1 108 ? 3.467 -37.969 -15.258 1 93.88 108 ARG B N 1
ATOM 2845 C CA . ARG B 1 108 ? 4.188 -39.219 -15.023 1 93.88 108 ARG B CA 1
ATOM 2846 C C . ARG B 1 108 ? 4.84 -39.219 -13.641 1 93.88 108 ARG B C 1
ATOM 2848 O O . ARG B 1 108 ? 4.785 -40.219 -12.93 1 93.88 108 ARG B O 1
ATOM 2855 N N . ARG B 1 109 ? 5.438 -38.125 -13.227 1 92.81 109 ARG B N 1
ATOM 2856 C CA . ARG B 1 109 ? 6.324 -38.062 -12.07 1 92.81 109 ARG B CA 1
ATOM 2857 C C . ARG B 1 109 ? 5.559 -37.688 -10.805 1 92.81 109 ARG B C 1
ATOM 2859 O O . ARG B 1 109 ? 5.945 -38.062 -9.695 1 92.81 109 ARG B O 1
ATOM 2866 N N . ILE B 1 110 ? 4.531 -36.906 -10.992 1 95.88 110 ILE B N 1
ATOM 2867 C CA . ILE B 1 110 ? 3.938 -36.281 -9.82 1 95.88 110 ILE B CA 1
ATOM 2868 C C . ILE B 1 110 ? 2.533 -36.844 -9.586 1 95.88 110 ILE B C 1
ATOM 2870 O O . ILE B 1 110 ? 1.697 -36.812 -10.492 1 95.88 110 ILE B O 1
ATOM 2874 N N . ALA B 1 111 ? 2.309 -37.344 -8.391 1 96.69 111 ALA B N 1
ATOM 2875 C CA . ALA B 1 111 ? 0.965 -37.719 -7.945 1 96.69 111 ALA B CA 1
ATOM 2876 C C . ALA B 1 111 ? 0.271 -36.531 -7.277 1 96.69 111 ALA B C 1
ATOM 2878 O O . ALA B 1 111 ? 0.817 -35.938 -6.352 1 96.69 111 ALA B O 1
ATOM 2879 N N . VAL B 1 112 ? -0.921 -36.188 -7.773 1 98.06 112 VAL B N 1
ATOM 2880 C CA . VAL B 1 112 ? -1.67 -35.062 -7.219 1 98.06 112 VAL B CA 1
ATOM 2881 C C . VAL B 1 112 ? -2.783 -35.562 -6.312 1 98.06 112 VAL B C 1
ATOM 2883 O O . VAL B 1 112 ? -3.549 -36.469 -6.703 1 98.06 112 VAL B O 1
ATOM 2886 N N . HIS B 1 113 ? -2.859 -35 -5.105 1 97.88 113 HIS B N 1
ATOM 2887 C CA . HIS B 1 113 ? -3.814 -35.469 -4.102 1 97.88 113 HIS B CA 1
ATOM 2888 C C . HIS B 1 113 ? -4.855 -34.375 -3.811 1 97.88 113 HIS B C 1
ATOM 2890 O O . HIS B 1 113 ? -4.504 -33.219 -3.523 1 97.88 113 HIS B O 1
ATOM 2896 N N . ASP B 1 114 ? -6.078 -34.812 -3.838 1 98.19 114 ASP B N 1
ATOM 2897 C CA . ASP B 1 114 ? -7.195 -33.875 -3.725 1 98.19 114 ASP B CA 1
ATOM 2898 C C . ASP B 1 114 ? -7.609 -33.688 -2.266 1 98.19 114 ASP B C 1
ATOM 2900 O O . ASP B 1 114 ? -8.18 -34.594 -1.654 1 98.19 114 ASP B O 1
ATOM 2904 N N . LEU B 1 115 ? -7.348 -32.594 -1.739 1 98.06 115 LEU B N 1
ATOM 2905 C CA . LEU B 1 115 ? -7.836 -32.156 -0.437 1 98.06 115 LEU B CA 1
ATOM 2906 C C . LEU B 1 115 ? -8.469 -30.781 -0.532 1 98.06 115 LEU B C 1
ATOM 2908 O O . LEU B 1 115 ? -8.359 -29.984 0.399 1 98.06 115 LEU B O 1
ATOM 2912 N N . ARG B 1 116 ? -9.047 -30.469 -1.665 1 97.31 116 ARG B N 1
ATOM 2913 C CA . ARG B 1 116 ? -9.695 -29.172 -1.841 1 97.31 116 ARG B CA 1
ATOM 2914 C C . ARG B 1 116 ? -10.727 -28.922 -0.749 1 97.31 116 ARG B C 1
ATOM 2916 O O . ARG B 1 116 ? -11.352 -29.859 -0.25 1 97.31 116 ARG B O 1
ATOM 2923 N N . GLU B 1 117 ? -10.875 -27.719 -0.401 1 97.06 117 GLU B N 1
ATOM 2924 C CA . GLU B 1 117 ? -11.828 -27.203 0.581 1 97.06 117 GLU B CA 1
ATOM 2925 C C . GLU B 1 117 ? -11.391 -27.547 2.004 1 97.06 117 GLU B C 1
ATOM 2927 O O . GLU B 1 117 ? -12.031 -27.141 2.971 1 97.06 117 GLU B O 1
ATOM 2932 N N . CYS B 1 118 ? -10.305 -28.312 2.156 1 97.06 118 CYS B N 1
ATOM 2933 C CA . CYS B 1 118 ? -9.719 -28.531 3.475 1 97.06 118 CYS B CA 1
ATOM 2934 C C . CYS B 1 118 ? -8.805 -27.375 3.865 1 97.06 118 CYS B C 1
ATOM 2936 O O . CYS B 1 118 ? -7.766 -27.156 3.242 1 97.06 118 CYS B O 1
ATOM 2938 N N . GLU B 1 119 ? -9.094 -26.672 4.863 1 96.06 119 GLU B N 1
ATOM 2939 C CA . GLU B 1 119 ? -8.281 -25.547 5.344 1 96.06 119 GLU B CA 1
ATOM 2940 C C . GLU B 1 119 ? -7.68 -25.859 6.711 1 96.06 119 GLU B C 1
ATOM 2942 O O . GLU B 1 119 ? -7.062 -24.984 7.328 1 96.06 119 GLU B O 1
ATOM 2947 N N . ASN B 1 120 ? -7.887 -27.062 7.152 1 96.31 120 ASN B N 1
ATOM 2948 C CA . ASN B 1 120 ? -7.375 -27.5 8.445 1 96.31 120 ASN B CA 1
ATOM 2949 C C . ASN B 1 120 ? -5.918 -27.953 8.352 1 96.31 120 ASN B C 1
ATOM 2951 O O . ASN B 1 120 ? -5.613 -28.938 7.695 1 96.31 120 ASN B O 1
ATOM 2955 N N . GLU B 1 121 ? -5.082 -27.281 9.078 1 96.06 121 GLU B N 1
ATOM 2956 C CA . GLU B 1 121 ? -3.645 -27.531 9.047 1 96.06 121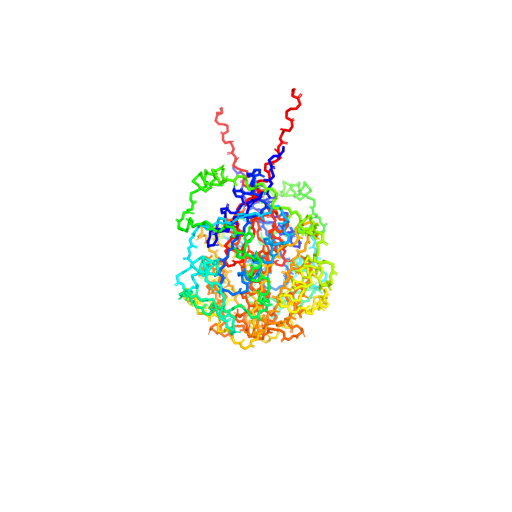 GLU B CA 1
ATOM 2957 C C . GLU B 1 121 ? -3.33 -28.969 9.438 1 96.06 121 GLU B C 1
ATOM 2959 O O . GLU B 1 121 ? -2.549 -29.656 8.766 1 96.06 121 GLU B O 1
ATOM 2964 N N . ARG B 1 122 ? -3.867 -29.438 10.57 1 95.75 122 ARG B N 1
ATOM 2965 C CA . ARG B 1 122 ? -3.59 -30.781 11.086 1 95.75 122 ARG B CA 1
ATOM 2966 C C . ARG B 1 122 ? -3.984 -31.844 10.078 1 95.75 122 ARG B C 1
ATOM 2968 O O . ARG B 1 122 ? -3.262 -32.844 9.883 1 95.75 122 ARG B O 1
ATOM 2975 N N . GLU B 1 123 ? -5.074 -31.672 9.438 1 97.5 123 GLU B N 1
ATOM 2976 C CA . GLU B 1 123 ? -5.547 -32.625 8.438 1 97.5 123 GLU B CA 1
ATOM 2977 C C . GLU B 1 123 ? -4.605 -32.656 7.238 1 97.5 123 GLU B C 1
ATOM 2979 O O . GLU B 1 123 ? -4.293 -33.75 6.734 1 97.5 123 GLU B O 1
ATOM 2984 N N . VAL B 1 124 ? -4.211 -31.531 6.77 1 97.88 124 VAL B N 1
ATOM 2985 C CA . VAL B 1 124 ? -3.297 -31.453 5.633 1 97.88 124 VAL B CA 1
ATOM 2986 C C . VAL B 1 124 ? -1.979 -32.125 5.98 1 97.88 124 VAL B C 1
ATOM 2988 O O . VAL B 1 124 ? -1.465 -32.938 5.195 1 97.88 124 VAL B O 1
ATOM 2991 N N . LEU B 1 125 ? -1.473 -31.891 7.195 1 97.12 125 LEU B N 1
ATOM 2992 C CA . LEU B 1 125 ? -0.191 -32.438 7.609 1 97.12 125 LEU B CA 1
ATOM 2993 C C . LEU B 1 125 ? -0.292 -33.969 7.793 1 97.12 125 LEU B C 1
ATOM 2995 O O . LEU B 1 125 ? 0.662 -34.688 7.508 1 97.12 125 LEU B O 1
ATOM 2999 N N . THR B 1 126 ? -1.417 -34.375 8.305 1 96.94 126 THR B N 1
ATOM 3000 C CA . THR B 1 126 ? -1.649 -35.812 8.445 1 96.94 126 THR B CA 1
ATOM 3001 C C . THR B 1 126 ? -1.62 -36.5 7.078 1 96.94 126 THR B C 1
ATOM 3003 O O . THR B 1 126 ? -1.048 -37.562 6.938 1 96.94 126 THR B O 1
ATOM 3006 N N . THR B 1 127 ? -2.225 -35.875 6.121 1 97 127 THR B N 1
ATOM 3007 C CA . THR B 1 127 ? -2.227 -36.406 4.766 1 97 127 THR B CA 1
ATOM 3008 C C . THR B 1 127 ? -0.812 -36.438 4.195 1 97 127 THR B C 1
ATOM 3010 O O . THR B 1 127 ? -0.402 -37.438 3.602 1 97 127 THR B O 1
ATOM 3013 N N . VAL B 1 128 ? -0.068 -35.406 4.359 1 97.12 128 VAL B N 1
ATOM 3014 C CA . VAL B 1 128 ? 1.306 -35.312 3.875 1 97.12 128 VAL B CA 1
ATOM 3015 C C . VAL B 1 128 ? 2.148 -36.406 4.488 1 97.12 128 VAL B C 1
ATOM 3017 O O . VAL B 1 128 ? 2.908 -37.094 3.785 1 97.12 128 VAL B O 1
ATOM 3020 N N . ALA B 1 129 ? 1.976 -36.625 5.727 1 95.62 129 ALA B N 1
ATOM 3021 C CA . ALA B 1 129 ? 2.76 -37.594 6.457 1 95.62 129 ALA B CA 1
ATOM 3022 C C . ALA B 1 129 ? 2.426 -39.031 5.988 1 95.62 129 ALA B C 1
ATOM 3024 O O . ALA B 1 129 ? 3.285 -39.906 6.004 1 95.62 129 ALA B O 1
ATOM 3025 N N . ALA B 1 130 ? 1.218 -39.219 5.582 1 95.94 130 ALA B N 1
ATOM 3026 C CA . ALA B 1 130 ? 0.723 -40.562 5.266 1 95.94 130 ALA B CA 1
ATOM 3027 C C . ALA B 1 130 ? 1.067 -40.938 3.828 1 95.94 130 ALA B C 1
ATOM 3029 O O . ALA B 1 130 ? 0.937 -42.094 3.443 1 95.94 130 ALA B O 1
ATOM 3030 N N . LEU B 1 131 ? 1.506 -40 3.008 1 95.62 131 LEU B N 1
ATOM 3031 C CA . LEU B 1 131 ? 1.796 -40.281 1.607 1 95.62 131 LEU B CA 1
ATOM 3032 C C . LEU B 1 131 ? 2.963 -41.25 1.484 1 95.62 131 LEU B C 1
ATOM 3034 O O . LEU B 1 131 ? 3.9 -41.219 2.283 1 95.62 131 LEU B O 1
ATOM 3038 N N . PRO B 1 132 ? 2.914 -42.156 0.538 1 91.94 132 PRO B N 1
ATOM 3039 C CA . PRO B 1 132 ? 4.004 -43.125 0.371 1 91.94 132 PRO B CA 1
ATOM 3040 C C . PRO B 1 132 ? 5.324 -42.469 -0.025 1 91.94 132 PRO B C 1
ATOM 3042 O O . PRO B 1 132 ? 5.324 -41.469 -0.769 1 91.94 132 PRO B O 1
ATOM 3045 N N . ILE B 1 133 ? 6.379 -42.938 0.586 1 85 133 ILE B N 1
ATOM 3046 C CA . ILE B 1 133 ? 7.711 -42.469 0.196 1 85 133 ILE B CA 1
ATOM 3047 C C . ILE B 1 133 ? 8.133 -43.156 -1.099 1 85 133 ILE B C 1
ATOM 3049 O O . ILE B 1 133 ? 8.219 -44.406 -1.154 1 85 133 ILE B O 1
ATOM 3053 N N . MET B 1 134 ? 7.887 -42.5 -2.154 1 70.56 134 MET B N 1
ATOM 3054 C CA . MET B 1 134 ? 8.188 -43.094 -3.449 1 70.56 134 MET B CA 1
ATOM 3055 C C . MET B 1 134 ? 9.695 -43.219 -3.654 1 70.56 134 MET B C 1
ATOM 3057 O O . MET B 1 134 ? 10.453 -42.344 -3.236 1 70.56 134 MET B O 1
ATOM 3061 N N . LYS B 1 135 ? 10.164 -44.5 -3.623 1 59.16 135 LYS B N 1
ATOM 3062 C CA . LYS B 1 135 ? 11.562 -44.812 -3.912 1 59.16 135 LYS B CA 1
ATOM 3063 C C . LYS B 1 135 ? 12.062 -44 -5.113 1 59.16 135 LYS B C 1
ATOM 3065 O O . LYS B 1 135 ? 11.281 -43.656 -5.992 1 59.16 135 LYS B O 1
ATOM 3070 N N . GLU B 1 136 ? 13.203 -43.406 -5.016 1 54 136 GLU B N 1
ATOM 3071 C CA . GLU B 1 136 ? 13.883 -42.594 -6.02 1 54 136 GLU B CA 1
ATOM 3072 C C . GLU B 1 136 ? 13.664 -43.156 -7.422 1 54 136 GLU B C 1
ATOM 3074 O O . GLU B 1 136 ? 13.82 -44.375 -7.648 1 54 136 GLU B O 1
ATOM 3079 N N . PHE B 1 137 ? 12.57 -42.812 -8.156 1 49.88 137 PHE B N 1
ATOM 3080 C CA . PHE B 1 137 ? 12.594 -43.219 -9.562 1 49.88 137 PHE B CA 1
ATOM 3081 C C . PHE B 1 137 ? 14.016 -43.219 -10.102 1 49.88 137 PHE B C 1
ATOM 3083 O O . PHE B 1 137 ? 14.844 -42.406 -9.695 1 49.88 137 PHE B O 1
ATOM 3090 N N . PRO B 1 138 ? 14.547 -44.312 -10.625 1 43.62 138 PRO B N 1
ATOM 3091 C CA . PRO B 1 138 ? 15.898 -44.219 -11.18 1 43.62 138 PRO B CA 1
ATOM 3092 C C . PRO B 1 138 ? 16.156 -42.906 -11.906 1 43.62 138 PRO B C 1
ATOM 3094 O O . PRO B 1 138 ? 15.234 -42.344 -12.516 1 43.62 138 PRO B O 1
ATOM 3097 N N . ARG B 1 139 ? 17.031 -42.219 -11.383 1 43.81 139 ARG B N 1
ATOM 3098 C CA . ARG B 1 139 ? 17.5 -41.062 -12.164 1 43.81 139 ARG B CA 1
ATOM 3099 C C . ARG B 1 139 ? 17.422 -41.375 -13.656 1 43.81 139 ARG B C 1
ATOM 3101 O O . ARG B 1 139 ? 17.797 -42.469 -14.094 1 43.81 139 ARG B O 1
ATOM 3108 N N . MET B 1 140 ? 16.531 -40.75 -14.305 1 39.06 140 MET B N 1
ATOM 3109 C CA . MET B 1 140 ? 16.516 -40.969 -15.742 1 39.06 140 MET B CA 1
ATOM 3110 C C . MET B 1 140 ? 17.922 -41.25 -16.266 1 39.06 140 MET B C 1
ATOM 3112 O O . MET B 1 140 ? 18.078 -41.75 -17.391 1 39.06 140 MET B O 1
ATOM 3116 N N . SER B 1 141 ? 18.875 -40.781 -15.555 1 39.03 141 SER B N 1
ATOM 3117 C CA . SER B 1 141 ? 20.219 -41.156 -15.945 1 39.03 141 SER B CA 1
ATOM 3118 C C . SER B 1 141 ? 20.422 -42.688 -15.789 1 39.03 141 SER B C 1
ATOM 3120 O O . SER B 1 141 ? 21.172 -43.281 -16.531 1 39.03 141 SER B O 1
ATOM 3122 N N . GLU B 1 142 ? 19.828 -43.188 -14.758 1 41.56 142 GLU B N 1
ATOM 3123 C CA . GLU B 1 142 ? 20.219 -44.562 -14.5 1 41.56 142 GLU B CA 1
ATOM 3124 C C . GLU B 1 142 ? 19.359 -45.531 -15.297 1 41.56 142 GLU B C 1
ATOM 3126 O O . GLU B 1 142 ? 19.625 -46.75 -15.305 1 41.56 142 GLU B O 1
ATOM 3131 N N . LEU B 1 143 ? 18.219 -45.125 -15.789 1 39.56 143 LEU B N 1
ATOM 3132 C CA . LEU B 1 143 ? 17.5 -46 -16.703 1 39.56 143 LEU B CA 1
ATOM 3133 C C . LEU B 1 143 ? 18.219 -46.125 -18.031 1 39.56 143 LEU B C 1
ATOM 3135 O O . LEU B 1 143 ? 17.781 -45.531 -19.031 1 39.56 143 LEU B O 1
ATOM 3139 N N . ARG B 1 144 ? 19.531 -45.938 -18.094 1 38.62 144 ARG B N 1
ATOM 3140 C CA . ARG B 1 144 ? 20.281 -46.344 -19.281 1 38.62 144 ARG B CA 1
ATOM 3141 C C . ARG B 1 144 ? 20.125 -47.844 -19.547 1 38.62 144 ARG B C 1
ATOM 3143 O O . ARG B 1 144 ? 20.656 -48.688 -18.797 1 38.62 144 ARG B O 1
ATOM 3150 N N . ARG B 1 145 ? 19 -48.219 -20 1 35.38 145 ARG B N 1
ATOM 3151 C CA . ARG B 1 145 ? 19.172 -49.5 -20.641 1 35.38 145 ARG B CA 1
ATOM 3152 C C . ARG B 1 145 ? 20.375 -49.5 -21.578 1 35.38 145 ARG B C 1
ATOM 3154 O O . ARG B 1 145 ? 20.641 -48.5 -22.25 1 35.38 145 ARG B O 1
ATOM 3161 N N . PRO B 1 146 ? 21.344 -50.344 -21.5 1 35.84 146 PRO B N 1
ATOM 3162 C CA . PRO B 1 146 ? 22.484 -50.5 -22.391 1 35.84 146 PRO B CA 1
ATOM 3163 C C . PRO B 1 146 ? 22.125 -50.219 -23.859 1 35.84 146 PRO B C 1
ATOM 3165 O O . PRO B 1 146 ? 22.922 -49.656 -24.609 1 35.84 146 PRO B O 1
ATOM 3168 N N . GLU B 1 147 ? 21.172 -51.031 -24.453 1 35.59 147 GLU B N 1
ATOM 3169 C CA . GLU B 1 147 ? 21.062 -51.188 -25.891 1 35.59 147 GLU B CA 1
ATOM 3170 C C . GLU B 1 147 ? 20.5 -49.938 -26.562 1 35.59 147 GLU B C 1
ATOM 3172 O O . GLU B 1 147 ? 20.328 -49.906 -27.781 1 35.59 147 GLU B O 1
ATOM 3177 N N . ALA B 1 148 ? 19.719 -49.094 -25.922 1 38.41 148 ALA B N 1
ATOM 3178 C CA . ALA B 1 148 ? 19.25 -47.938 -26.719 1 38.41 148 ALA B CA 1
ATOM 3179 C C . ALA B 1 148 ? 20.406 -47 -27.016 1 38.41 148 ALA B C 1
ATOM 3181 O O . ALA B 1 148 ? 20.688 -46.094 -26.234 1 38.41 148 ALA B O 1
ATOM 3182 N N . ALA B 1 149 ? 21.625 -47.25 -27.25 1 37.81 149 ALA B N 1
ATOM 3183 C CA . ALA B 1 149 ? 22.766 -46.656 -27.922 1 37.81 149 ALA B CA 1
ATOM 3184 C C . ALA B 1 149 ? 22.312 -45.781 -29.094 1 37.81 149 ALA B C 1
ATOM 3186 O O . ALA B 1 149 ? 22.906 -44.719 -29.359 1 37.81 149 ALA B O 1
ATOM 3187 N N . GLU B 1 150 ? 21.672 -46.281 -30.172 1 35.69 150 GLU B N 1
ATOM 3188 C CA . GLU B 1 150 ? 21.562 -45.5 -31.406 1 35.69 150 GLU B CA 1
ATOM 3189 C C . GLU B 1 150 ? 20.656 -44.281 -31.219 1 35.69 150 GLU B C 1
ATOM 3191 O O . GLU B 1 150 ? 20.766 -43.312 -31.953 1 35.69 150 GLU B O 1
ATOM 3196 N N . THR B 1 151 ? 19.406 -44.438 -30.781 1 36.19 151 THR B N 1
ATOM 3197 C CA . THR B 1 151 ? 18.656 -43.219 -30.922 1 36.19 151 THR B CA 1
ATOM 3198 C C . THR B 1 151 ? 18.984 -42.219 -29.797 1 36.19 151 THR B C 1
ATOM 3200 O O . THR B 1 151 ? 18.906 -42.594 -28.625 1 36.19 151 THR B O 1
ATOM 3203 N N . GLY B 1 152 ? 19.969 -41.375 -29.797 1 35.25 152 GLY B N 1
ATOM 3204 C CA . GLY B 1 152 ? 20.766 -40.312 -29.172 1 35.25 152 GLY B CA 1
ATOM 3205 C C . GLY B 1 152 ? 20 -39.5 -28.141 1 35.25 152 GLY B C 1
ATOM 3206 O O . GLY B 1 152 ? 20.516 -38.531 -27.625 1 35.25 152 GLY B O 1
ATOM 3207 N N . ILE B 1 153 ? 18.734 -39.031 -28.422 1 40.5 153 ILE B N 1
ATOM 3208 C CA . ILE B 1 153 ? 18.312 -37.844 -27.688 1 40.5 153 ILE B CA 1
ATOM 3209 C C . ILE B 1 153 ? 18.312 -38.156 -26.188 1 40.5 153 ILE B C 1
ATOM 3211 O O . ILE B 1 153 ? 17.594 -39.031 -25.734 1 40.5 153 ILE B O 1
ATOM 3215 N N . ASP B 1 154 ? 19.219 -38.094 -25.406 1 46.34 154 ASP B N 1
ATOM 3216 C CA . ASP B 1 154 ? 19.375 -38.062 -23.953 1 46.34 154 ASP B CA 1
ATOM 3217 C C . ASP B 1 154 ? 18.172 -37.375 -23.297 1 46.34 154 ASP B C 1
ATOM 3219 O O . ASP B 1 154 ? 17.891 -36.188 -23.578 1 46.34 154 ASP B O 1
ATOM 3223 N N . ASP B 1 155 ? 17.156 -38.094 -22.766 1 51.56 155 ASP B N 1
ATOM 3224 C CA . ASP B 1 155 ? 15.805 -37.812 -22.25 1 51.56 155 ASP B CA 1
ATOM 3225 C C . ASP B 1 155 ? 15.82 -36.719 -21.203 1 51.56 155 ASP B C 1
ATOM 3227 O O . ASP B 1 155 ? 14.961 -35.844 -21.219 1 51.56 155 ASP B O 1
ATOM 3231 N N . ILE B 1 156 ? 16.781 -36.781 -20.141 1 54.94 156 ILE B N 1
ATOM 3232 C CA . ILE B 1 156 ? 16.781 -35.75 -19.078 1 54.94 156 ILE B CA 1
ATOM 3233 C C . ILE B 1 156 ? 17.109 -34.406 -19.688 1 54.94 156 ILE B C 1
ATOM 3235 O O . ILE B 1 156 ? 16.453 -33.406 -19.359 1 54.94 156 ILE B O 1
ATOM 3239 N N . SER B 1 157 ? 18.328 -34.438 -20.406 1 59.94 157 SER B N 1
ATOM 3240 C CA . SER B 1 157 ? 18.703 -33.188 -21.062 1 59.94 157 SER B CA 1
ATOM 3241 C C . SER B 1 157 ? 17.562 -32.625 -21.906 1 59.94 157 SER B C 1
ATOM 3243 O O . SER B 1 157 ? 17.359 -31.422 -21.984 1 59.94 157 SER B O 1
ATOM 3245 N N . SER B 1 158 ? 16.688 -33.719 -22.172 1 80.06 158 SER B N 1
ATOM 3246 C CA . SER B 1 158 ? 15.602 -33.312 -23.062 1 80.06 158 SER B CA 1
ATOM 3247 C C . SER B 1 158 ? 14.5 -32.594 -22.281 1 80.06 158 SER B C 1
ATOM 3249 O O . SER B 1 158 ? 14.008 -31.547 -22.719 1 80.06 158 SER B O 1
ATOM 3251 N N . ILE B 1 159 ? 14.344 -33.062 -20.969 1 85.62 159 ILE B N 1
ATOM 3252 C CA . ILE B 1 159 ? 13.242 -32.438 -20.25 1 85.62 159 ILE B CA 1
ATOM 3253 C C . ILE B 1 159 ? 13.664 -31.062 -19.75 1 85.62 159 ILE B C 1
ATOM 3255 O O . ILE B 1 159 ? 12.867 -30.125 -19.719 1 85.62 159 ILE B O 1
ATOM 3259 N N . ALA B 1 160 ? 14.898 -31.047 -19.344 1 87.69 160 ALA B N 1
ATOM 3260 C CA . ALA B 1 160 ? 15.43 -29.75 -18.906 1 87.69 160 ALA B CA 1
ATOM 3261 C C . ALA B 1 160 ? 15.289 -28.703 -20 1 87.69 160 ALA B C 1
ATOM 3263 O O . ALA B 1 160 ? 14.93 -27.562 -19.719 1 87.69 160 ALA B O 1
ATOM 3264 N N . ALA B 1 161 ? 15.594 -29.109 -21.141 1 88.5 161 ALA B N 1
ATOM 3265 C CA . ALA B 1 161 ? 15.484 -28.203 -22.281 1 88.5 161 ALA B CA 1
ATOM 3266 C C . ALA B 1 161 ? 14.031 -27.812 -22.516 1 88.5 161 ALA B C 1
ATOM 3268 O O . ALA B 1 161 ? 13.734 -26.656 -22.812 1 88.5 161 ALA B O 1
ATOM 3269 N N . GLU B 1 162 ? 13.141 -28.781 -22.406 1 90.88 162 GLU B N 1
ATOM 3270 C CA . GLU B 1 162 ? 11.719 -28.531 -22.594 1 90.88 162 GLU B CA 1
ATOM 3271 C C . GLU B 1 162 ? 11.172 -27.594 -21.516 1 90.88 162 GLU B C 1
ATOM 3273 O O . GLU B 1 162 ? 10.336 -26.734 -21.812 1 90.88 162 GLU B O 1
ATOM 3278 N N . MET B 1 163 ? 11.672 -27.797 -20.344 1 90.5 163 MET B N 1
ATOM 3279 C CA . MET B 1 163 ? 11.266 -26.938 -19.25 1 90.5 163 MET B CA 1
ATOM 3280 C C . MET B 1 163 ? 11.781 -25.516 -19.453 1 90.5 163 MET B C 1
ATOM 3282 O O . MET B 1 163 ? 11.07 -24.547 -19.188 1 90.5 163 MET B O 1
ATOM 3286 N N . ALA B 1 164 ? 12.992 -25.406 -19.953 1 88.06 164 ALA B N 1
ATOM 3287 C CA . ALA B 1 164 ? 13.602 -24.109 -20.203 1 88.06 164 ALA B CA 1
ATOM 3288 C C . ALA B 1 164 ? 12.836 -23.328 -21.266 1 88.06 164 ALA B C 1
ATOM 3290 O O . ALA B 1 164 ? 12.781 -22.094 -21.234 1 88.06 164 ALA B O 1
ATOM 3291 N N . CYS B 1 165 ? 12.219 -24.078 -22.141 1 89.44 165 CYS B N 1
ATOM 3292 C CA . CYS B 1 165 ? 11.484 -23.453 -23.234 1 89.44 165 CYS B CA 1
ATOM 3293 C C . CYS B 1 165 ? 10.008 -23.281 -22.859 1 89.44 165 CYS B C 1
ATOM 3295 O O . CYS B 1 165 ? 9.203 -22.859 -23.703 1 89.44 165 CYS B O 1
ATOM 3297 N N . SER B 1 166 ? 9.734 -23.719 -21.609 1 89.88 166 SER B N 1
ATOM 3298 C CA . SER B 1 166 ? 8.383 -23.547 -21.109 1 89.88 166 SER B CA 1
ATOM 3299 C C . SER B 1 166 ? 8.289 -22.328 -20.203 1 89.88 166 SER B C 1
ATOM 3301 O O . SER B 1 166 ? 9.266 -21.969 -19.531 1 89.88 166 SER B O 1
ATOM 3303 N N . GLY B 1 167 ? 7.137 -21.703 -20.188 1 89.25 167 GLY B N 1
ATOM 3304 C CA . GLY B 1 167 ? 6.934 -20.484 -19.422 1 89.25 167 GLY B CA 1
ATOM 3305 C C . GLY B 1 167 ? 6.953 -19.234 -20.266 1 89.25 167 GLY B C 1
ATOM 3306 O O . GLY B 1 167 ? 7.52 -19.234 -21.359 1 89.25 167 GLY B O 1
ATOM 3307 N N . PRO B 1 168 ? 6.305 -18.219 -19.781 1 87.81 168 PRO B N 1
ATOM 3308 C CA . PRO B 1 168 ? 6.293 -16.969 -20.547 1 87.81 168 PRO B CA 1
ATOM 3309 C C . PRO B 1 168 ? 7.68 -16.344 -20.672 1 87.81 168 PRO B C 1
ATOM 3311 O O . PRO B 1 168 ? 8.508 -16.469 -19.781 1 87.81 168 PRO B O 1
ATOM 3314 N N . VAL B 1 169 ? 7.922 -15.797 -21.828 1 87.19 169 VAL B N 1
ATOM 3315 C CA . VAL B 1 169 ? 9.172 -15.078 -22.047 1 87.19 169 VAL B CA 1
ATOM 3316 C C . VAL B 1 169 ? 9.062 -13.672 -21.469 1 87.19 169 VAL B C 1
ATOM 3318 O O . VAL B 1 169 ? 8.242 -12.867 -21.922 1 87.19 169 VAL B O 1
ATOM 3321 N N . LEU B 1 170 ? 9.867 -13.406 -20.484 1 91.81 170 LEU B N 1
ATOM 3322 C CA . LEU B 1 170 ? 9.812 -12.117 -19.812 1 91.81 170 LEU B CA 1
ATOM 3323 C C . LEU B 1 170 ? 11.055 -11.289 -20.109 1 91.81 170 LEU B C 1
ATOM 3325 O O . LEU B 1 170 ? 12.18 -11.742 -19.875 1 91.81 170 LEU B O 1
ATOM 3329 N N . GLU B 1 171 ? 10.891 -10.141 -20.672 1 93.31 171 GLU B N 1
ATOM 3330 C CA . GLU B 1 171 ? 11.984 -9.195 -20.875 1 93.31 171 GLU B CA 1
ATOM 3331 C C . GLU B 1 171 ? 12.25 -8.391 -19.609 1 93.31 171 GLU B C 1
ATOM 3333 O O . GLU B 1 171 ? 11.328 -7.828 -19.016 1 93.31 171 GLU B O 1
ATOM 3338 N N . ARG B 1 172 ? 13.484 -8.359 -19.219 1 94.44 172 ARG B N 1
ATOM 3339 C CA . ARG B 1 172 ? 13.844 -7.57 -18.047 1 94.44 172 ARG B CA 1
ATOM 3340 C C . ARG B 1 172 ? 13.898 -6.082 -18.391 1 94.44 172 ARG B C 1
ATOM 3342 O O . ARG B 1 172 ? 14.57 -5.691 -19.359 1 94.44 172 ARG B O 1
ATOM 3349 N N . LEU B 1 173 ? 13.195 -5.281 -17.672 1 94.25 173 LEU B N 1
ATOM 3350 C CA . LEU B 1 173 ? 13.203 -3.834 -17.844 1 94.25 173 LEU B CA 1
ATOM 3351 C C . LEU B 1 173 ? 13.938 -3.143 -16.703 1 94.25 173 LEU B C 1
ATOM 3353 O O . LEU B 1 173 ? 13.844 -3.562 -15.555 1 94.25 173 LEU B O 1
ATOM 3357 N N . PRO B 1 174 ? 14.648 -2.068 -17.016 1 91.56 174 PRO B N 1
ATOM 3358 C CA . PRO B 1 174 ? 15.336 -1.313 -15.961 1 91.56 174 PRO B CA 1
ATOM 3359 C C . PRO B 1 174 ? 14.367 -0.54 -15.062 1 91.56 174 PRO B C 1
ATOM 3361 O O . PRO B 1 174 ? 13.289 -0.14 -15.508 1 91.56 174 PRO B O 1
ATOM 3364 N N . VAL B 1 175 ? 14.695 -0.388 -13.82 1 91.5 175 VAL B N 1
ATOM 3365 C CA . VAL B 1 175 ? 13.922 0.406 -12.867 1 91.5 175 VAL B CA 1
ATOM 3366 C C . VAL B 1 175 ? 14.641 1.728 -12.602 1 91.5 175 VAL B C 1
ATOM 3368 O O . VAL B 1 175 ? 15.82 1.739 -12.258 1 91.5 175 VAL B O 1
ATOM 3371 N N . GLN B 1 176 ? 13.844 2.826 -12.844 1 81 176 GLN B N 1
ATOM 3372 C CA . GLN B 1 176 ? 14.414 4.156 -12.633 1 81 176 GLN B CA 1
ATOM 3373 C C . GLN B 1 176 ? 14.117 4.656 -11.219 1 81 176 GLN B C 1
ATOM 3375 O O . GLN B 1 176 ? 13.023 4.43 -10.688 1 81 176 GLN B O 1
ATOM 3380 N N . GLY B 1 177 ? 15.031 4.852 -10.406 1 66.31 177 GLY B N 1
ATOM 3381 C CA . GLY B 1 177 ? 14.898 5.285 -9.023 1 66.31 177 GLY B CA 1
ATOM 3382 C C . GLY B 1 177 ? 14.422 6.719 -8.891 1 66.31 177 GLY B C 1
ATOM 3383 O O . GLY B 1 177 ? 14.039 7.156 -7.805 1 66.31 177 GLY B O 1
ATOM 3384 N N . LYS B 1 178 ? 14.492 7.551 -9.953 1 58.47 178 LYS B N 1
ATOM 3385 C CA . LYS B 1 178 ? 14.281 8.969 -9.68 1 58.47 178 LYS B CA 1
ATOM 3386 C C . LYS B 1 178 ? 12.789 9.281 -9.523 1 58.47 178 LYS B C 1
ATOM 3388 O O . LYS B 1 178 ? 11.969 8.82 -10.32 1 58.47 178 LYS B O 1
ATOM 3393 N N . ARG B 1 179 ? 12.5 9.805 -8.391 1 55.16 179 ARG B N 1
ATOM 3394 C CA . ARG B 1 179 ? 11.172 10.32 -8.07 1 55.16 179 ARG B CA 1
ATOM 3395 C C . ARG B 1 179 ? 10.781 11.461 -9 1 55.16 179 ARG B C 1
ATOM 3397 O O . ARG B 1 179 ? 11.516 12.438 -9.141 1 55.16 179 ARG B O 1
ATOM 3404 N N . SER B 1 180 ? 10.211 11.172 -10.18 1 51.59 180 SER B N 1
ATOM 3405 C CA . SER B 1 180 ? 9.672 12.352 -10.836 1 51.59 180 SER B CA 1
ATOM 3406 C C . SER B 1 180 ? 8.531 12.961 -10.023 1 51.59 180 SER B C 1
ATOM 3408 O O . SER B 1 180 ? 7.727 12.242 -9.438 1 51.59 180 SER B O 1
ATOM 3410 N N . PRO B 1 181 ? 8.75 14.242 -9.648 1 51.59 181 PRO B N 1
ATOM 3411 C CA . PRO B 1 181 ? 7.625 14.867 -8.953 1 51.59 181 PRO B CA 1
ATOM 3412 C C . PRO B 1 181 ? 6.281 14.547 -9.602 1 51.59 181 PRO B C 1
ATOM 3414 O O . PRO B 1 181 ? 6.195 14.43 -10.828 1 51.59 181 PRO B O 1
ATOM 3417 N N . ILE B 1 182 ? 5.535 13.688 -9.047 1 50.97 182 ILE B N 1
ATOM 3418 C CA . ILE B 1 182 ? 4.18 13.492 -9.555 1 50.97 182 ILE B CA 1
ATOM 3419 C C . ILE B 1 182 ? 3.59 14.836 -9.984 1 50.97 182 ILE B C 1
ATOM 3421 O O . ILE B 1 182 ? 3.488 15.758 -9.172 1 50.97 182 ILE B O 1
ATOM 3425 N N . ALA B 1 183 ? 3.797 15.156 -11.266 1 46.47 183 ALA B N 1
ATOM 3426 C CA . ALA B 1 183 ? 3.166 16.359 -11.781 1 46.47 183 ALA B CA 1
ATOM 3427 C C . ALA B 1 183 ? 1.75 16.516 -11.242 1 46.47 183 ALA B C 1
ATOM 3429 O O . ALA B 1 183 ? 0.965 15.57 -11.25 1 46.47 183 ALA B O 1
ATOM 3430 N N . SER B 1 184 ? 1.588 17.125 -10.086 1 49.59 184 SER B N 1
ATOM 3431 C CA . SER B 1 184 ? 0.226 17.5 -9.727 1 49.59 184 SER B CA 1
ATOM 3432 C C . SER B 1 184 ? -0.59 17.859 -10.961 1 49.59 184 SER B C 1
ATOM 3434 O O . SER B 1 184 ? -0.525 19 -11.445 1 49.59 184 SER B O 1
ATOM 3436 N N . GLY B 1 185 ? -0.399 17.172 -11.945 1 46.66 185 GLY B N 1
ATOM 3437 C CA . GLY B 1 185 ? -1.381 17.609 -12.922 1 46.66 185 GLY B CA 1
ATOM 3438 C C . GLY B 1 185 ? -2.764 17.812 -12.328 1 46.66 185 GLY B C 1
ATOM 3439 O O . GLY B 1 185 ? -3.297 16.906 -11.68 1 46.66 185 GLY B O 1
ATOM 3440 N N . GLY B 1 186 ? -3.26 19.125 -12.406 1 58.97 186 GLY B N 1
ATOM 3441 C CA . GLY B 1 186 ? -4.438 19.969 -12.273 1 58.97 186 GLY B CA 1
ATOM 3442 C C . GLY B 1 186 ? -5.457 19.406 -11.297 1 58.97 186 GLY B C 1
ATOM 3443 O O . GLY B 1 186 ? -6.426 20.078 -10.945 1 58.97 186 GLY B O 1
ATOM 3444 N N . ASN B 1 187 ? -5.219 17.984 -10.828 1 71.5 187 ASN B N 1
ATOM 3445 C CA . ASN B 1 187 ? -6.484 17.578 -10.219 1 71.5 187 ASN B CA 1
ATOM 3446 C C . ASN B 1 187 ? -6.422 17.656 -8.695 1 71.5 187 ASN B C 1
ATOM 3448 O O . ASN B 1 187 ? -7.34 17.203 -8.008 1 71.5 187 ASN B O 1
ATOM 3452 N N . GLY B 1 188 ? -5.316 18.219 -8.117 1 83.75 188 GLY B N 1
ATOM 3453 C CA . GLY B 1 188 ? -5.406 18.5 -6.695 1 83.75 188 GLY B CA 1
ATOM 3454 C C . GLY B 1 188 ? -4.492 17.625 -5.859 1 83.75 188 GLY B C 1
ATOM 3455 O O . GLY B 1 188 ? -3.521 17.062 -6.375 1 83.75 188 GLY B O 1
ATOM 3456 N N . TYR B 1 189 ? -4.676 17.766 -4.523 1 88 189 TYR B N 1
ATOM 3457 C CA . TYR B 1 189 ? -3.826 17.078 -3.561 1 88 189 TYR B CA 1
ATOM 3458 C C . TYR B 1 189 ? -4.645 16.125 -2.688 1 88 189 TYR B C 1
ATOM 3460 O O . TYR B 1 189 ? -5.801 16.406 -2.371 1 88 189 TYR B O 1
ATOM 3468 N N . PHE B 1 190 ? -3.955 14.984 -2.428 1 93 190 PHE B N 1
ATOM 3469 C CA . PHE B 1 190 ? -4.621 14.023 -1.562 1 93 190 PHE B CA 1
ATOM 3470 C C . PHE B 1 190 ? -3.912 13.922 -0.217 1 93 190 PHE B C 1
ATOM 3472 O O . PHE B 1 190 ? -2.682 13.922 -0.157 1 93 190 PHE B O 1
ATOM 3479 N N . VAL B 1 191 ? -4.637 13.93 0.811 1 92.44 191 VAL B N 1
ATOM 3480 C CA . VAL B 1 191 ? -4.129 13.703 2.162 1 92.44 191 VAL B CA 1
ATOM 3481 C C . VAL B 1 191 ? -4.809 12.477 2.771 1 92.44 191 VAL B C 1
ATOM 3483 O O . VAL B 1 191 ? -6.039 12.391 2.791 1 92.44 191 VAL B O 1
ATOM 3486 N N . VAL B 1 192 ? -4.004 11.562 3.193 1 96.06 192 VAL B N 1
ATOM 3487 C CA . VAL B 1 192 ? -4.492 10.328 3.801 1 96.06 192 VAL B CA 1
ATOM 3488 C C . VAL B 1 192 ? -4.219 10.352 5.305 1 96.06 192 VAL B C 1
ATOM 3490 O O . VAL B 1 192 ? -3.109 10.672 5.734 1 96.06 192 VAL B O 1
ATOM 3493 N N . SER B 1 193 ? -5.184 10.102 6.109 1 93.44 193 SER B N 1
ATOM 3494 C CA . SER B 1 193 ? -5.039 10.008 7.559 1 93.44 193 SER B CA 1
ATOM 3495 C C . SER B 1 193 ? -5.91 8.891 8.125 1 93.44 193 SER B C 1
ATOM 3497 O O . SER B 1 193 ? -6.641 8.227 7.387 1 93.44 193 SER B O 1
ATOM 3499 N N . LEU B 1 194 ? -5.707 8.625 9.445 1 94.75 194 LEU B N 1
ATOM 3500 C CA . LEU B 1 194 ? -6.441 7.535 10.078 1 94.75 194 LEU B CA 1
ATOM 3501 C C . LEU B 1 194 ? -7.359 8.062 11.18 1 94.75 194 LEU B C 1
ATOM 3503 O O . LEU B 1 194 ? -6.973 8.945 11.938 1 94.75 194 LEU B O 1
ATOM 3507 N N . ASP B 1 195 ? -8.594 7.672 11.172 1 94.62 195 ASP B N 1
ATOM 3508 C CA . ASP B 1 195 ? -9.492 7.73 12.312 1 94.62 195 ASP B CA 1
ATOM 3509 C C . ASP B 1 195 ? -9.523 6.395 13.062 1 94.62 195 ASP B C 1
ATOM 3511 O O . ASP B 1 195 ? -10.359 5.539 12.773 1 94.62 195 ASP B O 1
ATOM 3515 N N . ARG B 1 196 ? -8.594 6.203 13.969 1 92.31 196 ARG B N 1
ATOM 3516 C CA . ARG B 1 196 ? -8.344 4.91 14.594 1 92.31 196 ARG B CA 1
ATOM 3517 C C . ARG B 1 196 ? -9.531 4.473 15.453 1 92.31 196 ARG B C 1
ATOM 3519 O O . ARG B 1 196 ? -9.945 3.314 15.398 1 92.31 196 ARG B O 1
ATOM 3526 N N . PRO B 1 197 ? -10.094 5.465 16.281 1 92.62 197 PRO B N 1
ATOM 3527 C CA . PRO B 1 197 ? -11.258 5.031 17.062 1 92.62 197 PRO B CA 1
ATOM 3528 C C . PRO B 1 197 ? -12.375 4.477 16.188 1 92.62 197 PRO B C 1
ATOM 3530 O O . PRO B 1 197 ? -13.016 3.488 16.547 1 92.62 197 PRO B O 1
ATOM 3533 N N . ALA B 1 198 ? -12.617 5.043 15.023 1 95.81 198 ALA B N 1
ATOM 3534 C CA . ALA B 1 198 ? -13.68 4.598 14.117 1 95.81 198 ALA B CA 1
ATOM 3535 C C . ALA B 1 198 ? -13.18 3.5 13.188 1 95.81 198 ALA B C 1
ATOM 3537 O O . ALA B 1 198 ? -13.953 2.945 12.398 1 95.81 198 ALA B O 1
ATOM 3538 N N . ARG B 1 199 ? -11.867 3.244 13.242 1 95.94 199 ARG B N 1
ATOM 3539 C CA . ARG B 1 199 ? -11.211 2.254 12.391 1 95.94 199 ARG B CA 1
ATOM 3540 C C . ARG B 1 199 ? -11.484 2.531 10.922 1 95.94 199 ARG B C 1
ATOM 3542 O O . ARG B 1 199 ? -11.914 1.641 10.18 1 95.94 199 ARG B O 1
ATOM 3549 N N . ARG B 1 200 ? -11.281 3.814 10.555 1 97.75 200 ARG B N 1
ATOM 3550 C CA . ARG B 1 200 ? -11.5 4.238 9.18 1 97.75 200 ARG B CA 1
ATOM 3551 C C . ARG B 1 200 ? -10.305 5.023 8.648 1 97.75 200 ARG B C 1
ATOM 3553 O O . ARG B 1 200 ? -9.57 5.645 9.422 1 97.75 200 ARG B O 1
ATOM 3560 N N . ILE B 1 201 ? -10.133 4.891 7.352 1 97.94 201 ILE B N 1
ATOM 3561 C CA . ILE B 1 201 ? -9.219 5.762 6.617 1 97.94 201 ILE B CA 1
ATOM 3562 C C . ILE B 1 201 ? -9.953 7.039 6.203 1 97.94 201 ILE B C 1
ATOM 3564 O O . ILE B 1 201 ? -11.094 6.984 5.734 1 97.94 201 ILE B O 1
ATOM 3568 N N . VAL B 1 202 ? -9.375 8.133 6.465 1 96.94 202 VAL B N 1
ATOM 3569 C CA . VAL B 1 202 ? -9.906 9.414 6.016 1 96.94 202 VAL B CA 1
ATOM 3570 C C . VAL B 1 202 ? -9.094 9.922 4.824 1 96.94 202 VAL B C 1
ATOM 3572 O O . VAL B 1 202 ? -7.887 10.141 4.938 1 96.94 202 VAL B O 1
ATOM 3575 N N . LEU B 1 203 ? -9.711 10.016 3.684 1 97.38 203 LEU B N 1
ATOM 3576 C CA . LEU B 1 203 ? -9.102 10.523 2.463 1 97.38 203 LEU B CA 1
ATOM 3577 C C . LEU B 1 203 ? -9.672 11.883 2.092 1 97.38 203 LEU B C 1
ATOM 3579 O O . LEU B 1 203 ? -10.883 12.023 1.887 1 97.38 203 LEU B O 1
ATOM 3583 N N . ARG B 1 204 ? -8.812 12.867 1.999 1 93.88 204 ARG B N 1
ATOM 3584 C CA . ARG B 1 204 ? -9.242 14.211 1.609 1 93.88 204 ARG B CA 1
ATOM 3585 C C . ARG B 1 204 ? -8.578 14.633 0.302 1 93.88 204 ARG B C 1
ATOM 3587 O O . ARG B 1 204 ? -7.398 14.367 0.082 1 93.88 204 ARG B O 1
ATOM 3594 N N . HIS B 1 205 ? -9.32 15.117 -0.57 1 94 205 HIS B N 1
ATOM 3595 C CA . HIS B 1 205 ? -8.875 15.711 -1.825 1 94 205 HIS B CA 1
ATOM 3596 C C . HIS B 1 205 ? -9.023 17.234 -1.802 1 94 205 HIS B C 1
ATOM 3598 O O . HIS B 1 205 ? -10.102 17.734 -1.497 1 94 205 HIS B O 1
ATOM 3604 N N . TYR B 1 206 ? -7.918 17.922 -2.02 1 89 206 TYR B N 1
ATOM 3605 C CA . TYR B 1 206 ? -7.945 19.375 -2.096 1 89 206 TYR B CA 1
ATOM 3606 C C . TYR B 1 206 ? -7.723 19.859 -3.527 1 89 206 TYR B C 1
ATOM 3608 O O . TYR B 1 206 ? -6.824 19.375 -4.219 1 89 206 TYR B O 1
ATOM 3616 N N . ARG B 1 207 ? -8.523 20.734 -3.922 1 86.88 207 ARG B N 1
ATOM 3617 C CA . ARG B 1 207 ? -8.305 21.359 -5.219 1 86.88 207 ARG B CA 1
ATOM 3618 C C . ARG B 1 207 ? -7.02 22.188 -5.219 1 86.88 207 ARG B C 1
ATOM 3620 O O . ARG B 1 207 ? -6.445 22.438 -4.16 1 86.88 207 ARG B O 1
ATOM 3627 N N . PRO B 1 208 ? -6.582 22.531 -6.387 1 82.25 208 PRO B N 1
ATOM 3628 C CA . PRO B 1 208 ? -5.293 23.219 -6.473 1 82.25 208 PRO B CA 1
ATOM 3629 C C . PRO B 1 208 ? -5.258 24.5 -5.652 1 82.25 208 PRO B C 1
ATOM 3631 O O . PRO B 1 208 ? -4.195 24.906 -5.172 1 82.25 208 PRO B O 1
ATOM 3634 N N . ASP B 1 209 ? -6.375 25.125 -5.391 1 80.81 209 ASP B N 1
ATOM 3635 C CA . ASP B 1 209 ? -6.414 26.375 -4.648 1 80.81 209 ASP B CA 1
ATOM 3636 C C . ASP B 1 209 ? -6.492 26.125 -3.143 1 80.81 209 ASP B C 1
ATOM 3638 O O . ASP B 1 209 ? -6.426 27.062 -2.346 1 80.81 209 ASP B O 1
ATOM 3642 N N . LEU B 1 210 ? -6.699 24.891 -2.691 1 84 210 LEU B N 1
ATOM 3643 C CA . LEU B 1 210 ? -6.645 24.422 -1.314 1 84 210 LEU B CA 1
ATOM 3644 C C . LEU B 1 210 ? -7.82 24.953 -0.505 1 84 210 LEU B C 1
ATOM 3646 O O . LEU B 1 210 ? -7.777 24.969 0.727 1 84 210 LEU B O 1
ATOM 3650 N N . THR B 1 211 ? -8.828 25.469 -1.159 1 85.94 211 THR B N 1
ATOM 3651 C CA . THR B 1 211 ? -9.945 26.062 -0.443 1 85.94 211 THR B CA 1
ATOM 3652 C C . THR B 1 211 ? -11.133 25.109 -0.388 1 85.94 211 THR B C 1
ATOM 3654 O O . THR B 1 211 ? -11.984 25.203 0.498 1 85.94 211 THR B O 1
ATOM 3657 N N . THR B 1 212 ? -11.188 24.359 -1.409 1 85 212 THR B N 1
ATOM 3658 C CA . THR B 1 212 ? -12.273 23.391 -1.477 1 85 212 THR B CA 1
ATOM 3659 C C . THR B 1 212 ? -11.734 22 -1.813 1 85 212 THR B C 1
ATOM 3661 O O . THR B 1 212 ? -10.594 21.859 -2.254 1 85 212 THR B O 1
ATOM 3664 N N . GLY B 1 213 ? -12.602 21.078 -1.463 1 92.12 213 GLY B N 1
ATOM 3665 C CA . GLY B 1 213 ? -12.203 19.719 -1.776 1 92.12 213 GLY B CA 1
ATOM 3666 C C . GLY B 1 213 ? -13.266 18.688 -1.41 1 92.12 213 GLY B C 1
ATOM 3667 O O . GLY B 1 213 ? -14.461 18.969 -1.492 1 92.12 213 GLY B O 1
ATOM 3668 N N . HIS B 1 214 ? -12.844 17.484 -1.29 1 94.56 214 HIS B N 1
ATOM 3669 C CA . HIS B 1 214 ? -13.727 16.359 -0.997 1 94.56 214 HIS B CA 1
ATOM 3670 C C . HIS B 1 214 ? -13.156 15.492 0.121 1 94.56 214 HIS B C 1
ATOM 3672 O O . HIS B 1 214 ? -11.945 15.508 0.369 1 94.56 214 HIS B O 1
ATOM 3678 N N . GLU B 1 215 ? -14.031 14.859 0.812 1 95.56 215 GLU B N 1
ATOM 3679 C CA . GLU B 1 215 ? -13.617 13.914 1.841 1 95.56 215 GLU B CA 1
ATOM 3680 C C . GLU B 1 215 ? -14.328 12.57 1.67 1 95.56 215 GLU B C 1
ATOM 3682 O O . GLU B 1 215 ? -15.531 12.531 1.413 1 95.56 215 GLU B O 1
ATOM 3687 N N . LEU B 1 216 ? -13.633 11.523 1.68 1 96.94 216 LEU B N 1
ATOM 3688 C CA . LEU B 1 216 ? -14.141 10.156 1.699 1 96.94 216 LEU B CA 1
ATOM 3689 C C . LEU B 1 216 ? -13.641 9.406 2.932 1 96.94 216 LEU B C 1
ATOM 3691 O O . LEU B 1 216 ? -12.492 9.57 3.336 1 96.94 216 LEU B O 1
ATOM 3695 N N . ARG B 1 217 ? -14.484 8.625 3.52 1 96.88 217 ARG B N 1
ATOM 3696 C CA . ARG B 1 217 ? -14.141 7.805 4.672 1 96.88 217 ARG B CA 1
ATOM 3697 C C . ARG B 1 217 ? -14.578 6.359 4.473 1 96.88 217 ARG B C 1
ATOM 3699 O O . ARG B 1 217 ? -15.711 6.105 4.055 1 96.88 217 ARG B O 1
ATOM 3706 N N . HIS B 1 218 ? -13.695 5.492 4.719 1 97.19 218 HIS B N 1
ATOM 3707 C CA . HIS B 1 218 ? -14.016 4.074 4.609 1 97.19 218 HIS B CA 1
ATOM 3708 C C . HIS B 1 218 ? -12.906 3.213 5.203 1 97.19 218 HIS B C 1
ATOM 3710 O O . HIS B 1 218 ? -11.781 3.688 5.387 1 97.19 218 HIS B O 1
ATOM 3716 N N . HIS B 1 219 ? -13.195 2.002 5.555 1 96.19 219 HIS B N 1
ATOM 3717 C CA . HIS B 1 219 ? -12.18 1.131 6.148 1 96.19 219 HIS B CA 1
ATOM 3718 C C . HIS B 1 219 ? -11.359 0.434 5.07 1 96.19 219 HIS B C 1
ATOM 3720 O O . HIS B 1 219 ? -10.258 -0.057 5.348 1 96.19 219 HIS B O 1
ATOM 3726 N N . SER B 1 220 ? -11.867 0.38 3.861 1 95.88 220 SER B N 1
ATOM 3727 C CA . SER B 1 220 ? -11.25 -0.371 2.775 1 95.88 220 SER B CA 1
ATOM 3728 C C . SER B 1 220 ? -10.492 0.553 1.828 1 95.88 220 SER B C 1
ATOM 3730 O O . SER B 1 220 ? -11.086 1.434 1.203 1 95.88 220 SER B O 1
ATOM 3732 N N . ALA B 1 221 ? -9.195 0.288 1.723 1 97.12 221 ALA B N 1
ATOM 3733 C CA . ALA B 1 221 ? -8.367 1.032 0.775 1 97.12 221 ALA B CA 1
ATOM 3734 C C . ALA B 1 221 ? -8.891 0.874 -0.65 1 97.12 221 ALA B C 1
ATOM 3736 O O . ALA B 1 221 ? -8.945 1.844 -1.41 1 97.12 221 ALA B O 1
ATOM 3737 N N . ALA B 1 222 ? -9.234 -0.364 -1.043 1 95.44 222 ALA B N 1
ATOM 3738 C CA . ALA B 1 222 ? -9.719 -0.654 -2.391 1 95.44 222 ALA B CA 1
ATOM 3739 C C . ALA B 1 222 ? -10.984 0.139 -2.697 1 95.44 222 ALA B C 1
ATOM 3741 O O . ALA B 1 222 ? -11.141 0.672 -3.799 1 95.44 222 ALA B O 1
ATOM 3742 N N . ALA B 1 223 ? -11.898 0.226 -1.755 1 95.62 223 ALA B N 1
ATOM 3743 C CA . ALA B 1 223 ? -13.141 0.965 -1.935 1 95.62 223 ALA B CA 1
ATOM 3744 C C . ALA B 1 223 ? -12.875 2.455 -2.127 1 95.62 223 ALA B C 1
ATOM 3746 O O . ALA B 1 223 ? -13.492 3.1 -2.979 1 95.62 223 ALA B O 1
ATOM 3747 N N . LEU B 1 224 ? -11.992 2.977 -1.323 1 97.06 224 LEU B N 1
ATOM 3748 C CA . LEU B 1 224 ? -11.641 4.387 -1.447 1 97.06 224 LEU B CA 1
ATOM 3749 C C . LEU B 1 224 ? -11.016 4.676 -2.809 1 97.06 224 LEU B C 1
ATOM 3751 O O . LEU B 1 224 ? -11.383 5.648 -3.471 1 97.06 224 LEU B O 1
ATOM 3755 N N . MET B 1 225 ? -10.078 3.791 -3.221 1 95.62 225 MET B N 1
ATOM 3756 C CA . MET B 1 225 ? -9.383 3.996 -4.488 1 95.62 225 MET B CA 1
ATOM 3757 C C . MET B 1 225 ? -10.359 3.963 -5.66 1 95.62 225 MET B C 1
ATOM 3759 O O . MET B 1 225 ? -10.312 4.828 -6.535 1 95.62 225 MET B O 1
ATOM 3763 N N . THR B 1 226 ? -11.203 2.99 -5.707 1 93.81 226 THR B N 1
ATOM 3764 C CA . THR B 1 226 ? -12.188 2.865 -6.777 1 93.81 226 THR B CA 1
ATOM 3765 C C . THR B 1 226 ? -13.117 4.074 -6.801 1 93.81 226 THR B C 1
ATOM 3767 O O . THR B 1 226 ? -13.477 4.57 -7.871 1 93.81 226 THR B O 1
ATOM 3770 N N . SER B 1 227 ? -13.5 4.559 -5.656 1 94.94 227 SER B N 1
ATOM 3771 C CA . SER B 1 227 ? -14.422 5.684 -5.562 1 94.94 227 SER B CA 1
ATOM 3772 C C . SER B 1 227 ? -13.781 6.969 -6.07 1 94.94 227 SER B C 1
ATOM 3774 O O . SER B 1 227 ? -14.43 7.773 -6.742 1 94.94 227 SER B O 1
ATOM 3776 N N . VAL B 1 228 ? -12.555 7.18 -5.688 1 94.38 228 VAL B N 1
ATOM 3777 C CA . VAL B 1 228 ? -11.852 8.383 -6.125 1 94.38 228 VAL B CA 1
ATOM 3778 C C . VAL B 1 228 ? -11.773 8.406 -7.648 1 94.38 228 VAL B C 1
ATOM 3780 O O . VAL B 1 228 ? -11.922 9.469 -8.266 1 94.38 228 VAL B O 1
ATOM 3783 N N . VAL B 1 229 ? -11.516 7.27 -8.289 1 93.06 229 VAL B N 1
ATOM 3784 C CA . VAL B 1 229 ? -11.461 7.172 -9.742 1 93.06 229 VAL B CA 1
ATOM 3785 C C . VAL B 1 229 ? -12.852 7.398 -10.328 1 93.06 229 VAL B C 1
ATOM 3787 O O . VAL B 1 229 ? -13.008 8.156 -11.289 1 93.06 229 VAL B O 1
ATOM 3790 N N . SER B 1 230 ? -13.797 6.785 -9.758 1 93.19 230 SER B N 1
ATOM 3791 C CA . SER B 1 230 ? -15.172 6.883 -10.242 1 93.19 230 SER B CA 1
ATOM 3792 C C . SER B 1 230 ? -15.688 8.312 -10.164 1 93.19 230 SER B C 1
ATOM 3794 O O . SER B 1 230 ? -16.453 8.75 -11.023 1 93.19 230 SER B O 1
ATOM 3796 N N . HIS B 1 231 ? -15.336 9.094 -9.156 1 93.62 231 HIS B N 1
ATOM 3797 C CA . HIS B 1 231 ? -15.758 10.484 -8.977 1 93.62 231 HIS B CA 1
ATOM 3798 C C . HIS B 1 231 ? -14.93 11.422 -9.844 1 93.62 231 HIS B C 1
ATOM 3800 O O . HIS B 1 231 ? -15.156 12.641 -9.844 1 93.62 231 HIS B O 1
ATOM 3806 N N . GLY B 1 232 ? -13.922 10.859 -10.516 1 92.06 232 GLY B N 1
ATOM 3807 C CA . GLY B 1 232 ? -13.117 11.664 -11.43 1 92.06 232 GLY B CA 1
ATOM 3808 C C . GLY B 1 232 ? -12.117 12.555 -10.719 1 92.06 232 GLY B C 1
ATOM 3809 O O . GLY B 1 232 ? -11.711 13.586 -11.258 1 92.06 232 GLY B O 1
ATOM 3810 N N . LEU B 1 233 ? -11.719 12.219 -9.531 1 93.19 233 LEU B N 1
ATOM 3811 C CA . LEU B 1 233 ? -10.82 13.07 -8.75 1 93.19 233 LEU B CA 1
ATOM 3812 C C . LEU B 1 233 ? -9.367 12.805 -9.117 1 93.19 233 LEU B C 1
ATOM 3814 O O . LEU B 1 233 ? -8.484 13.586 -8.766 1 93.19 233 LEU B O 1
ATOM 3818 N N . ILE B 1 234 ? -9.117 11.641 -9.758 1 92.56 234 ILE B N 1
ATOM 3819 C CA . ILE B 1 234 ? -7.766 11.273 -10.164 1 92.56 234 ILE B CA 1
ATOM 3820 C C . ILE B 1 234 ? -7.793 10.617 -11.539 1 92.56 234 ILE B C 1
ATOM 3822 O O . ILE B 1 234 ? -8.648 9.773 -11.812 1 92.56 234 ILE B O 1
ATOM 3826 N N . SER B 1 235 ? -6.879 11.062 -12.422 1 91.31 235 SER B N 1
ATOM 3827 C CA . SER 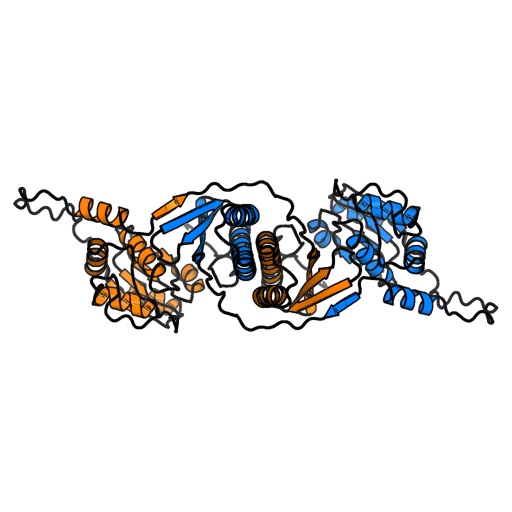B 1 235 ? -6.859 10.516 -13.773 1 91.31 235 SER B CA 1
ATOM 3828 C C . SER B 1 235 ? -5.453 10.086 -14.18 1 91.31 235 SER B C 1
ATOM 3830 O O . SER B 1 235 ? -5.281 9.266 -15.078 1 91.31 235 SER B O 1
ATOM 3832 N N . ASP B 1 236 ? -4.469 10.625 -13.578 1 92.38 236 ASP B N 1
ATOM 3833 C CA . ASP B 1 236 ? -3.078 10.305 -13.891 1 92.38 236 ASP B CA 1
ATOM 3834 C C . ASP B 1 236 ? -2.662 8.984 -13.266 1 92.38 236 ASP B C 1
ATOM 3836 O O . ASP B 1 236 ? -2.773 8.805 -12.055 1 92.38 236 ASP B O 1
ATOM 3840 N N . PRO B 1 237 ? -2.121 8.039 -14.039 1 92.75 237 PRO B N 1
ATOM 3841 C CA . PRO B 1 237 ? -1.794 6.719 -13.5 1 92.75 237 PRO B CA 1
ATOM 3842 C C . PRO B 1 237 ? -0.685 6.766 -12.453 1 92.75 237 PRO B C 1
ATOM 3844 O O . PRO B 1 237 ? -0.693 5.977 -11.5 1 92.75 237 PRO B O 1
ATOM 3847 N N . ALA B 1 238 ? 0.255 7.645 -12.688 1 92.56 238 ALA B N 1
ATOM 3848 C CA . ALA B 1 238 ? 1.322 7.754 -11.695 1 92.56 238 ALA B CA 1
ATOM 3849 C C . ALA B 1 238 ? 0.774 8.219 -10.352 1 92.56 238 ALA B C 1
ATOM 3851 O O . ALA B 1 238 ? 1.125 7.664 -9.305 1 92.56 238 ALA B O 1
ATOM 3852 N N . HIS B 1 239 ? -0.078 9.188 -10.383 1 94.56 239 HIS B N 1
ATOM 3853 C CA . HIS B 1 239 ? -0.707 9.688 -9.164 1 94.56 239 HIS B CA 1
ATOM 3854 C C . HIS B 1 239 ? -1.599 8.633 -8.531 1 94.56 239 HIS B C 1
ATOM 3856 O O . HIS B 1 239 ? -1.638 8.5 -7.305 1 94.56 239 HIS B O 1
ATOM 3862 N N . ALA B 1 240 ? -2.318 7.953 -9.383 1 94.88 240 ALA B N 1
ATOM 3863 C CA . ALA B 1 240 ? -3.178 6.879 -8.891 1 94.88 240 ALA B CA 1
ATOM 3864 C C . ALA B 1 240 ? -2.357 5.789 -8.203 1 94.88 240 ALA B C 1
ATOM 3866 O O . ALA B 1 240 ? -2.75 5.273 -7.152 1 94.88 240 ALA B O 1
ATOM 3867 N N . GLY B 1 241 ? -1.244 5.43 -8.82 1 95.75 241 GLY B N 1
ATOM 3868 C CA . GLY B 1 241 ? -0.355 4.453 -8.211 1 95.75 241 GLY B CA 1
ATOM 3869 C C . GLY B 1 241 ? 0.161 4.887 -6.852 1 95.75 241 GLY B C 1
ATOM 3870 O O . GLY B 1 241 ? 0.17 4.098 -5.906 1 95.75 241 GLY B O 1
ATOM 3871 N N . TYR B 1 242 ? 0.551 6.129 -6.773 1 95.75 242 TYR B N 1
ATOM 3872 C CA . TYR B 1 242 ? 0.986 6.68 -5.496 1 95.75 242 TYR B CA 1
ATOM 3873 C C . TYR B 1 242 ? -0.124 6.59 -4.457 1 95.75 242 TYR B C 1
ATOM 3875 O O . TYR B 1 242 ? 0.103 6.133 -3.336 1 95.75 242 TYR B O 1
ATOM 3883 N N . LEU B 1 243 ? -1.265 7.059 -4.852 1 96.88 243 LEU B N 1
ATOM 3884 C CA . LEU B 1 243 ? -2.381 7.094 -3.914 1 96.88 243 LEU B CA 1
ATOM 3885 C C . LEU B 1 243 ? -2.756 5.688 -3.461 1 96.88 243 LEU B C 1
ATOM 3887 O O . LEU B 1 243 ? -3.021 5.461 -2.277 1 96.88 243 LEU B O 1
ATOM 3891 N N . GLY B 1 244 ? -2.812 4.777 -4.387 1 97.44 244 GLY B N 1
ATOM 3892 C CA . GLY B 1 244 ? -3.078 3.395 -4.023 1 97.44 244 GLY B CA 1
ATOM 3893 C C . GLY B 1 244 ? -2.113 2.855 -2.984 1 97.44 244 GLY B C 1
ATOM 3894 O O . GLY B 1 244 ? -2.523 2.152 -2.057 1 97.44 244 GLY B O 1
ATOM 3895 N N . GLY B 1 245 ? -0.893 3.145 -3.199 1 98.06 245 GLY B N 1
ATOM 3896 C CA . GLY B 1 245 ? 0.11 2.742 -2.225 1 98.06 245 GLY B CA 1
ATOM 3897 C C . GLY B 1 245 ? -0.135 3.32 -0.844 1 98.06 245 GLY B C 1
ATOM 3898 O O . GLY B 1 245 ? -0.048 2.605 0.157 1 98.06 245 GLY B O 1
ATOM 3899 N N . GLU B 1 246 ? -0.424 4.59 -0.778 1 97.81 246 GLU B N 1
ATOM 3900 C CA . GLU B 1 246 ? -0.66 5.254 0.5 1 97.81 246 GLU B CA 1
ATOM 3901 C C . GLU B 1 246 ? -1.896 4.691 1.194 1 97.81 246 GLU B C 1
ATOM 3903 O O . GLU B 1 246 ? -1.893 4.484 2.41 1 97.81 246 GLU B O 1
ATOM 3908 N N . LEU B 1 247 ? -2.938 4.48 0.448 1 98.25 247 LEU B N 1
ATOM 3909 C CA . LEU B 1 247 ? -4.16 3.924 1.013 1 98.25 247 LEU B CA 1
ATOM 3910 C C . LEU B 1 247 ? -3.92 2.518 1.552 1 98.25 247 LEU B C 1
ATOM 3912 O O . LEU B 1 247 ? -4.43 2.162 2.615 1 98.25 247 LEU B O 1
ATOM 3916 N N . ALA B 1 248 ? -3.162 1.747 0.783 1 97.94 248 ALA B N 1
ATOM 3917 C CA . ALA B 1 248 ? -2.84 0.401 1.249 1 97.94 248 ALA B CA 1
ATOM 3918 C C . ALA B 1 248 ? -2.035 0.448 2.545 1 97.94 248 ALA B C 1
ATOM 3920 O O . ALA B 1 248 ? -2.264 -0.353 3.455 1 97.94 248 ALA B O 1
ATOM 3921 N N . LYS B 1 249 ? -1.063 1.323 2.596 1 97.31 249 LYS B N 1
ATOM 3922 C CA . LYS B 1 249 ? -0.312 1.512 3.832 1 97.31 249 LYS B CA 1
ATOM 3923 C C . LYS B 1 249 ? -1.239 1.874 4.988 1 97.31 249 LYS B C 1
ATOM 3925 O O . LYS B 1 249 ? -1.098 1.347 6.094 1 97.31 249 LYS B O 1
ATOM 3930 N N . ALA B 1 250 ? -2.113 2.771 4.727 1 97.69 250 ALA B N 1
ATOM 3931 C CA . ALA B 1 250 ? -3.051 3.217 5.754 1 97.69 250 ALA B CA 1
ATOM 3932 C C . ALA B 1 250 ? -3.904 2.055 6.258 1 97.69 250 ALA B C 1
ATOM 3934 O O . ALA B 1 250 ? -4.086 1.89 7.465 1 97.69 250 ALA B O 1
ATOM 3935 N N . GLU B 1 251 ? -4.422 1.277 5.359 1 97.38 251 GLU B N 1
ATOM 3936 C CA . GLU B 1 251 ? -5.234 0.127 5.742 1 97.38 251 GLU B CA 1
ATOM 3937 C C . GLU B 1 251 ? -4.43 -0.868 6.57 1 97.38 251 GLU B C 1
ATOM 3939 O O . GLU B 1 251 ? -4.922 -1.397 7.566 1 97.38 251 GLU B O 1
ATOM 3944 N N . THR B 1 252 ? -3.221 -1.097 6.16 1 95.94 252 THR B N 1
ATOM 3945 C CA . THR B 1 252 ? -2.34 -2.008 6.879 1 95.94 252 THR B CA 1
ATOM 3946 C C . THR B 1 252 ? -2.068 -1.495 8.289 1 95.94 252 THR B C 1
ATOM 3948 O O . THR B 1 252 ? -2.082 -2.27 9.25 1 95.94 252 THR B O 1
ATOM 3951 N N . ALA B 1 253 ? -1.813 -0.249 8.383 1 94.81 253 ALA B N 1
ATOM 3952 C CA . ALA B 1 253 ? -1.559 0.361 9.68 1 94.81 253 ALA B CA 1
ATOM 3953 C C . ALA B 1 253 ? -2.746 0.167 10.617 1 94.81 253 ALA B C 1
ATOM 3955 O O . ALA B 1 253 ? -2.568 -0.137 11.805 1 94.81 253 ALA B O 1
ATOM 3956 N N . LEU B 1 254 ? -3.939 0.331 10.133 1 94.25 254 LEU B N 1
ATOM 3957 C CA . LEU B 1 254 ? -5.148 0.138 10.922 1 94.25 254 LEU B CA 1
ATOM 3958 C C . LEU B 1 254 ? -5.273 -1.312 11.383 1 94.25 254 LEU B C 1
ATOM 3960 O O . LEU B 1 254 ? -5.57 -1.578 12.547 1 94.25 254 LEU B O 1
ATOM 3964 N N . ARG B 1 255 ? -5 -2.152 10.484 1 92.75 255 ARG B N 1
ATOM 3965 C CA . ARG B 1 255 ? -5.207 -3.574 10.742 1 92.75 255 ARG B CA 1
ATOM 3966 C C . ARG B 1 255 ? -4.172 -4.109 11.727 1 92.75 255 ARG B C 1
ATOM 3968 O O . ARG B 1 255 ? -4.488 -4.941 12.578 1 92.75 255 ARG B O 1
ATOM 3975 N N . LEU B 1 256 ? -2.973 -3.643 11.617 1 91.44 256 LEU B N 1
ATOM 3976 C CA . LEU B 1 256 ? -1.881 -4.207 12.406 1 91.44 256 LEU B CA 1
ATOM 3977 C C . LEU B 1 256 ? -1.472 -3.258 13.523 1 91.44 256 LEU B C 1
ATOM 3979 O O . LEU B 1 256 ? -0.472 -3.49 14.211 1 91.44 256 LEU B O 1
ATOM 3983 N N . ASP B 1 257 ? -2.211 -2.129 13.609 1 89.44 257 ASP B N 1
ATOM 3984 C CA . ASP B 1 257 ? -1.965 -1.132 14.648 1 89.44 257 ASP B CA 1
ATOM 3985 C C . ASP B 1 257 ? -0.544 -0.58 14.555 1 89.44 257 ASP B C 1
ATOM 3987 O O . ASP B 1 257 ? 0.194 -0.581 15.539 1 89.44 257 ASP B O 1
ATOM 3991 N N . LEU B 1 258 ? -0.202 -0.237 13.398 1 90.12 258 LEU B N 1
ATOM 3992 C CA . LEU B 1 258 ? 1.091 0.385 13.133 1 90.12 258 LEU B CA 1
ATOM 3993 C C . LEU B 1 258 ? 0.951 1.897 13.008 1 90.12 258 LEU B C 1
ATOM 3995 O O . LEU B 1 258 ? -0.149 2.406 12.773 1 90.12 258 LEU B O 1
ATOM 3999 N N . GLY B 1 259 ? 2.092 2.613 13.242 1 88.62 259 GLY B N 1
ATOM 4000 C CA . GLY B 1 259 ? 2.098 4.039 12.953 1 88.62 259 GLY B CA 1
ATOM 4001 C C . GLY B 1 259 ? 2.029 4.348 11.469 1 88.62 259 GLY B C 1
ATOM 4002 O O . GLY B 1 259 ? 2.635 3.646 10.656 1 88.62 259 GLY B O 1
ATOM 4003 N N . TYR B 1 260 ? 1.263 5.316 11.156 1 92.81 260 TYR B N 1
ATOM 4004 C CA . TYR B 1 260 ? 1.142 5.73 9.758 1 92.81 260 TYR B CA 1
ATOM 4005 C C . TYR B 1 260 ? 1.438 7.219 9.609 1 92.81 260 TYR B C 1
ATOM 4007 O O . TYR B 1 260 ? 0.927 8.039 10.375 1 92.81 260 TYR B O 1
ATOM 4015 N N . ALA B 1 261 ? 2.291 7.535 8.727 1 89.69 261 ALA B N 1
ATOM 4016 C CA . ALA B 1 261 ? 2.551 8.883 8.227 1 89.69 261 ALA B CA 1
ATOM 4017 C C . ALA B 1 261 ? 2.701 8.883 6.707 1 89.69 261 ALA B C 1
ATOM 4019 O O . ALA B 1 261 ? 3.459 8.078 6.152 1 89.69 261 ALA B O 1
ATOM 4020 N N . GLN B 1 262 ? 1.922 9.703 6.047 1 91.44 262 GLN B N 1
ATOM 4021 C CA . GLN B 1 262 ? 1.983 9.781 4.594 1 91.44 262 GLN B CA 1
ATOM 4022 C C . GLN B 1 262 ? 3.404 10.062 4.117 1 91.44 262 GLN B C 1
ATOM 4024 O O . GLN B 1 262 ? 4.133 10.844 4.742 1 91.44 262 GLN B O 1
ATOM 4029 N N . ASP B 1 263 ? 3.832 9.453 2.994 1 89.81 263 ASP B N 1
ATOM 4030 C CA . ASP B 1 263 ? 5.113 9.602 2.314 1 89.81 263 ASP B CA 1
ATOM 4031 C C . ASP B 1 263 ? 6.246 8.969 3.125 1 89.81 263 ASP B C 1
ATOM 4033 O O . ASP B 1 263 ? 7.422 9.227 2.867 1 89.81 263 ASP B O 1
ATOM 4037 N N . ARG B 1 264 ? 5.875 8.18 4.184 1 89 264 ARG B N 1
ATOM 4038 C CA . ARG B 1 264 ? 6.859 7.449 4.973 1 89 264 ARG B CA 1
ATOM 4039 C C . ARG B 1 264 ? 6.52 5.965 5.035 1 89 264 ARG B C 1
ATOM 4041 O O . ARG B 1 264 ? 5.344 5.59 4.977 1 89 264 ARG B O 1
ATOM 4048 N N . PRO B 1 265 ? 7.59 5.102 5.121 1 90.25 265 PRO B N 1
ATOM 4049 C CA . PRO B 1 265 ? 7.289 3.688 5.363 1 90.25 265 PRO B CA 1
ATOM 4050 C C . PRO B 1 265 ? 6.586 3.453 6.699 1 90.25 265 PRO B C 1
ATOM 4052 O O . PRO B 1 265 ? 6.746 4.246 7.633 1 90.25 265 PRO B O 1
ATOM 4055 N N . LEU B 1 266 ? 5.75 2.414 6.766 1 89.69 266 LEU B N 1
ATOM 4056 C CA . LEU B 1 266 ? 5.09 2.074 8.016 1 89.69 266 LEU B CA 1
ATOM 4057 C C . LEU B 1 266 ? 6.113 1.808 9.117 1 89.69 266 LEU B C 1
ATOM 4059 O O . LEU B 1 266 ? 7.164 1.219 8.859 1 89.69 266 LEU B O 1
ATOM 4063 N N . ALA B 1 267 ? 5.883 2.398 10.234 1 76.62 267 ALA B N 1
ATOM 4064 C CA . ALA B 1 267 ? 6.766 2.23 11.383 1 76.62 267 ALA B CA 1
ATOM 4065 C C . ALA B 1 267 ? 6.23 1.167 12.336 1 76.62 267 ALA B C 1
ATOM 4067 O O . ALA B 1 267 ? 5.066 0.774 12.242 1 76.62 267 ALA B O 1
ATOM 4068 N N . GLY B 1 268 ? 7.148 0.474 13.141 1 66.5 268 GLY B N 1
ATOM 4069 C CA . GLY B 1 268 ? 6.785 -0.563 14.094 1 66.5 268 GLY B CA 1
ATOM 4070 C C . GLY B 1 268 ? 5.625 -0.171 14.992 1 66.5 268 GLY B C 1
ATOM 4071 O O . GLY B 1 268 ? 5.07 0.921 14.852 1 66.5 268 GLY B O 1
ATOM 4072 N N . PRO B 1 269 ? 5.191 -1.151 15.812 1 59.88 269 PRO B N 1
ATOM 4073 C CA . PRO B 1 269 ? 3.99 -0.99 16.641 1 59.88 269 PRO B CA 1
ATOM 4074 C C . PRO B 1 269 ? 4.031 0.271 17.5 1 59.88 269 PRO B C 1
ATOM 4076 O O . PRO B 1 269 ? 5.098 0.664 17.984 1 59.88 269 PRO B O 1
ATOM 4079 N N . VAL B 1 270 ? 3.115 1.13 17.453 1 50.41 270 VAL B N 1
ATOM 4080 C CA . VAL B 1 270 ? 2.887 2.229 18.391 1 50.41 270 VAL B CA 1
ATOM 4081 C C . VAL B 1 270 ? 2.596 1.674 19.781 1 50.41 270 VAL B C 1
ATOM 4083 O O . VAL B 1 270 ? 1.645 0.911 19.969 1 50.41 270 VAL B O 1
ATOM 4086 N N . VAL B 1 271 ? 3.557 1.226 20.531 1 40.53 271 VAL B N 1
ATOM 4087 C CA . VAL B 1 271 ? 3.361 0.726 21.891 1 40.53 271 VAL B CA 1
ATOM 4088 C C . VAL B 1 271 ? 2.479 1.692 22.672 1 40.53 271 VAL B C 1
ATOM 4090 O O . VAL B 1 271 ? 2.826 2.863 22.844 1 40.53 271 VAL B O 1
ATOM 4093 N N . ALA B 1 272 ? 1.255 1.616 22.734 1 37.31 272 ALA B N 1
ATOM 4094 C CA . ALA B 1 272 ? 0.571 2.285 23.844 1 37.31 272 ALA B CA 1
ATOM 4095 C C . ALA B 1 272 ? 1.165 1.87 25.188 1 37.31 272 ALA B C 1
ATOM 4097 O O . ALA B 1 272 ? 1.225 0.681 25.5 1 37.31 272 ALA B O 1
ATOM 4098 N N . LEU B 1 273 ? 2.057 2.508 25.797 1 30.44 273 LEU B N 1
ATOM 4099 C CA . LEU B 1 273 ? 2.314 2.297 27.219 1 30.44 273 LEU B CA 1
ATOM 4100 C C . LEU B 1 273 ? 1.012 2.262 28 1 30.44 273 LEU B C 1
ATOM 4102 O O . LEU B 1 273 ? 0.277 3.252 28.047 1 30.44 273 LEU B O 1
ATOM 4106 N N . ARG B 1 274 ? 0.227 1.188 28.156 1 29.89 274 ARG B N 1
ATOM 4107 C CA . ARG B 1 274 ? -0.707 1.054 29.266 1 29.89 274 ARG B CA 1
ATOM 4108 C C . ARG B 1 274 ? -0.023 1.36 30.594 1 29.89 274 ARG B C 1
ATOM 4110 O O . ARG B 1 274 ? 1.038 0.808 30.891 1 29.89 274 ARG B O 1
ATOM 4117 N N . GLY B 1 275 ? -0.168 2.576 31.125 1 26.72 275 GLY B N 1
ATOM 4118 C CA . GLY B 1 275 ? 0.032 2.848 32.531 1 26.72 275 GLY B CA 1
ATOM 4119 C C . GLY B 1 275 ? -0.451 1.724 33.438 1 26.72 275 GLY B C 1
ATOM 4120 O O . GLY B 1 275 ? -1.604 1.297 33.344 1 26.72 275 GLY B O 1
ATOM 4121 N N . GLY B 1 276 ? 0.362 0.775 33.781 1 26.31 276 GLY B N 1
ATOM 4122 C CA . GLY B 1 276 ? 0.153 -0.022 34.969 1 26.31 276 GLY B CA 1
ATOM 4123 C C . GLY B 1 276 ? -0.22 0.811 36.188 1 26.31 276 GLY B C 1
ATOM 4124 O O . GLY B 1 276 ? 0.506 1.733 36.562 1 26.31 276 GLY B O 1
ATOM 4125 N N . ASN B 1 277 ? -1.499 1.117 36.438 1 25.53 277 ASN B N 1
ATOM 4126 C CA . ASN B 1 277 ? -1.977 1.396 37.781 1 25.53 277 ASN B CA 1
ATOM 4127 C C . ASN B 1 277 ? -1.399 0.412 38.781 1 25.53 277 ASN B C 1
ATOM 4129 O O . ASN B 1 277 ? -1.686 -0.785 38.719 1 25.53 277 ASN B O 1
ATOM 4133 N N . HIS B 1 278 ? -0.115 0.505 39.156 1 23.42 278 HIS B N 1
ATOM 4134 C CA . HIS B 1 278 ? 0.229 -0.047 40.438 1 23.42 278 HIS B CA 1
ATOM 4135 C C . HIS B 1 278 ? -0.648 0.545 41.562 1 23.42 278 HIS B C 1
ATOM 4137 O O . HIS B 1 278 ? -0.596 1.75 41.812 1 23.42 278 HIS B O 1
ATOM 4143 N N . ASP B 1 279 ? -1.846 0.082 41.75 1 21.42 279 ASP B N 1
ATOM 4144 C CA . ASP B 1 279 ? -2.525 0.002 43.031 1 21.42 279 ASP B CA 1
ATOM 4145 C C . ASP B 1 279 ? -1.637 -0.659 44.094 1 21.42 279 ASP B C 1
ATOM 4147 O O . ASP B 1 279 ? -2.135 -1.215 45.062 1 21.42 279 ASP B O 1
ATOM 4151 N N . GLY B 1 280 ? -0.338 -0.37 44.406 1 19.8 280 GLY B N 1
ATOM 4152 C CA . GLY B 1 280 ? -0.114 -0.365 45.844 1 19.8 280 GLY B CA 1
ATOM 4153 C C . GLY B 1 280 ? -0.601 0.904 46.531 1 19.8 280 GLY B C 1
ATOM 4154 O O . GLY B 1 280 ? -0.827 1.918 45.875 1 19.8 280 GLY B O 1
#

InterPro domains:
  IPR025595 Ycf91-like [PF14251] (187-263)
  IPR030688 Methyltransferase MtrA/MtxA [PF04208] (4-129)

Foldseek 3Di:
DQDQAEEEEAAPQAVLQVVQCPQRNHPGYGYADALEQRLLVVLLVNVVDLRHQEYEYEHAADPAHRNVQLNVQLLVPNADPCQARPPGDHDPNGYHFQDRLSSVVSNVRHYYHYHYPDSDNVVSNVVSVPDDNDDNPPPLVVPPPPPVVPPPPSSVVVVVVSSVRGDDDDDDDDDDPDPDPPPPPQLFDWDWDDPLVVQKIWIWGAGPVRPDTDIDIDLDLVVVLVVCVVVVSDDDVVVSVLSSVLSVQRNVCSVVVWDDDRPDHTHPHPPPPPPPPPPD/DQDQAEEEEAAPQAVLQVVQCPQRNHPGYGYADALEQRLLVVLLVNVVDLRHQEYEYEHAADPAHRNVQLNVQLLVPNADPCQARPPGDHDPNGYHFQDSLSSVVSNVRHYYHYHYPDSDNVVSNVVSVPDDNDDNPPPLVVPPPPPVVPPPPSSVVVVVVSSVSGDDDDDDDDDDPDPDPPPPPQLFDWDWDDPLVVQKIWIWGAGPVRPDTDIDIDLDLVVVLVVCVVVVSDDDVVVSVLSSVLSVQRNVCSVVVWDHDRPDHTHPHPPPPPPPPPPD